Protein AF-A0A7S4R2M2-F1 (afdb_monomer)

Radius of gyration: 83.22 Å; Cα contacts (8 Å, |Δi|>4): 173; chains: 1; bounding box: 167×75×244 Å

Organism: NCBI:txid311494

Structure (mmCIF, N/CA/C/O backbone):
data_AF-A0A7S4R2M2-F1
#
_entry.id   AF-A0A7S4R2M2-F1
#
loop_
_atom_site.group_PDB
_atom_site.id
_atom_site.type_symbol
_atom_site.label_atom_id
_atom_site.label_alt_id
_atom_site.label_comp_id
_atom_site.label_asym_id
_atom_site.label_entity_id
_atom_site.label_seq_id
_atom_site.pdbx_PDB_ins_code
_atom_site.Cartn_x
_atom_site.Cartn_y
_atom_site.Cartn_z
_atom_site.occupancy
_atom_site.B_iso_or_equiv
_atom_site.auth_seq_id
_atom_site.auth_comp_id
_atom_site.auth_asym_id
_atom_site.auth_atom_id
_atom_site.pdbx_PDB_model_num
ATOM 1 N N . PHE A 1 1 ? -65.543 -22.848 5.064 1.00 41.00 1 PHE A N 1
ATOM 2 C CA . PHE A 1 1 ? -65.682 -21.632 4.241 1.00 41.00 1 PHE A CA 1
ATOM 3 C C . PHE A 1 1 ? -64.572 -20.688 4.680 1.00 41.00 1 PHE A C 1
ATOM 5 O O . PHE A 1 1 ? -64.673 -20.131 5.757 1.00 41.00 1 PHE A O 1
ATOM 12 N N . GLY A 1 2 ? -63.377 -20.726 4.083 1.00 43.84 2 GLY A N 1
ATOM 13 C CA . GLY A 1 2 ? -63.110 -20.264 2.712 1.00 43.84 2 GLY A CA 1
ATOM 14 C C . GLY A 1 2 ? -63.197 -18.733 2.735 1.00 43.84 2 GLY A C 1
ATOM 15 O O . GLY A 1 2 ? -64.277 -18.219 2.969 1.00 43.84 2 GLY A O 1
ATOM 16 N N . SER A 1 3 ? -62.122 -17.959 2.621 1.00 47.44 3 SER A N 1
ATOM 17 C CA . SER A 1 3 ? -61.295 -17.900 1.421 1.00 47.44 3 SER A CA 1
ATOM 18 C C . SER A 1 3 ? -59.941 -17.249 1.718 1.00 47.44 3 SER A C 1
ATOM 20 O O . SER A 1 3 ? -59.870 -16.213 2.378 1.00 47.44 3 SER A O 1
ATOM 22 N N . SER A 1 4 ? -58.877 -17.865 1.215 1.00 49.75 4 SER A N 1
ATOM 23 C CA . SER A 1 4 ? -57.507 -17.361 1.240 1.00 49.75 4 SER A CA 1
ATOM 24 C C . SER A 1 4 ? -57.264 -16.473 0.019 1.00 49.75 4 SER A C 1
ATOM 26 O O . SER A 1 4 ? -57.429 -16.931 -1.109 1.00 49.75 4 SER A O 1
ATOM 28 N N . CYS A 1 5 ? -56.816 -15.234 0.226 1.00 49.78 5 CYS A N 1
ATOM 29 C CA . CYS A 1 5 ? -56.197 -14.431 -0.829 1.00 49.78 5 CYS A CA 1
ATOM 30 C C . CYS A 1 5 ? -54.681 -14.637 -0.763 1.00 49.78 5 CYS A C 1
ATOM 32 O O . CYS A 1 5 ? -54.012 -14.129 0.134 1.00 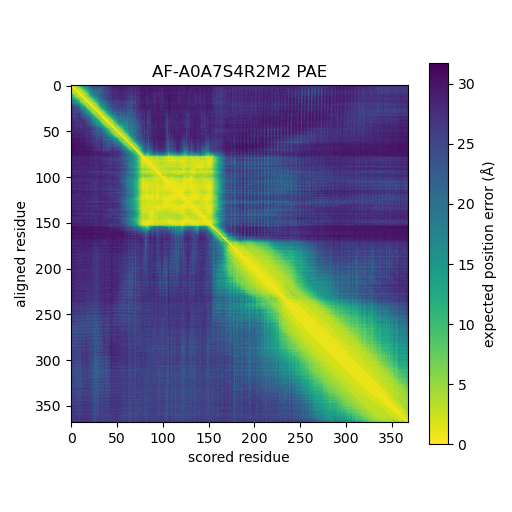49.78 5 CYS A O 1
ATOM 34 N N . VAL A 1 6 ? -54.153 -15.417 -1.705 1.00 54.59 6 VAL A N 1
ATOM 35 C CA . VAL A 1 6 ? -52.718 -15.601 -1.936 1.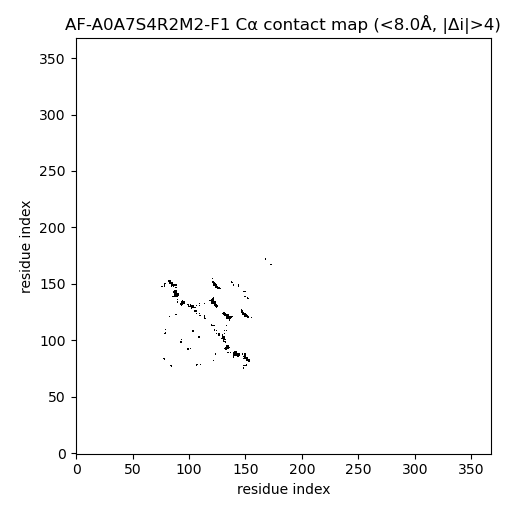00 54.59 6 VAL A CA 1
ATOM 36 C C . VAL A 1 6 ? -52.273 -14.520 -2.919 1.00 54.59 6 VAL A C 1
ATOM 38 O O . VAL A 1 6 ? -52.713 -14.508 -4.064 1.00 54.59 6 VAL A O 1
ATOM 41 N N . PHE A 1 7 ? -51.416 -13.602 -2.474 1.00 47.41 7 PHE A N 1
ATOM 42 C CA . PHE A 1 7 ? -50.744 -12.634 -3.341 1.00 47.41 7 PHE A CA 1
ATOM 43 C C . PHE A 1 7 ? -49.371 -13.208 -3.714 1.00 47.41 7 PHE A C 1
ATOM 45 O O . PHE A 1 7 ? -48.442 -13.204 -2.909 1.00 47.41 7 PHE A O 1
ATOM 52 N N . THR A 1 8 ? -49.238 -13.746 -4.925 1.00 53.12 8 THR A N 1
ATOM 53 C CA . THR A 1 8 ? -47.937 -14.093 -5.510 1.00 53.12 8 THR A CA 1
ATOM 54 C C . THR A 1 8 ? -47.318 -12.836 -6.116 1.00 53.12 8 THR A C 1
ATOM 56 O O . THR A 1 8 ? -47.734 -12.385 -7.181 1.00 53.12 8 THR A O 1
ATOM 59 N N . LEU A 1 9 ? -46.328 -12.265 -5.429 1.00 50.75 9 LEU A N 1
ATOM 60 C CA . LEU A 1 9 ? -45.440 -11.236 -5.968 1.00 50.75 9 LEU A CA 1
ATOM 61 C C . LEU A 1 9 ? -44.287 -11.915 -6.713 1.00 50.75 9 LEU A C 1
ATOM 63 O O . LEU A 1 9 ? -43.388 -12.496 -6.108 1.00 50.75 9 LEU A O 1
ATOM 67 N N . THR A 1 10 ? -44.326 -11.839 -8.039 1.00 57.16 10 THR A N 1
ATOM 68 C CA . THR A 1 10 ? -43.242 -12.262 -8.926 1.00 57.16 10 THR A CA 1
ATOM 69 C C . THR A 1 10 ? -42.165 -11.176 -8.945 1.00 57.16 10 THR A C 1
ATOM 71 O O . THR A 1 10 ? -42.404 -10.060 -9.402 1.00 57.16 10 THR A O 1
ATOM 74 N N . VAL A 1 11 ? -40.979 -11.497 -8.432 1.00 59.19 11 VAL A N 1
ATOM 75 C CA . VAL A 1 11 ? -39.781 -10.643 -8.458 1.00 59.19 11 VAL A CA 1
ATOM 76 C C . VAL A 1 11 ? -39.021 -10.888 -9.773 1.00 59.19 11 VAL A C 1
ATOM 78 O O . VAL A 1 11 ? -38.713 -12.046 -10.058 1.00 59.19 11 VAL A O 1
ATOM 81 N N . PRO A 1 12 ? -38.680 -9.864 -10.580 1.00 65.75 12 PRO A N 1
ATOM 82 C CA . PRO A 1 12 ? -37.765 -10.036 -11.707 1.00 65.75 12 PRO A CA 1
ATOM 83 C C . PRO A 1 12 ? -36.290 -10.015 -11.252 1.00 65.75 12 PRO A C 1
ATOM 85 O O . PRO A 1 12 ? -35.952 -9.340 -10.274 1.00 65.75 12 PRO A O 1
ATOM 88 N N . PRO A 1 13 ? -35.384 -10.730 -11.948 1.00 60.94 13 PRO A N 1
ATOM 89 C CA . PRO A 1 13 ? -33.983 -10.812 -11.563 1.00 60.94 13 PRO A CA 1
ATOM 90 C C . PRO A 1 13 ? -33.208 -9.534 -11.901 1.00 60.94 13 PRO A C 1
ATOM 92 O O . PRO A 1 13 ? -33.282 -8.978 -12.995 1.00 60.94 13 PRO A O 1
ATOM 95 N N . SER A 1 14 ? -32.420 -9.124 -10.913 1.00 45.50 14 SER A N 1
ATOM 96 C CA . SER A 1 14 ? -31.468 -8.022 -10.918 1.00 45.50 14 SER A CA 1
ATOM 97 C C . SER A 1 14 ? -30.240 -8.355 -11.776 1.00 45.50 14 SER A C 1
ATOM 99 O O . SER A 1 14 ? -29.472 -9.263 -11.452 1.00 45.50 14 SER A O 1
ATOM 101 N N . SER A 1 15 ? -30.037 -7.615 -12.867 1.00 53.62 15 SER A N 1
ATOM 102 C CA . SER A 1 15 ? -28.788 -7.612 -13.631 1.00 53.62 15 SER A CA 1
ATOM 103 C C . SER A 1 15 ? -27.829 -6.562 -13.064 1.00 53.62 15 SER A C 1
ATOM 105 O O . SER A 1 15 ? -28.083 -5.360 -13.125 1.00 53.62 15 SER A O 1
ATOM 107 N N . ARG A 1 16 ? -26.715 -7.057 -12.516 1.00 52.44 16 ARG A N 1
ATOM 108 C CA . ARG A 1 16 ? -25.545 -6.309 -12.039 1.00 52.44 16 ARG A CA 1
ATOM 109 C C . ARG A 1 16 ? -24.919 -5.452 -13.146 1.00 52.44 16 ARG A C 1
ATOM 111 O O . ARG A 1 16 ? -24.582 -5.979 -14.201 1.00 52.44 16 ARG A O 1
ATOM 118 N N . ALA A 1 17 ? -24.620 -4.194 -12.827 1.00 52.91 17 ALA A N 1
ATOM 119 C CA . ALA A 1 17 ? -23.583 -3.388 -13.474 1.00 52.91 17 ALA A CA 1
ATOM 120 C C . ALA A 1 17 ? -22.786 -2.608 -12.393 1.00 52.91 17 ALA A C 1
ATOM 122 O O . ALA A 1 17 ? -23.369 -2.260 -11.363 1.00 52.91 17 ALA A O 1
ATOM 123 N N . PRO A 1 18 ? -21.463 -2.403 -12.565 1.00 64.88 18 PRO A N 1
ATOM 124 C CA . PRO A 1 18 ? -20.546 -1.935 -11.515 1.00 64.88 18 PRO A CA 1
ATOM 125 C C . PRO A 1 18 ? -20.523 -0.401 -11.317 1.00 64.88 18 PRO A C 1
ATOM 127 O O . PRO A 1 18 ? -20.975 0.340 -12.189 1.00 64.88 18 PRO A O 1
ATOM 130 N N . PRO A 1 19 ? -19.976 0.090 -10.182 1.00 59.06 19 PRO A N 1
ATOM 131 C CA . PRO A 1 19 ? -20.085 1.490 -9.776 1.00 59.06 19 PRO A CA 1
ATOM 132 C C . PRO A 1 19 ? -19.021 2.393 -10.417 1.00 59.06 19 PRO A C 1
ATOM 134 O O . PRO A 1 19 ? -17.819 2.169 -10.269 1.00 59.06 19 PRO A O 1
ATOM 137 N N . THR A 1 20 ? -19.455 3.495 -11.030 1.00 56.50 20 THR A N 1
ATOM 138 C CA . THR A 1 20 ? -18.603 4.660 -11.303 1.00 56.50 20 THR A CA 1
ATOM 139 C C . THR A 1 20 ? -18.690 5.645 -10.137 1.00 56.50 20 THR A C 1
ATOM 141 O O . THR A 1 20 ? -19.653 6.390 -9.996 1.00 56.50 20 THR A O 1
ATOM 144 N N . ARG A 1 21 ? -17.672 5.564 -9.276 1.00 49.03 21 ARG A N 1
ATOM 145 C CA . ARG A 1 21 ? -16.934 6.658 -8.621 1.00 49.03 21 ARG A CA 1
ATOM 146 C C . ARG A 1 21 ? -17.658 8.018 -8.521 1.00 49.03 21 ARG A C 1
ATOM 148 O O . ARG A 1 21 ? -17.683 8.790 -9.473 1.00 49.03 21 ARG A O 1
ATOM 155 N N . MET A 1 22 ? -18.161 8.322 -7.323 1.00 38.44 22 MET A N 1
ATOM 156 C CA . MET A 1 22 ? -18.376 9.693 -6.852 1.00 38.44 22 MET A CA 1
ATOM 157 C C . MET A 1 22 ? -17.020 10.341 -6.547 1.00 38.44 22 MET A C 1
ATOM 159 O O . MET A 1 22 ? -16.247 9.779 -5.772 1.00 38.44 22 MET A O 1
ATOM 163 N N . ASP A 1 23 ? -16.771 11.524 -7.105 1.00 42.09 23 ASP A N 1
ATOM 164 C CA . ASP A 1 23 ? -15.780 12.468 -6.588 1.00 42.09 23 ASP A CA 1
ATOM 165 C C . ASP A 1 23 ? -16.534 13.541 -5.791 1.00 42.09 23 ASP A C 1
ATOM 167 O O . ASP A 1 23 ? -17.224 14.400 -6.342 1.00 42.09 23 ASP A O 1
ATOM 171 N N . SER A 1 24 ? -16.472 13.401 -4.467 1.00 47.16 24 SER A N 1
ATOM 172 C CA . SER A 1 24 ? -16.895 14.399 -3.488 1.00 47.16 24 SER A CA 1
ATOM 173 C C . SER A 1 24 ? -15.683 15.259 -3.163 1.00 47.16 24 SER A C 1
ATOM 175 O O . SER A 1 24 ? -14.899 14.917 -2.277 1.00 47.16 24 SER A O 1
ATOM 177 N N . ASP A 1 25 ? -15.538 16.378 -3.865 1.00 42.22 25 ASP A N 1
ATOM 178 C CA . ASP A 1 25 ? -14.501 17.364 -3.579 1.00 42.22 25 ASP A CA 1
ATOM 179 C C . ASP A 1 25 ? -15.003 18.317 -2.484 1.00 42.22 25 ASP A C 1
ATOM 181 O O . ASP A 1 25 ? -15.673 19.327 -2.717 1.00 42.22 25 ASP A O 1
ATOM 185 N N . GLN A 1 26 ? -14.758 17.914 -1.237 1.00 46.84 26 GLN A N 1
ATOM 186 C CA . GLN A 1 26 ? -15.044 18.697 -0.045 1.00 46.84 26 GLN A CA 1
ATOM 187 C C . GLN A 1 26 ? -13.749 19.364 0.436 1.00 46.84 26 GLN A C 1
ATOM 189 O O . GLN A 1 26 ? -12.784 18.703 0.806 1.00 46.84 26 GLN A O 1
ATOM 194 N N . HIS A 1 27 ? -13.771 20.697 0.453 1.00 36.97 27 HIS A N 1
ATOM 195 C CA . HIS A 1 27 ? -12.991 21.594 1.306 1.00 36.97 27 HIS A CA 1
ATOM 196 C C . HIS A 1 27 ? -11.673 21.077 1.920 1.00 36.97 27 HIS A C 1
ATOM 198 O O . HIS A 1 27 ? -11.652 20.455 2.983 1.00 36.97 27 HIS A O 1
ATOM 204 N N . ARG A 1 28 ? -10.547 21.608 1.422 1.00 40.31 28 ARG A N 1
ATOM 205 C CA . ARG A 1 28 ? -9.386 21.901 2.276 1.00 40.31 28 ARG A CA 1
ATOM 206 C C . ARG A 1 28 ? -8.853 23.312 2.050 1.00 40.31 28 ARG A C 1
ATOM 208 O O . ARG A 1 28 ? -8.002 23.573 1.212 1.00 40.31 28 ARG A O 1
ATOM 215 N N . ARG A 1 29 ? -9.339 24.225 2.894 1.00 43.00 29 ARG A N 1
ATOM 216 C CA . ARG A 1 29 ? -8.639 25.457 3.268 1.00 43.00 29 ARG A CA 1
ATOM 217 C C . ARG A 1 29 ? -7.379 25.080 4.056 1.00 43.00 29 ARG A C 1
ATOM 219 O O . ARG A 1 29 ? -7.508 24.533 5.146 1.00 43.00 29 ARG A O 1
ATOM 226 N N . ARG A 1 30 ? -6.191 25.399 3.538 1.00 43.09 30 ARG A N 1
ATOM 227 C CA . ARG A 1 30 ? -4.935 25.636 4.287 1.00 43.09 30 ARG A CA 1
ATOM 228 C C . ARG A 1 30 ? -4.133 26.634 3.442 1.00 43.09 30 ARG A C 1
ATOM 230 O O . ARG A 1 30 ? -3.712 26.295 2.351 1.00 43.09 30 ARG A O 1
ATOM 237 N N . SER A 1 31 ? -4.211 27.935 3.719 1.00 39.62 31 SER A N 1
ATOM 238 C CA . SER A 1 31 ? -3.352 28.649 4.676 1.00 39.62 31 SER A CA 1
ATOM 239 C C . SER A 1 31 ? -1.868 28.360 4.417 1.00 39.62 31 SER A C 1
ATOM 241 O O . SER A 1 31 ? -1.317 27.395 4.937 1.00 39.62 31 SER A O 1
ATOM 243 N N . CYS A 1 32 ? -1.244 29.197 3.586 1.00 34.59 32 CYS A N 1
ATOM 244 C CA . CYS A 1 32 ? 0.205 29.342 3.507 1.00 34.59 32 CYS A CA 1
ATOM 245 C C . CYS A 1 32 ? 0.543 30.742 4.022 1.00 34.59 32 CYS A C 1
ATOM 247 O O . CYS A 1 32 ? 0.287 31.749 3.365 1.00 34.59 32 CYS A O 1
ATOM 249 N N . SER A 1 33 ? 1.083 30.801 5.233 1.00 38.25 33 SER A N 1
ATOM 250 C CA . SER A 1 33 ? 1.733 31.981 5.786 1.00 38.25 33 SER A CA 1
ATOM 251 C C . SER A 1 33 ? 2.977 31.515 6.529 1.00 38.25 33 SER A C 1
ATOM 253 O O . SER A 1 33 ? 2.856 30.876 7.565 1.00 38.25 33 SER A O 1
ATOM 255 N N . SER A 1 34 ? 4.126 31.891 5.964 1.00 41.03 34 SER A N 1
ATOM 256 C CA . SER A 1 34 ? 5.406 32.186 6.619 1.00 41.03 34 SER A CA 1
ATOM 257 C C . SER A 1 34 ? 6.141 31.096 7.415 1.00 41.03 34 SER A C 1
ATOM 259 O O . SER A 1 34 ? 5.550 30.174 7.957 1.00 41.03 34 SER A O 1
ATOM 261 N N . TRP A 1 35 ? 7.448 31.356 7.574 1.00 34.97 35 TRP A N 1
ATOM 262 C CA . TRP A 1 35 ? 8.490 30.615 8.307 1.00 34.97 35 TRP A CA 1
ATOM 263 C C . TRP A 1 35 ? 9.123 29.479 7.478 1.00 34.97 35 TRP A C 1
ATOM 265 O O . TRP A 1 35 ? 8.424 28.633 6.947 1.00 34.97 35 TRP A O 1
ATOM 275 N N . ALA A 1 36 ? 10.439 29.371 7.297 1.00 38.78 36 ALA A N 1
ATOM 276 C CA . ALA A 1 36 ? 11.570 30.149 7.783 1.00 38.78 36 ALA A CA 1
ATOM 277 C C . ALA A 1 36 ? 12.786 29.887 6.873 1.00 38.78 36 ALA A C 1
ATOM 279 O O . ALA A 1 36 ? 12.810 28.952 6.075 1.00 38.78 36 ALA A O 1
ATOM 280 N N . ALA A 1 37 ? 13.780 30.753 7.011 1.00 42.91 37 ALA A N 1
ATOM 281 C CA . ALA A 1 37 ? 15.023 30.761 6.269 1.00 42.91 37 ALA A CA 1
ATOM 282 C C . ALA A 1 37 ? 16.123 29.868 6.893 1.00 42.91 37 ALA A C 1
ATOM 284 O O . ALA A 1 37 ? 16.043 29.478 8.056 1.00 42.91 37 ALA A O 1
ATOM 285 N N . VAL A 1 38 ? 17.208 29.757 6.115 1.00 40.12 38 VAL A N 1
ATOM 286 C CA . VAL A 1 38 ? 18.641 29.690 6.488 1.00 40.12 38 VAL A CA 1
ATOM 287 C C . VAL A 1 38 ? 19.354 28.313 6.477 1.00 40.12 38 VAL A C 1
ATOM 289 O O . VAL A 1 38 ? 18.929 27.359 7.115 1.00 40.12 38 VAL A O 1
ATOM 292 N N . LEU A 1 39 ? 20.542 28.355 5.833 1.00 36.81 39 LEU A N 1
ATOM 293 C CA . LEU A 1 39 ? 21.738 27.476 5.839 1.00 36.81 39 LEU A CA 1
ATOM 294 C C . LEU A 1 39 ? 21.726 26.294 4.835 1.00 36.81 39 LEU A C 1
ATOM 296 O O . LEU A 1 39 ? 20.757 25.562 4.762 1.00 36.81 39 LEU A O 1
ATOM 300 N N . VAL A 1 40 ? 22.772 25.997 4.042 1.00 36.00 40 VAL A N 1
ATOM 301 C CA . VAL A 1 40 ? 24.152 26.516 3.952 1.00 36.00 40 VAL A CA 1
ATOM 302 C C . VAL A 1 40 ? 24.824 26.057 2.638 1.00 36.00 40 VAL A C 1
ATOM 304 O O . VAL A 1 40 ? 24.604 24.935 2.201 1.00 36.00 40 VAL A O 1
ATOM 307 N N . LEU A 1 41 ? 25.614 26.965 2.040 1.00 40.50 41 LEU A N 1
ATOM 308 C CA . LEU A 1 41 ? 26.873 26.815 1.271 1.00 40.50 41 LEU A CA 1
ATOM 309 C C . LEU A 1 41 ? 27.258 25.458 0.623 1.00 40.50 41 LEU A C 1
ATOM 311 O O . LEU A 1 41 ? 27.345 24.451 1.311 1.00 40.50 41 LEU A O 1
ATOM 315 N N . VAL A 1 42 ? 27.739 25.497 -0.638 1.00 35.62 42 VAL A N 1
ATOM 316 C CA . VAL A 1 42 ? 29.161 25.262 -1.027 1.00 35.62 42 VAL A CA 1
ATOM 317 C C . VAL A 1 42 ? 29.368 25.262 -2.567 1.00 35.62 42 VAL A C 1
ATOM 319 O O . VAL A 1 42 ? 28.695 24.552 -3.301 1.00 35.62 42 VAL A O 1
ATOM 322 N N . ARG A 1 43 ? 30.3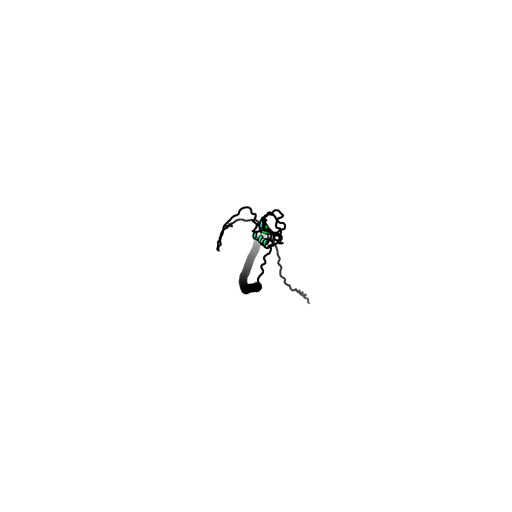72 26.053 -2.994 1.00 37.28 43 ARG A N 1
ATOM 323 C CA . ARG A 1 43 ? 31.272 25.994 -4.179 1.00 37.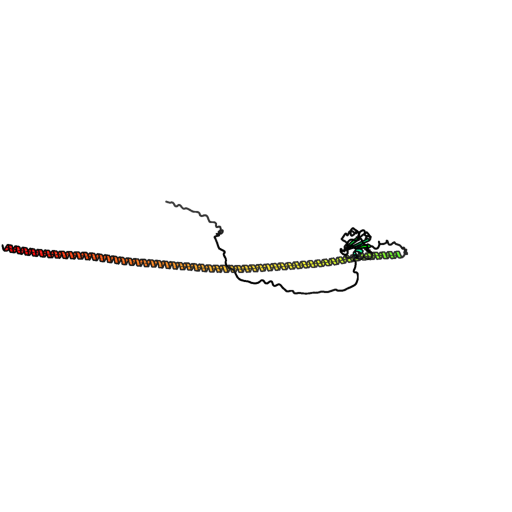28 43 ARG A CA 1
ATOM 324 C C . ARG A 1 43 ? 30.733 25.675 -5.586 1.00 37.28 43 ARG A C 1
ATOM 326 O O . ARG A 1 43 ? 30.461 24.529 -5.912 1.00 37.28 43 ARG A O 1
ATOM 333 N N . ALA A 1 44 ? 30.972 26.622 -6.498 1.00 39.75 44 ALA A N 1
ATOM 334 C CA . ALA A 1 44 ? 31.532 26.314 -7.816 1.00 39.75 44 ALA A CA 1
ATOM 335 C C . ALA A 1 44 ? 32.711 27.264 -8.093 1.00 39.75 44 ALA A C 1
ATOM 337 O O . ALA A 1 44 ? 32.526 28.463 -8.280 1.00 39.75 44 ALA A O 1
ATOM 338 N N . ALA A 1 45 ? 33.930 26.724 -8.046 1.00 39.28 45 ALA A N 1
ATOM 339 C CA . ALA A 1 45 ? 35.147 27.386 -8.497 1.00 39.28 45 ALA A CA 1
ATOM 340 C C . ALA A 1 45 ? 35.464 26.857 -9.901 1.00 39.28 45 ALA A C 1
ATOM 342 O O . ALA A 1 45 ? 35.757 25.675 -10.070 1.00 39.28 45 ALA A O 1
ATOM 343 N N . SER A 1 46 ? 35.379 27.725 -10.902 1.00 41.34 46 SER A N 1
ATOM 344 C CA . SER A 1 46 ? 35.835 27.480 -12.268 1.00 41.34 46 SER A CA 1
ATOM 345 C C . SER A 1 46 ? 37.360 27.586 -12.317 1.00 41.34 46 SER A C 1
ATOM 347 O O . SER A 1 46 ? 37.915 28.681 -12.403 1.00 41.34 46 SER A O 1
ATOM 349 N N . GLY A 1 47 ? 38.028 26.437 -12.208 1.00 35.25 47 GLY A N 1
ATOM 350 C CA . GLY A 1 47 ? 39.451 26.266 -12.480 1.00 35.25 47 GLY A CA 1
ATOM 351 C C . GLY A 1 47 ? 39.649 25.745 -13.898 1.00 35.25 47 GLY A C 1
ATOM 352 O O . GLY A 1 47 ? 39.379 24.580 -14.175 1.00 35.25 47 GLY A O 1
ATOM 353 N N . SER A 1 48 ? 40.102 26.622 -14.788 1.00 40.53 48 SER A N 1
ATOM 354 C CA . SER A 1 48 ? 40.601 26.269 -16.116 1.00 40.53 48 SER A CA 1
ATOM 355 C C . SER A 1 48 ? 42.073 25.857 -16.045 1.00 40.53 48 SER A C 1
ATOM 357 O O . SER A 1 48 ? 42.840 26.485 -15.312 1.00 40.53 48 SER A O 1
ATOM 359 N N . SER A 1 49 ? 42.452 24.930 -16.938 1.00 42.28 49 SER A N 1
ATOM 360 C CA . SER A 1 49 ? 43.815 24.509 -17.354 1.00 42.28 49 SER A CA 1
ATOM 361 C C . SER A 1 49 ? 44.357 23.239 -16.667 1.00 42.28 49 SER A C 1
ATOM 363 O O . SER A 1 49 ? 43.948 22.940 -15.548 1.00 42.28 49 SER A O 1
ATOM 365 N N . PRO A 1 50 ? 45.408 22.573 -17.197 1.00 61.34 50 PRO A N 1
ATOM 366 C CA . PRO A 1 50 ? 45.796 22.303 -18.604 1.00 61.34 50 PRO A CA 1
ATOM 367 C C . PRO A 1 50 ? 46.444 20.904 -18.791 1.00 61.34 50 PRO A C 1
ATOM 369 O O . PRO A 1 50 ? 47.375 20.620 -18.060 1.00 61.34 50 PRO A O 1
ATOM 372 N N . TRP A 1 51 ? 46.134 20.087 -19.812 1.00 34.75 51 TRP A N 1
ATOM 373 C CA . TRP A 1 51 ? 47.055 18.996 -20.229 1.00 34.75 51 TRP A CA 1
ATOM 374 C C . TRP A 1 51 ? 46.948 18.652 -21.732 1.00 34.75 51 TRP A C 1
ATOM 376 O O . TRP A 1 51 ? 45.926 18.164 -22.205 1.00 34.75 51 TRP A O 1
ATOM 386 N N . ARG A 1 52 ? 48.047 18.913 -22.461 1.00 47.06 52 ARG A N 1
ATOM 387 C CA . ARG A 1 52 ? 48.576 18.143 -23.618 1.00 47.06 52 ARG A CA 1
ATOM 388 C C . ARG A 1 52 ? 49.513 17.053 -23.051 1.00 47.06 52 ARG A C 1
ATOM 390 O O . ARG A 1 52 ? 50.030 17.308 -21.959 1.00 47.06 52 ARG A O 1
ATOM 397 N N . PRO A 1 53 ? 49.752 15.887 -23.698 1.00 51.44 53 PRO A N 1
ATOM 398 C CA . PRO A 1 53 ? 50.728 15.689 -24.814 1.00 51.44 53 PRO A CA 1
ATOM 399 C C . PRO A 1 53 ? 50.272 14.603 -25.838 1.00 51.44 53 PRO A C 1
ATOM 401 O O . PRO A 1 53 ? 49.413 13.798 -25.514 1.00 51.44 53 PRO A O 1
ATOM 404 N N . GLY A 1 54 ? 50.635 14.567 -27.127 1.00 44.41 54 GLY A N 1
ATOM 405 C CA . GLY A 1 54 ? 51.949 14.398 -27.778 1.00 44.41 54 GLY A CA 1
ATOM 406 C C . GLY A 1 54 ? 51.842 13.179 -28.735 1.00 44.41 54 GLY A C 1
ATOM 407 O O . GLY A 1 54 ? 51.230 12.194 -28.340 1.00 44.41 54 GLY A O 1
ATOM 408 N N . ASP A 1 55 ? 52.258 13.255 -30.009 1.00 39.69 55 ASP A N 1
ATOM 409 C CA . ASP A 1 55 ? 53.520 12.668 -30.514 1.00 39.69 55 ASP A CA 1
ATOM 410 C C . ASP A 1 55 ? 53.622 12.361 -32.033 1.00 39.69 55 ASP A C 1
ATOM 412 O O . ASP A 1 55 ? 52.639 11.964 -32.650 1.00 39.69 55 ASP A O 1
ATOM 416 N N . HIS A 1 56 ? 54.861 12.525 -32.541 1.00 40.53 56 HIS A N 1
ATOM 417 C CA . HIS A 1 56 ? 55.574 11.980 -33.731 1.00 40.53 56 HIS A CA 1
ATOM 418 C C . HIS A 1 56 ? 54.900 11.924 -35.133 1.00 40.53 56 HIS A C 1
ATOM 420 O O . HIS A 1 56 ? 53.757 11.527 -35.277 1.00 40.53 56 HIS A O 1
ATOM 426 N N . GLY A 1 57 ? 55.556 12.198 -36.271 1.00 38.19 57 GLY A N 1
ATOM 427 C CA . GLY A 1 57 ? 56.966 12.441 -36.582 1.00 38.19 57 GLY A CA 1
ATOM 428 C C . GLY A 1 57 ? 57.191 12.564 -38.109 1.00 38.19 57 GLY A C 1
ATOM 429 O O . GLY A 1 57 ? 56.433 12.022 -38.907 1.00 38.19 57 GLY A O 1
ATOM 430 N N . ASP A 1 58 ? 58.215 13.348 -38.447 1.00 47.38 58 ASP A N 1
ATOM 431 C CA . ASP A 1 58 ? 59.118 13.403 -39.613 1.00 47.38 58 ASP A CA 1
ATOM 432 C C . ASP A 1 58 ? 58.851 12.633 -40.927 1.00 47.38 58 ASP A C 1
ATOM 434 O O . ASP A 1 58 ? 58.644 11.424 -40.946 1.00 47.38 58 ASP A O 1
ATOM 438 N N . THR A 1 59 ? 59.109 13.302 -42.065 1.00 45.28 59 THR A N 1
ATOM 439 C CA . THR A 1 59 ? 60.245 12.956 -42.961 1.00 45.28 59 THR A CA 1
ATOM 440 C C . THR A 1 59 ? 60.486 13.996 -44.081 1.00 45.28 59 THR A C 1
ATOM 442 O O . THR A 1 59 ? 59.647 14.214 -44.943 1.00 45.28 59 THR A O 1
ATOM 445 N N . VAL A 1 60 ? 61.688 14.601 -44.051 1.00 42.84 60 VAL A N 1
ATOM 446 C CA . VAL A 1 60 ? 62.686 14.688 -45.153 1.00 42.84 60 VAL A CA 1
ATOM 447 C C . VAL A 1 60 ? 62.260 15.412 -46.456 1.00 42.84 60 VAL A C 1
ATOM 449 O O . VAL A 1 60 ? 61.492 14.902 -47.253 1.00 42.84 60 VAL A O 1
ATOM 452 N N . SER A 1 61 ? 62.715 16.653 -4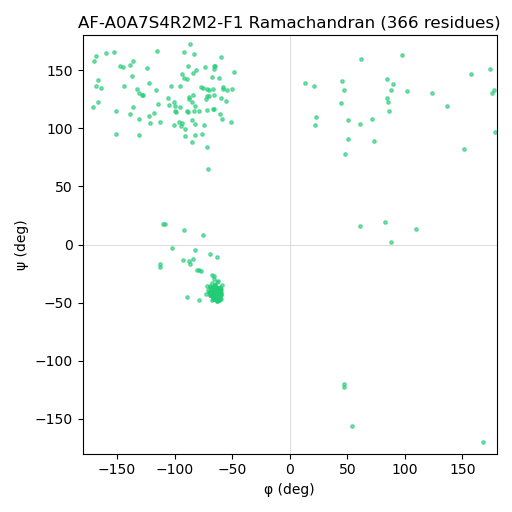6.688 1.00 42.16 61 SER A N 1
ATOM 453 C CA . SER A 1 61 ? 63.987 17.037 -47.354 1.00 42.16 61 SER A CA 1
ATOM 454 C C . SER A 1 61 ? 63.896 17.125 -48.884 1.00 42.16 61 SER A C 1
ATOM 456 O O . SER A 1 61 ? 63.773 16.109 -49.555 1.00 42.16 61 SER A O 1
ATOM 458 N N . MET A 1 6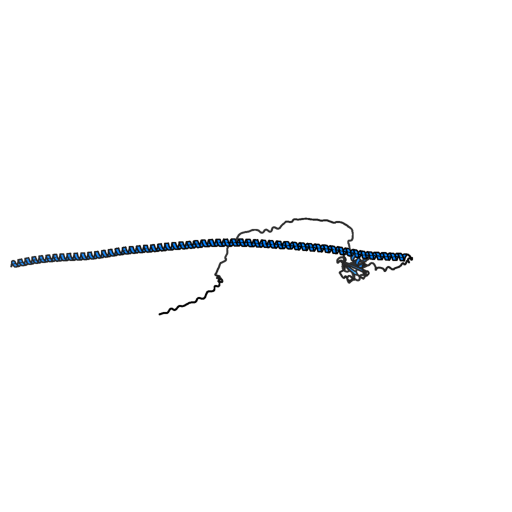2 ? 64.073 18.327 -49.440 1.00 40.69 62 MET A N 1
ATOM 459 C CA . MET A 1 62 ? 65.209 18.615 -50.327 1.00 40.69 62 MET A CA 1
ATOM 460 C C . MET A 1 62 ? 65.354 20.127 -50.548 1.00 40.69 62 MET A C 1
ATOM 462 O O . MET A 1 62 ? 64.446 20.833 -50.976 1.00 40.69 62 MET A O 1
ATOM 466 N N . ILE A 1 63 ? 66.548 20.584 -50.191 1.00 48.06 63 ILE A N 1
ATOM 467 C CA . ILE A 1 63 ? 67.156 21.899 -50.389 1.00 48.06 63 ILE A CA 1
ATOM 468 C C . ILE A 1 63 ? 67.958 21.874 -51.710 1.00 48.06 63 ILE A C 1
ATOM 470 O O . ILE A 1 63 ? 68.328 20.795 -52.161 1.00 48.06 63 ILE A O 1
ATOM 474 N N . GLN A 1 64 ? 68.334 23.073 -52.194 1.00 44.25 64 GLN A N 1
ATOM 475 C CA . GLN A 1 64 ? 69.307 23.432 -53.258 1.00 44.25 64 GLN A CA 1
ATOM 476 C C . GLN A 1 64 ? 68.717 23.507 -54.666 1.00 44.25 64 GLN A C 1
ATOM 478 O O . GLN A 1 64 ? 67.962 22.643 -55.070 1.00 44.25 64 GLN A O 1
ATOM 483 N N . LYS A 1 65 ? 69.037 24.478 -55.525 1.00 41.84 65 LYS A N 1
ATOM 484 C CA . LYS A 1 65 ? 70.040 25.568 -55.666 1.00 41.84 65 LYS A CA 1
ATOM 485 C C . LYS A 1 65 ? 69.483 26.373 -56.875 1.00 41.84 65 LYS A C 1
ATOM 487 O O . LYS A 1 65 ? 68.737 25.799 -57.653 1.00 41.84 65 LYS A O 1
ATOM 492 N N . ALA A 1 66 ? 69.725 27.635 -57.191 1.00 44.88 66 ALA A N 1
ATOM 493 C CA . ALA A 1 66 ? 70.814 28.583 -57.031 1.00 44.88 66 ALA A CA 1
ATOM 494 C C . ALA A 1 66 ? 70.198 29.957 -57.414 1.00 44.88 66 ALA A C 1
ATOM 496 O O . ALA A 1 66 ? 69.274 30.013 -58.217 1.00 44.88 66 ALA A O 1
ATOM 497 N N . GLN A 1 67 ? 70.466 31.030 -56.672 1.00 42.03 67 GLN A N 1
ATOM 498 C CA . GLN A 1 67 ? 71.377 32.123 -57.052 1.00 42.03 67 GLN A CA 1
ATOM 499 C C . GLN A 1 67 ? 71.224 32.702 -58.470 1.00 42.03 67 GLN A C 1
ATOM 501 O O . GLN A 1 67 ? 71.391 31.981 -59.448 1.00 42.03 67 GLN A O 1
ATOM 506 N N . SER A 1 68 ? 71.200 34.049 -58.492 1.00 41.97 68 SER A N 1
ATOM 507 C CA . SER A 1 68 ? 71.790 34.923 -59.527 1.00 41.97 68 SER A CA 1
ATOM 508 C C . SER A 1 68 ? 70.872 35.178 -60.738 1.00 41.97 68 SER A C 1
ATOM 510 O O . SER A 1 68 ? 70.479 34.225 -61.388 1.00 41.97 68 SER A O 1
ATOM 512 N N . LEU A 1 69 ? 70.479 36.381 -61.168 1.00 46.50 69 LEU A N 1
ATOM 513 C CA . LEU A 1 69 ? 70.851 37.776 -60.903 1.00 46.50 69 LEU A CA 1
ATOM 514 C C . LEU A 1 69 ? 69.770 38.682 -61.539 1.00 46.50 69 LEU A C 1
ATOM 516 O O . LEU A 1 69 ? 69.056 38.249 -62.435 1.00 46.50 69 LEU A O 1
ATOM 520 N N . ASP A 1 70 ? 69.732 39.938 -61.096 1.00 42.72 70 ASP A N 1
ATOM 521 C CA . ASP A 1 70 ? 69.326 41.129 -61.860 1.00 42.72 70 ASP A CA 1
ATOM 522 C C . ASP A 1 70 ? 68.001 41.138 -62.641 1.00 42.72 70 ASP A C 1
ATOM 524 O O . ASP A 1 70 ? 67.897 40.673 -63.772 1.00 42.72 70 ASP A O 1
ATOM 528 N N . THR A 1 71 ? 67.023 41.885 -62.125 1.00 43.31 71 THR A N 1
ATOM 529 C CA . THR A 1 71 ? 66.726 43.239 -62.641 1.00 43.31 71 THR A CA 1
ATOM 530 C C . THR A 1 71 ? 65.530 43.795 -61.873 1.00 43.31 71 THR A C 1
ATOM 532 O O . THR A 1 71 ? 64.365 43.548 -62.178 1.00 43.31 71 THR A O 1
ATOM 535 N N . THR A 1 72 ? 65.811 44.599 -60.855 1.00 48.38 72 THR A N 1
ATOM 536 C CA . THR A 1 72 ? 64.880 45.646 -60.443 1.00 48.38 72 THR A CA 1
ATOM 537 C C . THR A 1 72 ? 64.865 46.734 -61.511 1.00 48.38 72 THR A C 1
ATOM 539 O O . THR A 1 72 ? 65.924 47.290 -61.798 1.00 48.38 72 THR A O 1
ATOM 542 N N . ARG A 1 73 ? 63.662 47.090 -61.986 1.00 44.84 73 ARG A N 1
ATOM 543 C CA . ARG A 1 73 ? 63.151 48.462 -62.224 1.00 44.84 73 ARG A CA 1
ATOM 544 C C . ARG A 1 73 ? 62.410 48.573 -63.563 1.00 44.84 73 ARG A C 1
ATOM 546 O O . ARG A 1 73 ? 62.992 48.432 -64.629 1.00 44.84 73 ARG A O 1
ATOM 553 N N . THR A 1 74 ? 61.129 48.941 -63.452 1.00 42.97 74 THR A N 1
ATOM 554 C CA . THR A 1 74 ? 60.129 49.154 -64.520 1.00 42.97 74 THR A CA 1
ATOM 555 C C . THR A 1 74 ? 59.628 47.861 -65.163 1.00 42.97 74 THR A C 1
ATOM 557 O O . THR A 1 74 ? 60.175 47.377 -66.143 1.00 42.97 74 THR A O 1
ATOM 560 N N . GLY A 1 75 ? 58.561 47.297 -64.588 1.00 48.22 75 GLY A N 1
ATOM 561 C CA . GLY A 1 75 ? 57.859 46.126 -65.113 1.00 48.22 75 GLY A CA 1
ATOM 562 C C . GLY A 1 75 ? 57.069 46.422 -66.388 1.00 48.22 75 GLY A C 1
ATOM 563 O O . GLY A 1 75 ? 55.849 46.316 -66.378 1.00 48.22 75 GLY A O 1
ATOM 564 N N . LEU A 1 76 ? 57.755 46.771 -67.478 1.00 54.97 76 LEU A N 1
ATOM 565 C CA . LEU A 1 76 ? 57.323 46.290 -68.785 1.00 54.97 76 LEU A CA 1
ATOM 566 C C . LEU A 1 76 ? 57.909 44.890 -68.916 1.00 54.97 76 LEU A C 1
ATOM 568 O O . LEU A 1 76 ? 59.130 44.725 -68.904 1.00 54.97 76 LEU A O 1
ATOM 572 N N . ALA A 1 77 ? 57.052 43.876 -68.980 1.00 67.19 77 ALA A N 1
ATOM 573 C CA . ALA A 1 77 ? 57.518 42.539 -69.287 1.00 67.19 77 ALA A CA 1
ATOM 574 C C . ALA A 1 77 ? 58.179 42.592 -70.678 1.00 67.19 77 ALA A C 1
ATOM 576 O O . ALA A 1 77 ? 57.600 43.117 -71.626 1.00 67.19 77 ALA A O 1
ATOM 577 N N . ALA A 1 78 ? 59.428 42.144 -70.801 1.00 85.62 78 ALA A N 1
ATOM 578 C CA . ALA A 1 78 ? 60.113 42.163 -72.089 1.00 85.62 78 ALA A CA 1
ATOM 579 C C . ALA A 1 78 ? 59.430 41.173 -73.043 1.00 85.62 78 ALA A C 1
ATOM 581 O O . ALA A 1 78 ? 59.158 40.040 -72.652 1.00 85.62 78 ALA A O 1
ATOM 582 N N . CYS A 1 79 ? 59.158 41.582 -74.285 1.00 94.25 79 CYS A N 1
ATOM 583 C CA . CYS A 1 79 ? 58.563 40.677 -75.266 1.00 94.25 79 CYS A CA 1
ATOM 584 C C . CYS A 1 79 ? 59.478 39.471 -75.551 1.00 94.25 79 CYS A C 1
ATOM 586 O O . CYS A 1 79 ? 60.700 39.645 -75.619 1.00 94.25 79 CYS A O 1
ATOM 588 N N . PRO A 1 80 ? 58.916 38.264 -75.760 1.00 93.88 80 PRO A N 1
ATOM 589 C CA . PRO A 1 80 ? 59.688 37.071 -76.092 1.00 93.88 80 PRO A CA 1
ATOM 590 C C . PRO A 1 80 ? 60.498 37.221 -77.382 1.00 93.88 80 PRO A C 1
ATOM 592 O O . PRO A 1 80 ? 60.201 38.054 -78.242 1.00 93.88 80 PRO A O 1
ATOM 595 N N . GLN A 1 81 ? 61.509 36.366 -77.554 1.00 91.56 81 GLN A N 1
ATOM 596 C CA . GLN A 1 81 ? 62.343 36.363 -78.756 1.00 91.56 81 GLN A CA 1
ATOM 597 C C . GLN A 1 81 ? 61.488 36.241 -80.030 1.00 91.56 81 GLN A C 1
ATOM 599 O O . GLN A 1 81 ? 60.597 35.400 -80.122 1.00 91.56 81 GLN A O 1
ATOM 604 N N . GLY A 1 82 ? 61.777 37.087 -81.023 1.00 92.31 82 GLY A N 1
ATOM 605 C CA . GLY A 1 82 ? 60.988 37.177 -82.257 1.00 92.31 82 GLY A CA 1
ATOM 606 C C . GLY A 1 82 ? 59.810 38.151 -82.178 1.00 92.31 82 GLY A C 1
ATOM 607 O O . GLY A 1 82 ? 59.103 38.307 -83.171 1.00 92.31 82 GLY A O 1
ATOM 608 N N . TYR A 1 83 ? 59.627 38.844 -81.051 1.00 94.75 83 TYR A N 1
ATOM 609 C CA . TYR A 1 83 ? 58.647 39.912 -80.881 1.00 94.75 83 TYR A CA 1
ATOM 610 C C . TYR A 1 83 ? 59.313 41.211 -80.412 1.00 94.75 83 TYR A C 1
ATOM 612 O O . TYR A 1 83 ? 60.347 41.201 -79.747 1.00 94.75 83 TYR A O 1
ATOM 620 N N . ALA A 1 84 ? 58.710 42.342 -80.765 1.00 93.94 84 ALA A N 1
ATOM 621 C CA . ALA A 1 84 ? 59.110 43.673 -80.333 1.00 93.94 84 ALA A CA 1
ATOM 622 C C . ALA A 1 84 ? 57.997 44.297 -79.485 1.00 93.94 84 ALA A C 1
ATOM 624 O O . ALA A 1 84 ? 56.830 44.270 -79.876 1.00 93.94 84 ALA A O 1
ATOM 625 N N . ALA A 1 85 ? 58.367 44.872 -78.340 1.00 93.12 85 ALA A N 1
ATOM 626 C CA . ALA A 1 85 ? 57.436 45.611 -77.495 1.00 93.12 85 ALA A CA 1
ATOM 627 C C . ALA A 1 85 ? 57.087 46.944 -78.155 1.00 93.12 85 ALA A C 1
ATOM 629 O O . ALA A 1 85 ? 57.982 47.730 -78.476 1.00 93.12 85 ALA A O 1
ATOM 630 N N . VAL A 1 86 ? 55.794 47.200 -78.339 1.00 92.69 86 VAL A N 1
ATOM 631 C CA . VAL A 1 86 ? 55.284 48.473 -78.858 1.00 92.69 86 VAL A CA 1
ATOM 632 C C . VAL A 1 86 ? 54.163 48.940 -77.940 1.00 92.69 86 VAL A C 1
ATOM 634 O O . VAL A 1 86 ? 53.283 48.144 -77.633 1.00 92.69 86 VAL A O 1
ATOM 637 N N . PRO A 1 87 ? 54.165 50.199 -77.472 1.00 92.31 87 PRO A N 1
ATOM 638 C CA . PRO A 1 87 ? 53.075 50.695 -76.647 1.00 92.31 87 PRO A CA 1
ATOM 639 C C . PRO A 1 87 ? 51.785 50.774 -77.469 1.00 92.31 87 PRO A C 1
ATOM 641 O O . PRO A 1 87 ? 51.700 51.542 -78.426 1.00 92.31 87 PRO A O 1
ATOM 644 N N . GLY A 1 88 ? 50.781 49.997 -77.078 1.00 94.19 88 GLY A N 1
ATOM 645 C CA . GLY A 1 88 ? 49.417 50.124 -77.571 1.00 94.19 88 GLY A CA 1
ATOM 646 C C . GLY A 1 88 ? 48.538 48.938 -77.181 1.00 94.19 88 GLY A C 1
ATOM 647 O O . GLY A 1 88 ? 48.950 48.133 -76.349 1.00 94.19 88 GLY A O 1
ATOM 648 N N . ASP A 1 89 ? 47.343 48.878 -77.761 1.00 95.19 89 ASP A N 1
ATOM 649 C CA . ASP A 1 89 ? 46.320 47.836 -77.577 1.00 95.19 89 ASP A CA 1
ATOM 650 C C . ASP A 1 89 ? 45.567 47.600 -78.903 1.00 95.19 89 ASP A C 1
ATOM 652 O O . ASP A 1 89 ? 45.483 48.498 -79.764 1.00 95.19 89 ASP A O 1
ATOM 656 N N . VAL A 1 90 ? 45.041 46.385 -79.081 1.00 95.75 90 VAL A N 1
ATOM 657 C CA . VAL A 1 90 ? 44.104 46.037 -80.152 1.00 95.75 90 VAL A CA 1
ATOM 658 C C . VAL A 1 90 ? 42.741 45.686 -79.541 1.00 95.75 90 VAL A C 1
ATOM 660 O O . VAL A 1 90 ? 42.621 44.712 -78.798 1.00 95.75 90 VAL A O 1
ATOM 663 N N . PRO A 1 91 ? 41.662 46.400 -79.913 1.00 92.06 91 PRO A N 1
ATOM 664 C CA . PRO A 1 91 ? 40.349 46.136 -79.350 1.00 92.06 91 PRO A CA 1
ATOM 665 C C . PRO A 1 91 ? 39.818 44.767 -79.795 1.00 92.06 91 PRO A C 1
ATOM 667 O O . PRO A 1 91 ? 39.964 44.367 -80.953 1.00 92.06 91 PRO A O 1
ATOM 670 N N . GLY A 1 92 ? 39.100 44.096 -78.892 1.00 88.19 92 GLY A N 1
ATOM 671 C CA . GLY A 1 92 ? 38.337 42.882 -79.208 1.00 88.19 92 GLY A CA 1
ATOM 672 C C . GLY A 1 92 ? 38.871 41.567 -78.633 1.00 88.19 92 GLY A C 1
ATOM 673 O O . GLY A 1 92 ? 38.366 40.523 -79.038 1.00 88.19 92 GLY A O 1
ATOM 674 N N . PHE A 1 93 ? 39.808 41.597 -77.675 1.00 90.44 93 PHE A N 1
ATOM 675 C CA . PHE A 1 93 ? 40.414 40.401 -77.057 1.00 90.44 93 PHE A CA 1
ATOM 676 C C . PHE A 1 93 ? 41.013 39.431 -78.106 1.00 90.44 93 PHE A C 1
ATOM 678 O O . PHE A 1 93 ? 41.396 39.842 -79.198 1.00 90.44 93 PHE A O 1
ATOM 685 N N . ASP A 1 94 ? 41.142 38.139 -77.779 1.00 92.44 94 ASP A N 1
ATOM 686 C CA . ASP A 1 94 ? 41.710 37.117 -78.667 1.00 92.44 94 ASP A CA 1
ATOM 687 C C . ASP A 1 94 ? 40.911 36.966 -79.982 1.00 92.44 94 ASP A C 1
ATOM 689 O O . ASP A 1 94 ? 39.794 36.440 -80.014 1.00 92.44 94 ASP A O 1
ATOM 693 N N . GLN A 1 95 ? 41.531 37.345 -81.105 1.00 95.50 95 GLN A N 1
ATOM 694 C CA . GLN A 1 95 ? 40.946 37.310 -82.456 1.00 95.50 95 GLN A CA 1
ATOM 695 C C . GLN A 1 95 ? 40.872 35.896 -83.066 1.00 95.50 95 GLN A C 1
ATOM 697 O O . GLN A 1 95 ? 40.555 35.726 -84.252 1.00 95.50 95 GLN A O 1
ATOM 702 N N . PHE A 1 96 ? 41.170 34.868 -82.267 1.00 94.12 96 PHE A N 1
ATOM 703 C CA . PHE A 1 96 ? 41.099 33.455 -82.633 1.00 94.12 96 PHE A CA 1
ATOM 704 C C . PHE A 1 96 ? 39.954 32.723 -81.917 1.00 94.12 96 PHE A C 1
ATOM 706 O O . PHE A 1 96 ? 39.914 31.492 -81.923 1.00 94.12 96 PHE A O 1
ATOM 713 N N . GLY A 1 97 ? 38.989 33.474 -81.373 1.00 89.38 97 GLY A N 1
ATOM 714 C CA . GLY A 1 97 ? 37.713 32.945 -80.887 1.00 89.38 97 GLY A CA 1
ATOM 715 C C . GLY A 1 97 ? 37.770 32.372 -79.476 1.00 89.38 97 GLY A C 1
ATOM 716 O O . GLY A 1 97 ? 36.907 31.577 -79.112 1.00 89.38 97 GLY A O 1
ATOM 717 N N . ARG A 1 98 ? 38.790 32.739 -78.689 1.00 90.75 98 ARG A N 1
ATOM 718 C CA . ARG A 1 98 ? 38.923 32.289 -77.295 1.00 90.75 98 ARG A CA 1
ATOM 719 C C . ARG A 1 98 ? 38.522 33.338 -76.272 1.00 90.75 98 ARG A C 1
ATOM 721 O O . ARG A 1 98 ? 38.528 33.012 -75.091 1.00 90.75 98 ARG A O 1
ATOM 728 N N . GLU A 1 99 ? 38.159 34.548 -76.699 1.00 85.94 99 GLU A N 1
ATOM 729 C CA . GLU A 1 99 ? 37.717 35.642 -75.822 1.00 85.94 99 GLU A CA 1
ATOM 730 C C . GLU A 1 99 ? 38.667 35.801 -74.610 1.00 85.94 99 GLU A C 1
ATOM 732 O O . GLU A 1 99 ? 39.872 35.951 -74.794 1.00 85.94 99 GLU A O 1
ATOM 737 N N . MET A 1 100 ? 38.161 35.705 -73.372 1.00 85.50 100 MET A N 1
ATOM 738 C CA . MET A 1 100 ? 38.956 35.725 -72.127 1.00 85.50 100 MET A CA 1
ATOM 739 C C . MET A 1 100 ? 39.383 34.325 -71.628 1.00 85.50 100 MET A C 1
ATOM 741 O O . MET A 1 100 ? 39.796 34.154 -70.478 1.00 85.50 100 MET A O 1
ATOM 745 N N . GLY A 1 101 ? 39.237 33.294 -72.459 1.00 87.75 101 GLY A N 1
ATOM 746 C CA . GLY A 1 101 ? 39.545 31.899 -72.139 1.00 87.75 101 GLY A CA 1
ATOM 747 C C . GLY A 1 101 ? 41.001 31.501 -72.384 1.00 87.75 101 GLY A C 1
ATOM 748 O O . GLY A 1 101 ? 41.447 30.487 -71.848 1.00 87.75 101 GLY A O 1
ATOM 749 N N . ASN A 1 102 ? 41.766 32.281 -73.156 1.00 93.50 102 ASN A N 1
ATOM 750 C CA . ASN A 1 102 ? 43.177 31.985 -73.396 1.00 93.50 102 ASN A CA 1
ATOM 751 C C . ASN A 1 102 ? 44.040 32.491 -72.231 1.00 93.50 102 ASN A C 1
ATOM 753 O O . ASN A 1 102 ? 44.425 33.660 -72.178 1.00 93.50 102 ASN A O 1
ATOM 757 N N . ARG A 1 103 ? 44.318 31.600 -71.275 1.00 95.56 103 ARG A N 1
ATOM 758 C CA . ARG A 1 103 ? 45.178 31.876 -70.121 1.00 95.56 103 ARG A CA 1
ATOM 759 C C . ARG A 1 103 ? 46.522 31.184 -70.280 1.00 95.56 103 ARG A C 1
ATOM 761 O O . ARG A 1 103 ? 46.568 29.974 -70.470 1.00 95.56 103 ARG A O 1
ATOM 768 N N . GLN A 1 104 ? 47.599 31.952 -70.178 1.00 95.88 104 GLN A N 1
ATOM 769 C CA . GLN A 1 104 ? 48.972 31.470 -70.289 1.00 95.88 104 GLN A CA 1
ATOM 770 C C . GLN A 1 104 ? 49.775 31.948 -69.082 1.00 95.88 104 GLN A C 1
ATOM 772 O O . GLN A 1 104 ? 49.777 33.138 -68.760 1.00 95.88 104 GLN A O 1
ATOM 777 N N . GLU A 1 105 ? 50.466 31.023 -68.413 1.00 94.25 105 GLU A N 1
ATOM 778 C CA . GLU A 1 105 ? 51.216 31.319 -67.183 1.00 94.25 105 GLU A CA 1
ATOM 779 C C . GLU A 1 105 ? 52.349 32.328 -67.401 1.00 94.25 105 GLU A C 1
ATOM 781 O O . GLU A 1 105 ? 52.658 33.136 -66.513 1.00 94.25 105 GLU A O 1
ATOM 786 N N . THR A 1 106 ? 52.934 32.310 -68.601 1.00 94.75 106 THR A N 1
ATOM 787 C CA . THR A 1 106 ? 54.020 33.196 -69.013 1.00 94.75 106 THR A CA 1
ATOM 788 C C . THR A 1 106 ? 53.788 33.740 -70.423 1.00 94.75 106 THR A C 1
ATOM 790 O O . THR A 1 106 ? 53.055 33.159 -71.231 1.00 94.75 106 THR A O 1
ATOM 793 N N . MET A 1 107 ? 54.429 34.865 -70.734 1.00 95.31 107 MET A N 1
ATOM 794 C CA . MET A 1 107 ? 54.329 35.503 -72.046 1.00 95.31 107 MET A CA 1
ATOM 795 C C . MET A 1 107 ? 54.978 34.661 -73.156 1.00 95.31 107 MET A C 1
ATOM 797 O O . MET A 1 107 ? 54.548 34.721 -74.304 1.00 95.31 107 MET A O 1
ATOM 801 N N . GLU A 1 108 ? 55.959 33.819 -72.829 1.00 96.00 108 GLU A N 1
ATOM 802 C CA . GLU A 1 108 ? 56.594 32.879 -73.761 1.00 96.00 108 GLU A CA 1
ATOM 803 C C . GLU A 1 108 ? 55.615 31.805 -74.237 1.00 96.00 108 GLU A C 1
ATOM 805 O O . GLU A 1 108 ? 55.622 31.456 -75.415 1.00 96.00 108 GLU A O 1
ATOM 810 N N . LEU A 1 109 ? 54.739 31.313 -73.353 1.00 96.12 109 LEU A N 1
ATOM 811 C CA . LEU A 1 109 ? 53.682 30.372 -73.735 1.00 96.12 109 LEU A CA 1
ATOM 812 C C . LEU A 1 109 ? 52.655 31.039 -74.659 1.00 96.12 109 LEU A C 1
ATOM 814 O O . LEU A 1 109 ? 52.216 30.437 -75.638 1.00 96.12 109 LEU A O 1
ATOM 818 N N . CYS A 1 110 ? 52.342 32.312 -74.403 1.00 96.81 110 CYS A N 1
ATOM 819 C CA . CYS A 1 110 ? 51.504 33.124 -75.286 1.00 96.81 110 CYS A CA 1
ATOM 820 C C . CYS A 1 110 ? 52.155 33.321 -76.671 1.00 96.81 110 CYS A C 1
ATOM 822 O O . CYS A 1 110 ? 51.505 33.137 -77.702 1.00 96.81 110 CYS A O 1
ATOM 824 N N . ALA A 1 111 ? 53.462 33.600 -76.717 1.00 96.44 111 ALA A N 1
ATOM 825 C CA . ALA A 1 111 ? 54.218 33.697 -77.967 1.00 96.44 111 ALA A CA 1
ATOM 826 C C . ALA A 1 111 ? 54.320 32.364 -78.708 1.00 96.44 111 ALA A C 1
ATOM 828 O O . ALA A 1 111 ? 54.231 32.349 -79.933 1.00 96.44 111 ALA A O 1
ATOM 829 N N . ALA A 1 112 ? 54.462 31.244 -77.998 1.00 96.50 112 ALA A N 1
ATOM 830 C CA . ALA A 1 112 ? 54.469 29.916 -78.603 1.00 96.50 112 ALA A CA 1
ATOM 831 C C . ALA A 1 112 ? 53.126 29.588 -79.279 1.00 96.50 112 ALA A C 1
ATOM 833 O O . ALA A 1 112 ? 53.119 29.098 -80.408 1.00 96.50 112 ALA A O 1
ATOM 834 N N . ASP A 1 113 ? 52.000 29.922 -78.640 1.00 96.31 113 ASP A N 1
ATOM 835 C CA . ASP A 1 113 ? 50.660 29.783 -79.232 1.00 96.31 113 ASP A CA 1
ATOM 836 C C . ASP A 1 113 ? 50.487 30.691 -80.463 1.00 96.31 113 ASP A C 1
ATOM 838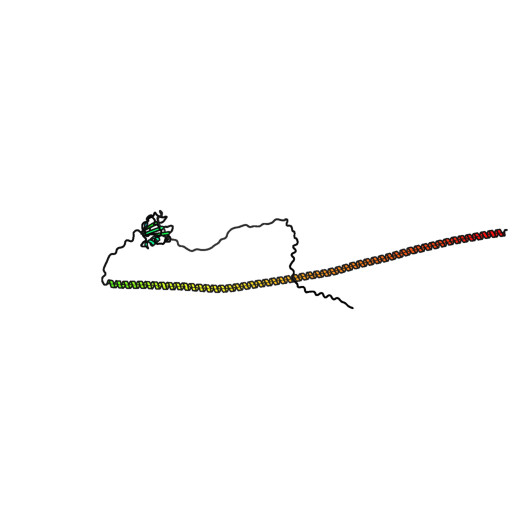 O O . ASP A 1 113 ? 50.010 30.238 -81.505 1.00 96.31 113 ASP A O 1
ATOM 842 N N . CYS A 1 114 ? 50.966 31.939 -80.401 1.00 96.94 114 CYS A N 1
ATOM 843 C CA . CYS A 1 114 ? 50.980 32.831 -81.565 1.00 96.94 114 CYS A CA 1
ATOM 844 C C . CYS A 1 114 ? 51.858 32.288 -82.704 1.00 96.94 114 CYS A C 1
ATOM 846 O O . CYS A 1 114 ? 51.439 32.277 -83.858 1.00 96.94 114 CYS A O 1
ATOM 848 N N . ASN A 1 115 ? 53.038 31.742 -82.406 1.00 95.56 115 ASN A N 1
ATOM 849 C CA . ASN A 1 115 ? 53.936 31.162 -83.409 1.00 95.56 115 ASN A CA 1
ATOM 850 C C . ASN A 1 115 ? 53.355 29.909 -84.082 1.00 95.56 115 ASN A C 1
ATOM 852 O O . ASN A 1 115 ? 53.647 29.652 -85.249 1.00 95.56 115 ASN A O 1
ATOM 856 N N . GLY A 1 116 ? 52.511 29.149 -83.378 1.00 94.62 116 GLY A N 1
ATOM 857 C CA . GLY A 1 116 ? 51.774 28.016 -83.944 1.00 94.62 116 GLY A CA 1
ATOM 858 C C . GLY A 1 116 ? 50.679 28.419 -84.938 1.00 94.62 116 GLY A C 1
ATOM 859 O O . GLY A 1 116 ? 50.096 27.552 -85.590 1.00 94.62 116 GLY A O 1
ATOM 860 N N . ARG A 1 117 ? 50.387 29.720 -85.070 1.00 94.44 117 ARG A N 1
ATOM 861 C CA . ARG A 1 117 ? 49.310 30.259 -85.905 1.00 94.44 117 ARG A CA 1
ATOM 862 C C . ARG A 1 117 ? 49.901 31.162 -86.992 1.00 94.44 117 ARG A C 1
ATOM 864 O O . ARG A 1 117 ? 50.399 32.243 -86.679 1.00 94.44 117 ARG A O 1
ATOM 871 N N . PRO A 1 118 ? 49.816 30.783 -88.281 1.00 91.75 118 PRO A N 1
ATOM 872 C CA . PRO A 1 118 ? 50.428 31.572 -89.354 1.00 91.75 118 PRO A CA 1
ATOM 873 C C . PRO A 1 118 ? 49.880 33.008 -89.412 1.00 91.75 118 PRO A C 1
ATOM 875 O O . PRO A 1 118 ? 50.647 33.950 -89.634 1.00 91.75 118 PRO A O 1
ATOM 878 N N . ASP A 1 119 ? 48.589 33.168 -89.107 1.00 94.88 119 ASP A N 1
ATOM 879 C CA . ASP A 1 119 ? 47.869 34.444 -89.136 1.00 94.88 119 ASP A CA 1
ATOM 880 C C . ASP A 1 119 ? 48.055 35.302 -87.872 1.00 94.88 119 ASP A C 1
ATOM 882 O O . ASP A 1 119 ? 47.540 36.414 -87.823 1.00 94.88 119 ASP A O 1
ATOM 886 N N . CYS A 1 120 ? 48.745 34.818 -86.832 1.00 96.56 120 CYS A N 1
ATOM 887 C CA . CYS A 1 120 ? 48.987 35.610 -85.625 1.00 96.56 120 CYS A CA 1
ATOM 888 C C . CYS A 1 120 ? 50.184 36.543 -85.843 1.00 96.56 120 CYS A C 1
ATOM 890 O O . CYS A 1 120 ? 51.294 36.093 -86.132 1.00 96.56 120 CYS A O 1
ATOM 892 N N . LEU A 1 121 ? 49.951 37.853 -85.752 1.00 96.38 121 LEU A N 1
ATOM 893 C CA . LEU A 1 121 ? 50.948 38.889 -86.039 1.00 96.38 121 LEU A CA 1
ATOM 894 C C . LEU A 1 121 ? 51.372 39.674 -84.798 1.00 96.38 121 LEU A C 1
ATOM 896 O O . LEU A 1 121 ? 52.434 40.299 -84.814 1.00 96.38 121 LEU A O 1
ATOM 900 N N . SER A 1 122 ? 50.573 39.647 -83.738 1.00 96.69 122 SER A N 1
ATOM 901 C CA . SER A 1 122 ? 50.924 40.211 -82.439 1.00 96.69 122 SER A CA 1
ATOM 902 C C . SER A 1 122 ? 50.186 39.478 -81.318 1.00 96.69 122 SER A C 1
ATOM 904 O O . SER A 1 122 ? 49.254 38.706 -81.562 1.00 96.69 122 SER A O 1
ATOM 906 N N . LEU A 1 123 ? 50.634 39.693 -80.088 1.00 97.38 123 LEU A N 1
ATOM 907 C CA . LEU A 1 123 ? 50.013 39.172 -78.878 1.00 97.38 123 LEU A CA 1
ATOM 908 C C . LEU A 1 123 ? 50.018 40.231 -77.782 1.00 97.38 123 LEU A C 1
ATOM 910 O O . LEU A 1 123 ? 50.897 41.092 -77.745 1.00 97.38 123 LEU A O 1
ATOM 914 N N . GLU A 1 124 ? 49.072 40.112 -76.864 1.00 96.38 124 GLU A N 1
ATOM 915 C CA . GLU A 1 124 ? 48.969 40.932 -75.666 1.00 96.38 124 GLU A CA 1
ATOM 916 C C . GLU A 1 124 ? 48.851 40.026 -74.454 1.00 96.38 124 GLU A C 1
ATOM 918 O O . GLU A 1 124 ? 48.010 39.126 -74.423 1.00 96.38 124 GLU A O 1
ATOM 923 N N . TRP A 1 125 ? 49.695 40.249 -73.450 1.00 97.12 125 TRP A N 1
ATOM 924 C CA . TRP A 1 125 ? 49.692 39.419 -72.252 1.00 97.12 125 TRP A CA 1
ATOM 925 C C . TRP A 1 125 ? 49.720 40.250 -70.975 1.00 97.12 125 TRP A C 1
ATOM 927 O O . TRP A 1 125 ? 50.522 41.178 -70.847 1.00 97.12 125 TRP A O 1
ATOM 937 N N . SER A 1 126 ? 48.857 39.887 -70.024 1.00 94.88 126 SER A N 1
ATOM 938 C CA . SER A 1 126 ? 48.792 40.503 -68.696 1.00 94.88 126 SER A CA 1
ATOM 939 C C . SER A 1 126 ? 49.405 39.569 -67.642 1.00 94.88 126 SER A C 1
ATOM 941 O O . SER A 1 126 ? 48.893 38.464 -67.415 1.00 94.88 126 SER A O 1
ATOM 943 N N . PRO A 1 127 ? 50.459 39.996 -66.919 1.00 93.75 127 PRO A N 1
ATOM 944 C CA . PRO A 1 127 ? 51.072 39.189 -65.867 1.00 93.75 127 PRO A CA 1
ATOM 945 C C . PRO A 1 127 ? 50.147 38.939 -64.677 1.00 93.75 127 PRO A C 1
ATOM 947 O O . PRO A 1 127 ? 50.306 37.922 -63.995 1.00 93.75 127 PRO A O 1
ATOM 950 N N . ARG A 1 128 ? 49.191 39.844 -64.427 1.00 94.69 128 ARG A N 1
ATOM 951 C CA . ARG A 1 128 ? 48.246 39.773 -63.307 1.00 94.69 128 ARG A CA 1
ATOM 952 C C . ARG A 1 128 ? 47.109 38.805 -63.576 1.00 94.69 128 ARG A C 1
ATOM 954 O O . ARG A 1 128 ? 46.775 38.000 -62.714 1.00 94.69 128 ARG A O 1
ATOM 961 N N . THR A 1 129 ? 46.495 38.902 -64.751 1.00 94.12 129 THR A N 1
ATOM 962 C CA . THR A 1 129 ? 45.317 38.089 -65.088 1.00 94.12 129 THR A CA 1
ATOM 963 C C . THR A 1 129 ? 45.684 36.791 -65.797 1.00 94.12 129 THR A C 1
ATOM 965 O O . THR A 1 129 ? 44.838 35.901 -65.891 1.00 94.12 129 THR A O 1
ATOM 968 N N . LYS A 1 130 ? 46.933 36.673 -66.272 1.00 96.19 130 LYS A N 1
ATOM 969 C CA . LYS A 1 130 ? 47.425 35.583 -67.125 1.00 96.19 130 LYS A CA 1
ATOM 970 C C . LYS A 1 130 ? 46.687 35.477 -68.456 1.00 96.19 130 LYS A C 1
ATOM 972 O O . LYS A 1 130 ? 46.769 34.443 -69.109 1.00 96.19 130 LYS A O 1
ATOM 977 N N . LEU A 1 131 ? 45.954 36.514 -68.858 1.00 96.25 131 LEU A N 1
ATOM 978 C CA . LEU A 1 131 ? 45.234 36.536 -70.126 1.00 96.25 131 LEU A CA 1
ATOM 979 C C . LEU A 1 131 ? 46.200 36.795 -71.282 1.00 96.25 131 LEU A C 1
ATOM 981 O O . LEU A 1 131 ? 47.075 37.653 -71.179 1.00 96.25 131 LEU A O 1
ATOM 985 N N . CYS A 1 132 ? 46.028 36.023 -72.352 1.00 97.00 132 CYS A N 1
ATOM 986 C CA . CYS A 1 132 ? 46.794 36.062 -73.592 1.00 97.00 132 CYS A CA 1
ATOM 987 C C . CYS A 1 132 ? 45.837 36.334 -74.761 1.00 97.00 132 CYS A C 1
ATOM 989 O O . CYS A 1 132 ? 45.113 35.436 -75.193 1.00 97.00 132 CYS A O 1
ATOM 991 N N . SER A 1 133 ? 45.831 37.555 -75.287 1.00 96.81 133 SER A N 1
ATOM 992 C CA . SER A 1 133 ? 45.049 37.915 -76.473 1.00 96.81 133 SER A CA 1
ATOM 993 C C . SER A 1 133 ? 45.934 37.817 -77.708 1.00 96.81 133 SER A C 1
ATOM 995 O O . SER A 1 133 ? 46.941 38.513 -77.806 1.00 96.81 133 SER A O 1
ATOM 997 N N . LEU A 1 134 ? 45.586 36.942 -78.652 1.00 97.62 134 LEU A N 1
ATOM 998 C CA . LEU A 1 134 ? 46.291 36.840 -79.927 1.00 97.62 134 LEU A CA 1
ATOM 999 C C . LEU A 1 134 ? 45.602 37.662 -81.014 1.00 97.62 134 LEU A C 1
ATOM 1001 O O . LEU A 1 134 ? 44.387 37.575 -81.194 1.00 97.62 134 LEU A O 1
ATOM 1005 N N . ASN A 1 135 ? 46.396 38.381 -81.800 1.00 97.38 135 ASN A N 1
ATOM 1006 C CA . ASN A 1 135 ? 45.918 39.351 -82.776 1.00 97.38 135 ASN A CA 1
ATOM 1007 C C . ASN A 1 135 ? 46.405 39.009 -84.191 1.00 97.38 135 ASN A C 1
ATOM 1009 O O . ASN A 1 135 ? 47.565 38.653 -84.417 1.00 97.38 135 ASN A O 1
ATOM 1013 N N . LYS A 1 136 ? 45.514 39.164 -85.173 1.00 96.25 136 LYS A N 1
ATOM 1014 C CA . LYS A 1 136 ? 45.808 39.052 -86.612 1.00 96.25 136 LYS A CA 1
ATOM 1015 C C . LYS A 1 136 ? 46.353 40.347 -87.203 1.00 96.25 136 LYS A C 1
ATOM 1017 O O . LYS A 1 136 ? 46.850 40.353 -88.324 1.00 96.25 136 LYS A O 1
ATOM 1022 N N . VAL A 1 137 ? 46.251 41.449 -86.466 1.00 95.38 137 VAL A N 1
ATOM 1023 C CA . VAL A 1 137 ? 46.878 42.730 -86.804 1.00 95.38 137 VAL A CA 1
ATOM 1024 C C . VAL A 1 137 ? 48.237 42.834 -86.122 1.00 95.38 137 VAL A C 1
ATOM 1026 O O . VAL A 1 137 ? 48.444 42.286 -85.041 1.00 95.38 137 VAL A O 1
ATOM 1029 N N . ARG A 1 138 ? 49.190 43.496 -86.776 1.00 94.94 138 ARG A N 1
ATOM 1030 C CA . ARG A 1 138 ? 50.562 43.610 -86.265 1.00 94.94 138 ARG A CA 1
ATOM 1031 C C . ARG A 1 138 ? 50.742 44.822 -85.358 1.00 94.94 138 ARG A C 1
ATOM 1033 O O . ARG A 1 138 ? 51.369 44.698 -84.316 1.00 94.94 138 ARG A O 1
ATOM 1040 N N . ASP A 1 139 ? 50.212 45.961 -85.785 1.00 95.06 139 ASP A N 1
ATOM 1041 C CA . ASP A 1 139 ? 50.461 47.259 -85.169 1.00 95.06 139 ASP A CA 1
ATOM 1042 C C . ASP A 1 139 ? 49.233 47.647 -84.310 1.00 95.06 139 ASP A C 1
ATOM 1044 O O . ASP A 1 139 ? 48.100 47.437 -84.764 1.00 95.06 139 ASP A O 1
ATOM 1048 N N . PRO A 1 140 ? 49.414 48.172 -83.082 1.00 95.50 140 PRO A N 1
ATOM 1049 C CA . PRO A 1 140 ? 48.296 48.522 -82.211 1.00 95.50 140 PRO A CA 1
ATOM 1050 C C . PRO A 1 140 ? 47.592 49.797 -82.690 1.00 95.50 140 PRO A C 1
ATOM 1052 O O . PRO A 1 140 ? 48.204 50.665 -83.317 1.00 95.50 140 PRO A O 1
ATOM 1055 N N . VAL A 1 141 ? 46.301 49.927 -82.376 1.00 94.50 141 VAL A N 1
ATOM 1056 C CA . VAL A 1 141 ? 45.469 51.071 -82.808 1.00 94.50 141 VAL A CA 1
ATOM 1057 C C . VAL A 1 141 ? 45.028 51.968 -81.653 1.00 94.50 141 VAL A C 1
ATOM 1059 O O . VAL A 1 141 ? 44.631 53.110 -81.888 1.00 94.50 141 VAL A O 1
ATOM 1062 N N . LEU A 1 142 ? 45.113 51.478 -80.414 1.00 93.88 142 LEU A N 1
ATOM 1063 C CA . LEU A 1 142 ? 44.785 52.218 -79.197 1.00 93.88 142 LEU A CA 1
ATOM 1064 C C . LEU A 1 142 ? 46.022 52.414 -78.314 1.00 93.88 142 LEU A C 1
ATOM 1066 O O . LEU A 1 142 ? 47.064 51.793 -78.520 1.00 93.88 142 LEU A O 1
ATOM 1070 N N . ALA A 1 143 ? 45.901 53.301 -77.326 1.00 92.94 143 ALA A N 1
ATOM 1071 C CA . ALA A 1 143 ? 46.887 53.419 -76.256 1.00 92.94 143 ALA A CA 1
ATOM 1072 C C . ALA A 1 143 ? 46.900 52.142 -75.398 1.00 92.94 143 ALA A C 1
ATOM 1074 O O . ALA A 1 143 ? 45.883 51.463 -75.300 1.00 92.94 143 ALA A O 1
ATOM 1075 N N . SER A 1 144 ? 48.037 51.840 -74.766 1.00 91.88 144 SER A N 1
ATOM 1076 C CA . SER A 1 144 ? 48.196 50.661 -73.906 1.00 91.88 144 SER A CA 1
ATOM 1077 C C . SER A 1 144 ? 47.076 50.530 -72.874 1.00 91.88 144 SER A C 1
ATOM 1079 O O . SER A 1 144 ? 46.740 51.501 -72.190 1.00 91.88 144 SER A O 1
ATOM 1081 N N . PHE A 1 145 ? 46.536 49.320 -72.742 1.00 91.44 145 PHE A N 1
ATOM 1082 C CA . PHE A 1 145 ? 45.455 49.006 -71.818 1.00 91.44 145 PHE A CA 1
ATOM 1083 C C . PHE A 1 145 ? 45.986 48.320 -70.549 1.00 91.44 145 PHE A C 1
ATOM 1085 O O . PHE A 1 145 ? 46.631 47.276 -70.604 1.00 91.44 145 PHE A O 1
ATOM 1092 N N . GLU A 1 146 ? 45.702 48.914 -69.388 1.00 92.25 146 GLU A N 1
ATOM 1093 C CA . GLU A 1 146 ? 46.065 48.392 -68.060 1.00 92.25 146 GLU A CA 1
ATOM 1094 C C . GLU A 1 146 ? 47.530 47.916 -67.930 1.00 92.25 146 GLU A C 1
ATOM 1096 O O . GLU A 1 146 ? 48.455 48.720 -68.044 1.00 92.25 146 GLU A O 1
ATOM 1101 N N . ASP A 1 147 ? 47.739 46.633 -67.608 1.00 92.94 147 ASP A N 1
ATOM 1102 C CA . ASP A 1 147 ? 49.043 45.987 -67.459 1.00 92.94 147 ASP A CA 1
ATOM 1103 C C . ASP A 1 147 ? 49.364 45.010 -68.600 1.00 92.94 147 ASP A C 1
ATOM 1105 O O . ASP A 1 147 ? 50.267 44.177 -68.468 1.00 92.94 147 ASP A O 1
ATOM 1109 N N . TYR A 1 148 ? 48.651 45.120 -69.724 1.00 94.06 148 TYR A N 1
ATOM 1110 C CA . TYR A 1 148 ? 48.950 44.336 -70.913 1.00 94.06 148 TYR A CA 1
ATOM 1111 C C . TYR A 1 148 ? 50.233 44.826 -71.575 1.00 94.06 148 TYR A C 1
ATOM 1113 O O . TYR A 1 148 ? 50.463 46.018 -71.787 1.00 94.06 148 TYR A O 1
ATOM 1121 N N . THR A 1 149 ? 51.080 43.865 -71.925 1.00 95.62 149 THR A N 1
ATOM 1122 C CA . THR A 1 149 ? 52.252 44.100 -72.765 1.00 95.62 149 THR A CA 1
ATOM 1123 C C . THR A 1 149 ? 51.918 43.686 -74.191 1.00 95.62 149 THR A C 1
ATOM 1125 O O . THR A 1 149 ? 51.703 42.501 -74.445 1.00 95.62 149 THR A O 1
ATOM 1128 N N . PHE A 1 150 ? 51.890 44.655 -75.109 1.00 96.69 150 PHE A N 1
ATOM 1129 C CA . PHE A 1 150 ? 51.696 44.413 -76.536 1.00 96.69 150 PHE A CA 1
ATOM 1130 C C . PHE A 1 150 ? 53.026 44.082 -77.220 1.00 96.69 150 PHE A C 1
ATOM 1132 O O . PHE A 1 150 ? 53.986 44.862 -77.203 1.00 96.69 150 PHE A O 1
ATOM 1139 N N . CYS A 1 151 ? 53.063 42.911 -77.846 1.00 96.88 151 CYS A N 1
ATOM 1140 C CA . CYS A 1 151 ? 54.223 42.352 -78.514 1.00 96.88 151 CYS A CA 1
ATOM 1141 C C . CYS A 1 151 ? 53.882 42.074 -79.977 1.00 96.88 151 CYS A C 1
ATOM 1143 O O . CYS A 1 151 ? 53.140 41.143 -80.287 1.00 96.88 151 CYS A O 1
ATOM 1145 N N . GLN A 1 152 ? 54.462 42.846 -80.895 1.00 95.25 152 GLN A N 1
ATOM 1146 C CA . GLN A 1 152 ? 54.312 42.601 -82.330 1.00 95.25 152 GLN A CA 1
ATOM 1147 C C . GLN A 1 152 ? 55.395 41.667 -82.847 1.00 95.25 152 GLN A C 1
ATOM 1149 O O . GLN A 1 152 ? 56.553 41.760 -82.438 1.00 95.25 152 GLN A O 1
ATOM 1154 N N . ARG A 1 153 ? 55.052 40.783 -83.779 1.00 92.75 153 ARG A N 1
ATOM 1155 C CA . ARG A 1 153 ? 56.016 39.853 -84.366 1.00 92.75 153 ARG A CA 1
ATOM 1156 C C . ARG A 1 153 ? 57.062 40.620 -85.178 1.00 92.75 153 ARG A C 1
ATOM 1158 O O . ARG A 1 153 ? 56.730 41.434 -86.046 1.00 92.75 153 ARG A O 1
ATOM 1165 N N . ALA A 1 154 ? 58.335 40.348 -84.908 1.00 84.00 154 ALA A N 1
ATOM 1166 C CA . ALA A 1 154 ? 59.472 40.904 -85.624 1.00 84.00 154 ALA A CA 1
ATOM 1167 C C . ALA A 1 154 ? 59.551 40.262 -87.023 1.00 84.00 154 ALA A C 1
ATOM 1169 O O . ALA A 1 154 ? 60.288 39.312 -87.252 1.00 84.00 154 ALA A O 1
ATOM 1170 N N . GLN A 1 155 ? 58.771 40.824 -87.950 1.00 68.69 155 GLN A N 1
ATOM 1171 C CA . GLN A 1 155 ? 58.618 40.478 -89.371 1.00 68.69 155 GLN A CA 1
ATOM 1172 C C . GLN A 1 155 ? 57.631 39.336 -89.716 1.00 68.69 155 GLN A C 1
ATOM 1174 O O . GLN A 1 155 ? 57.510 38.348 -88.990 1.00 68.69 155 GLN A O 1
ATOM 1179 N N . PRO A 1 156 ? 56.886 39.462 -90.837 1.00 51.91 156 PRO A N 1
ATOM 1180 C CA . PRO A 1 156 ? 56.166 38.338 -91.434 1.00 51.91 156 PRO A CA 1
ATOM 1181 C C . PRO A 1 156 ? 57.172 37.295 -91.952 1.00 51.91 156 PRO A C 1
ATOM 1183 O O . PRO A 1 156 ? 58.271 37.684 -92.354 1.00 51.91 156 PRO A O 1
ATOM 1186 N N . PRO A 1 157 ? 56.832 35.991 -91.989 1.00 46.38 157 PRO A N 1
ATOM 1187 C CA . PRO A 1 157 ? 57.683 35.014 -92.652 1.00 46.38 157 PRO A CA 1
ATOM 1188 C C . PRO A 1 157 ? 57.830 35.428 -94.118 1.00 46.38 157 PRO A C 1
ATOM 1190 O O . PRO A 1 157 ? 56.883 35.366 -94.902 1.00 46.38 157 PRO A O 1
ATOM 1193 N N . ALA A 1 158 ? 59.020 35.911 -94.473 1.00 39.97 158 ALA A N 1
ATOM 1194 C CA . ALA A 1 158 ? 59.392 36.142 -95.851 1.00 39.97 158 ALA A CA 1
ATOM 1195 C C . ALA A 1 158 ? 59.210 34.823 -96.606 1.00 39.97 158 ALA A C 1
ATOM 1197 O O . ALA A 1 158 ? 59.769 33.794 -96.221 1.00 39.97 158 ALA A O 1
ATOM 1198 N N . ALA A 1 159 ? 58.408 34.865 -97.668 1.00 46.03 159 ALA A N 1
ATOM 1199 C CA . ALA A 1 159 ? 58.298 33.798 -98.642 1.00 46.03 159 ALA A CA 1
ATOM 1200 C C . ALA A 1 159 ? 59.707 33.414 -99.119 1.00 46.03 159 ALA A C 1
ATOM 1202 O O . ALA A 1 159 ? 60.346 34.150 -99.877 1.00 46.03 159 ALA A O 1
ATOM 1203 N N . VAL A 1 160 ? 60.205 32.268 -98.654 1.00 40.97 160 VAL A N 1
ATOM 1204 C CA . VAL A 1 160 ? 61.447 31.686 -99.155 1.00 40.97 160 VAL A CA 1
ATOM 1205 C C . VAL A 1 160 ? 61.160 31.103 -100.531 1.00 40.97 160 VAL A C 1
ATOM 1207 O O . VAL A 1 160 ? 60.517 30.068 -100.692 1.00 40.97 160 VAL A O 1
ATOM 1210 N N . ARG A 1 161 ? 61.612 31.859 -101.530 1.00 33.81 161 ARG A N 1
ATOM 1211 C CA . ARG A 1 161 ? 61.721 31.470 -102.930 1.00 33.81 161 ARG A CA 1
ATOM 1212 C C . ARG A 1 161 ? 62.612 30.231 -103.075 1.00 33.81 161 ARG A C 1
ATOM 1214 O O . ARG A 1 161 ? 63.703 30.164 -102.520 1.00 33.81 161 ARG A O 1
ATOM 1221 N N . SER A 1 162 ? 62.132 29.309 -103.900 1.00 35.19 162 SER A N 1
ATOM 1222 C CA . SER A 1 162 ? 62.877 28.292 -104.645 1.00 35.19 162 SER A CA 1
ATOM 1223 C C . SER A 1 162 ? 64.085 28.861 -105.404 1.00 35.19 162 SER A C 1
ATOM 1225 O O . SER A 1 162 ? 63.968 29.975 -105.910 1.00 35.19 162 SER A O 1
ATOM 1227 N N . VAL A 1 163 ? 65.162 28.076 -105.572 1.00 34.66 163 VAL A N 1
ATOM 1228 C CA . VAL A 1 163 ? 65.761 27.623 -106.861 1.00 34.66 163 VAL A CA 1
ATOM 1229 C C . VAL A 1 163 ? 67.020 26.780 -106.577 1.00 34.66 163 VAL A C 1
ATOM 1231 O O . VAL A 1 163 ? 67.868 27.216 -105.804 1.00 34.66 163 VAL A O 1
ATOM 1234 N N . ALA A 1 164 ? 67.124 25.619 -107.246 1.00 31.81 164 ALA A N 1
ATOM 1235 C CA . ALA A 1 164 ? 68.312 25.017 -107.899 1.00 31.81 164 ALA A CA 1
ATOM 1236 C C . ALA A 1 164 ? 68.160 23.478 -107.876 1.00 31.81 164 ALA A C 1
ATOM 1238 O O . ALA A 1 164 ? 68.510 22.832 -106.896 1.00 31.81 164 ALA A O 1
ATOM 1239 N N . GLU A 1 165 ? 67.427 22.847 -108.798 1.00 35.91 165 GLU A N 1
ATOM 1240 C CA . GLU A 1 165 ? 67.799 22.555 -110.200 1.00 35.91 165 GLU A CA 1
ATOM 1241 C C . GLU A 1 165 ? 69.203 21.928 -110.332 1.00 35.91 165 GLU A C 1
ATOM 1243 O O . GLU A 1 165 ? 70.168 22.591 -110.708 1.00 35.91 165 GLU A O 1
ATOM 1248 N N . GLN A 1 166 ? 69.306 20.628 -110.031 1.00 38.75 166 GLN A N 1
ATOM 1249 C CA . GLN A 1 166 ? 70.367 19.741 -110.523 1.00 38.75 166 GLN A CA 1
ATOM 1250 C C . GLN A 1 166 ? 69.736 18.411 -110.958 1.00 38.75 166 GLN A C 1
ATOM 1252 O O . GLN A 1 166 ? 69.109 17.709 -110.165 1.00 38.75 166 GLN A O 1
ATOM 1257 N N . ALA A 1 167 ? 69.873 18.097 -112.245 1.00 36.00 167 ALA A N 1
ATOM 1258 C CA . ALA A 1 167 ? 69.358 16.888 -112.878 1.00 36.00 167 ALA A CA 1
ATOM 1259 C C . ALA A 1 167 ? 70.135 15.632 -112.421 1.00 36.00 167 ALA A C 1
ATOM 1261 O O . ALA A 1 167 ? 71.369 15.651 -112.449 1.00 36.00 167 ALA A O 1
ATOM 1262 N N . PRO A 1 168 ? 69.462 14.527 -112.038 1.00 43.44 168 PRO A N 1
ATOM 1263 C CA . PRO A 1 168 ? 70.136 13.288 -111.674 1.00 43.44 168 PRO A CA 1
ATOM 1264 C C . PRO A 1 168 ? 70.314 12.336 -112.867 1.00 43.44 168 PRO A C 1
ATOM 1266 O O . PRO A 1 168 ? 69.460 12.205 -113.743 1.00 43.44 168 PRO A O 1
ATOM 1269 N N . GLN A 1 169 ? 71.456 11.654 -112.857 1.00 48.00 169 GLN A N 1
ATOM 1270 C CA . GLN A 1 169 ? 71.863 10.604 -113.790 1.00 48.00 169 GLN A CA 1
ATOM 1271 C C . GLN A 1 169 ? 70.954 9.353 -113.684 1.00 48.00 169 GLN A C 1
ATOM 1273 O O . GLN A 1 169 ? 70.389 9.109 -112.612 1.00 48.00 169 GLN A O 1
ATOM 1278 N N . PRO A 1 170 ? 70.813 8.535 -114.749 1.00 48.28 170 PRO A N 1
ATOM 1279 C CA . PRO A 1 170 ? 69.799 7.473 -114.843 1.00 48.28 170 PRO A CA 1
ATOM 1280 C C . PRO A 1 170 ? 69.886 6.326 -113.809 1.00 48.28 170 PRO A C 1
ATOM 1282 O O . PRO A 1 170 ? 68.900 5.612 -113.649 1.00 48.28 170 PRO A O 1
ATOM 1285 N N . ASP A 1 171 ? 70.966 6.201 -113.026 1.00 53.84 171 ASP A N 1
ATOM 1286 C CA . ASP A 1 171 ? 71.086 5.187 -111.956 1.00 53.84 171 ASP A CA 1
ATOM 1287 C C . ASP A 1 171 ? 70.523 5.638 -110.586 1.00 53.84 171 ASP A C 1
ATOM 1289 O O . ASP A 1 171 ? 70.260 4.819 -109.703 1.00 53.84 171 ASP A O 1
ATOM 1293 N N . ALA A 1 172 ? 70.258 6.937 -110.388 1.00 53.53 172 ALA A N 1
ATOM 1294 C CA . ALA A 1 172 ? 69.726 7.469 -109.124 1.00 53.53 172 ALA A CA 1
ATOM 1295 C C . ALA A 1 172 ? 68.206 7.255 -108.955 1.00 53.53 172 ALA A C 1
ATOM 1297 O O . ALA A 1 172 ? 67.701 7.230 -107.831 1.00 53.53 172 ALA A O 1
ATOM 1298 N N . VAL A 1 173 ? 67.462 7.062 -110.051 1.00 58.00 173 VAL A N 1
ATOM 1299 C CA . VAL A 1 173 ? 65.997 6.885 -110.030 1.00 58.00 173 VAL A CA 1
ATOM 1300 C C . VAL A 1 173 ? 65.603 5.517 -109.463 1.00 58.00 173 VAL A C 1
ATOM 1302 O O . VAL A 1 173 ? 64.626 5.424 -108.721 1.00 58.00 173 VAL A O 1
ATOM 1305 N N . GLN A 1 174 ? 66.385 4.464 -109.724 1.00 61.56 174 GLN A N 1
ATOM 1306 C CA . GLN A 1 174 ? 66.163 3.158 -109.092 1.00 61.56 174 GLN A CA 1
ATOM 1307 C C . GLN A 1 174 ? 66.499 3.182 -107.597 1.00 61.56 174 GLN A C 1
ATOM 1309 O O . GLN A 1 174 ? 65.719 2.663 -106.799 1.00 61.56 174 GLN A O 1
ATOM 1314 N N . LEU A 1 175 ? 67.589 3.847 -107.195 1.00 65.19 175 LEU A N 1
ATOM 1315 C CA . LEU A 1 175 ? 67.970 3.952 -105.784 1.00 65.19 175 LEU A CA 1
ATOM 1316 C C . LEU A 1 175 ? 66.954 4.778 -104.976 1.00 65.19 175 LEU A C 1
ATOM 1318 O O . LEU A 1 175 ? 66.598 4.396 -103.865 1.00 65.19 175 LEU A O 1
ATOM 1322 N N . LEU A 1 176 ? 66.433 5.875 -105.539 1.00 70.38 176 LEU A N 1
ATOM 1323 C CA . LEU A 1 176 ? 65.379 6.680 -104.911 1.00 70.38 176 LEU A CA 1
ATOM 1324 C C . LEU A 1 176 ? 64.034 5.943 -104.874 1.00 70.38 176 LEU A C 1
ATOM 1326 O O . LEU A 1 176 ? 63.317 6.052 -103.881 1.00 70.38 176 LEU A O 1
ATOM 1330 N N . ALA A 1 177 ? 63.706 5.144 -105.894 1.00 72.50 177 ALA A N 1
ATOM 1331 C CA . ALA A 1 177 ? 62.522 4.287 -105.873 1.00 72.50 177 ALA A CA 1
ATOM 1332 C C . ALA A 1 177 ? 62.636 3.165 -104.822 1.00 72.50 177 ALA A C 1
ATOM 1334 O O . ALA A 1 177 ? 61.652 2.856 -104.148 1.00 72.50 177 ALA A O 1
ATOM 1335 N N . GLU A 1 178 ? 63.820 2.580 -104.619 1.00 75.88 178 GLU A N 1
ATOM 1336 C CA . GLU A 1 178 ? 64.061 1.630 -103.525 1.00 75.88 178 GLU A CA 1
ATOM 1337 C C . GLU A 1 178 ? 64.079 2.306 -102.149 1.00 75.88 178 GLU A C 1
ATOM 1339 O O . GLU A 1 178 ? 63.515 1.765 -101.199 1.00 75.88 178 GLU A O 1
ATOM 1344 N N . GLN A 1 179 ? 64.655 3.504 -102.022 1.00 80.88 179 GLN A N 1
ATOM 1345 C CA . GLN A 1 179 ? 64.618 4.285 -100.782 1.00 80.88 179 GLN A CA 1
ATOM 1346 C C . GLN A 1 179 ? 63.193 4.725 -100.426 1.00 80.88 179 GLN A C 1
ATOM 1348 O O . GLN A 1 179 ? 62.822 4.666 -99.257 1.00 80.88 179 GLN A O 1
ATOM 1353 N N . ALA A 1 180 ? 62.371 5.097 -101.409 1.00 80.19 180 ALA A N 1
ATOM 1354 C CA . ALA A 1 180 ? 60.957 5.402 -101.206 1.00 80.19 180 ALA A CA 1
ATOM 1355 C C . ALA A 1 180 ? 60.172 4.157 -100.767 1.00 80.19 180 ALA A C 1
ATOM 1357 O O . ALA A 1 180 ? 59.373 4.240 -99.839 1.00 80.19 180 ALA A O 1
ATOM 1358 N N . LYS A 1 181 ? 60.451 2.984 -101.355 1.00 83.19 181 LYS A N 1
ATOM 1359 C CA . LYS A 1 181 ? 59.863 1.708 -100.910 1.00 83.19 181 LYS A CA 1
ATOM 1360 C C . LYS A 1 181 ? 60.289 1.336 -99.489 1.00 83.19 181 LYS A C 1
ATOM 1362 O O . LYS A 1 181 ? 59.454 0.866 -98.726 1.00 83.19 181 LYS A O 1
ATOM 1367 N N . ARG A 1 182 ? 61.551 1.569 -99.112 1.00 84.25 182 ARG A N 1
ATOM 1368 C CA . ARG A 1 182 ? 62.046 1.339 -97.742 1.00 84.25 182 ARG A CA 1
ATOM 1369 C C . ARG A 1 182 ? 61.426 2.305 -96.739 1.00 84.25 182 ARG A C 1
ATOM 1371 O O . ARG A 1 182 ? 60.975 1.845 -95.703 1.00 84.25 182 ARG A O 1
ATOM 1378 N N . LYS A 1 183 ? 61.325 3.597 -97.066 1.00 86.62 183 LYS A N 1
ATOM 1379 C CA . LYS A 1 183 ? 60.649 4.589 -96.215 1.00 86.62 183 LYS A CA 1
ATOM 1380 C C . LYS A 1 183 ? 59.159 4.292 -96.056 1.00 86.62 183 LYS A C 1
ATOM 1382 O O . LYS A 1 183 ? 58.664 4.339 -94.942 1.00 86.62 183 LYS A O 1
ATOM 1387 N N . ALA A 1 184 ? 58.469 3.912 -97.132 1.00 84.06 184 ALA A N 1
ATOM 1388 C CA . ALA A 1 184 ? 57.067 3.501 -97.061 1.00 84.06 184 ALA A CA 1
ATOM 1389 C C . ALA A 1 184 ? 56.885 2.206 -96.247 1.00 84.06 184 ALA A C 1
ATOM 1391 O O . ALA A 1 184 ? 55.927 2.083 -95.489 1.00 84.06 184 ALA A O 1
ATOM 1392 N N . ALA A 1 185 ? 57.810 1.246 -96.367 1.00 85.25 185 ALA A N 1
ATOM 1393 C CA . ALA A 1 185 ? 57.803 0.035 -95.549 1.00 85.25 185 ALA A CA 1
ATOM 1394 C C . ALA A 1 185 ? 58.111 0.327 -94.069 1.00 85.25 185 ALA A C 1
ATOM 1396 O O . ALA A 1 185 ? 57.503 -0.282 -93.198 1.00 85.25 185 ALA A O 1
ATOM 1397 N N . GLU A 1 186 ? 59.016 1.264 -93.781 1.00 87.56 186 GLU A N 1
ATOM 1398 C CA . GLU A 1 186 ? 59.360 1.705 -92.426 1.00 87.56 186 GLU A CA 1
ATOM 1399 C C . GLU A 1 186 ? 58.217 2.493 -91.776 1.00 87.56 186 GLU A C 1
ATOM 1401 O O . GLU A 1 186 ? 57.897 2.251 -90.618 1.00 87.56 186 GLU A O 1
ATOM 1406 N N . GLU A 1 187 ? 57.545 3.371 -92.522 1.00 88.62 187 GLU A N 1
ATOM 1407 C CA . GLU A 1 187 ? 56.369 4.110 -92.051 1.00 88.62 187 GLU A CA 1
ATOM 1408 C C . GLU A 1 187 ? 55.198 3.165 -91.767 1.00 88.62 187 GLU A C 1
ATOM 1410 O O . GLU A 1 187 ? 54.594 3.240 -90.697 1.00 88.62 187 GLU A O 1
ATOM 1415 N N . LYS A 1 188 ? 54.953 2.194 -92.657 1.00 91.75 188 LYS A N 1
ATOM 1416 C CA . LYS A 1 188 ? 53.954 1.144 -92.432 1.00 91.75 188 LYS A CA 1
ATOM 1417 C C . LYS A 1 188 ? 54.306 0.266 -91.225 1.00 91.75 188 LYS A C 1
ATOM 1419 O O . LYS A 1 188 ? 53.439 -0.013 -90.404 1.00 91.75 188 LYS A O 1
ATOM 1424 N N . ALA A 1 189 ? 55.571 -0.130 -91.073 1.00 90.56 189 ALA A N 1
ATOM 1425 C CA . ALA A 1 189 ? 56.025 -0.890 -89.907 1.00 90.56 189 ALA A CA 1
ATOM 1426 C C . ALA A 1 189 ? 55.918 -0.070 -88.608 1.00 90.56 189 ALA A C 1
ATOM 1428 O O . ALA A 1 189 ? 55.587 -0.618 -87.558 1.00 90.56 189 ALA A O 1
ATOM 1429 N N . ALA A 1 190 ? 56.156 1.244 -88.663 1.00 88.62 190 ALA A N 1
ATOM 1430 C CA . ALA A 1 190 ? 55.985 2.145 -87.528 1.00 88.62 190 ALA A CA 1
ATOM 1431 C C . ALA A 1 190 ? 54.504 2.332 -87.157 1.00 88.62 190 ALA A C 1
ATOM 1433 O O . ALA A 1 190 ? 54.183 2.426 -85.972 1.00 88.62 190 ALA A O 1
ATOM 1434 N N . GLU A 1 191 ? 53.600 2.364 -88.138 1.00 91.75 191 GLU A N 1
ATOM 1435 C CA . GLU A 1 191 ? 52.152 2.393 -87.913 1.00 91.75 191 GLU A CA 1
ATOM 1436 C C . GLU A 1 191 ? 51.653 1.077 -87.297 1.00 91.75 191 GLU A C 1
ATOM 1438 O O . GLU A 1 191 ? 51.005 1.101 -86.249 1.00 91.75 191 GLU A O 1
ATOM 1443 N N . GLU A 1 192 ? 52.053 -0.071 -87.854 1.00 93.75 192 GLU A N 1
ATOM 1444 C CA . GLU A 1 192 ? 51.740 -1.400 -87.307 1.00 93.75 192 GLU A CA 1
ATOM 1445 C C . GLU A 1 192 ? 52.308 -1.574 -85.882 1.00 93.75 192 GLU A C 1
ATOM 1447 O O . GLU A 1 192 ? 51.634 -2.111 -84.999 1.00 93.75 192 GLU A O 1
ATOM 1452 N N . ALA A 1 193 ? 53.510 -1.053 -85.603 1.00 91.75 193 ALA A N 1
ATOM 1453 C CA . ALA A 1 193 ? 54.099 -1.062 -84.263 1.00 91.75 193 ALA A CA 1
ATOM 1454 C C . ALA A 1 193 ? 53.339 -0.162 -83.274 1.00 91.75 193 ALA A C 1
ATOM 1456 O O . ALA A 1 193 ? 53.152 -0.547 -82.116 1.00 91.75 193 ALA A O 1
ATOM 1457 N N . LYS A 1 194 ? 52.864 1.015 -83.710 1.00 92.56 194 LYS A N 1
ATOM 1458 C CA . LYS A 1 194 ? 52.004 1.889 -82.891 1.00 92.56 194 LYS A CA 1
ATOM 1459 C C . LYS A 1 194 ? 50.670 1.218 -82.582 1.00 92.56 194 LYS A C 1
ATOM 1461 O O . LYS A 1 194 ? 50.225 1.269 -81.435 1.00 92.56 194 LYS A O 1
ATOM 1466 N N . GLU A 1 195 ? 50.060 0.550 -83.559 1.00 94.00 195 GLU A N 1
ATOM 1467 C CA . GLU A 1 195 ? 48.820 -0.198 -83.346 1.00 94.00 195 GLU A CA 1
ATOM 1468 C C . GLU A 1 195 ? 49.039 -1.376 -82.384 1.00 94.00 195 GLU A C 1
ATOM 1470 O O . GLU A 1 195 ? 48.267 -1.564 -81.441 1.00 94.00 195 GLU A O 1
ATOM 1475 N N . GLN A 1 196 ? 50.127 -2.135 -82.549 1.00 94.12 196 GLN A N 1
ATOM 1476 C CA . GLN A 1 196 ? 50.460 -3.237 -81.646 1.00 94.12 196 GLN A CA 1
ATOM 1477 C C . GLN A 1 196 ? 50.744 -2.744 -80.217 1.00 94.12 196 GLN A C 1
ATOM 1479 O O . GLN A 1 196 ? 50.308 -3.379 -79.254 1.00 94.12 196 GLN A O 1
ATOM 1484 N N . ALA A 1 197 ? 51.429 -1.608 -80.058 1.00 92.81 197 ALA A N 1
ATOM 1485 C CA . ALA A 1 197 ? 51.658 -0.986 -78.755 1.00 92.81 197 ALA A CA 1
ATOM 1486 C C . ALA A 1 197 ? 50.344 -0.519 -78.107 1.00 92.81 197 ALA A C 1
ATOM 1488 O O . ALA A 1 197 ? 50.130 -0.759 -76.918 1.00 92.81 197 ALA A O 1
ATOM 1489 N N . ALA A 1 198 ? 49.434 0.072 -78.888 1.00 93.69 198 ALA A N 1
ATOM 1490 C CA . ALA A 1 198 ? 48.114 0.477 -78.409 1.00 93.69 198 ALA A CA 1
ATOM 1491 C C . ALA A 1 198 ? 47.270 -0.727 -77.957 1.00 93.69 198 ALA A C 1
ATOM 1493 O O . ALA A 1 198 ? 46.633 -0.664 -76.906 1.00 93.69 198 ALA A O 1
ATOM 1494 N N . ARG A 1 199 ? 47.313 -1.844 -78.697 1.00 94.94 199 ARG A N 1
ATOM 1495 C CA . ARG A 1 199 ? 46.636 -3.097 -78.315 1.00 94.94 199 ARG A CA 1
ATOM 1496 C C . ARG A 1 199 ? 47.187 -3.665 -77.005 1.00 94.94 199 ARG A C 1
ATOM 1498 O O . ARG A 1 199 ? 46.400 -3.959 -76.113 1.00 94.94 199 ARG A O 1
ATOM 1505 N N . ARG A 1 200 ? 48.514 -3.728 -76.838 1.00 94.62 200 ARG A N 1
ATOM 1506 C CA . ARG A 1 200 ? 49.140 -4.188 -75.580 1.00 94.62 200 ARG A CA 1
ATOM 1507 C C . ARG A 1 200 ? 48.786 -3.289 -74.394 1.00 94.62 200 ARG A C 1
ATOM 1509 O O . ARG A 1 200 ? 48.447 -3.793 -73.331 1.00 94.62 200 ARG A O 1
ATOM 1516 N N . ALA A 1 201 ? 48.797 -1.970 -74.590 1.00 93.44 201 ALA A N 1
ATOM 1517 C CA . ALA A 1 201 ? 48.396 -1.021 -73.552 1.00 93.44 201 ALA A CA 1
ATOM 1518 C C . ALA A 1 201 ? 46.904 -1.151 -73.186 1.00 93.44 201 ALA A C 1
ATOM 1520 O O . ALA A 1 201 ? 46.531 -0.976 -72.026 1.00 93.44 201 ALA A O 1
ATOM 1521 N N . ALA A 1 202 ? 46.038 -1.463 -74.155 1.00 93.88 202 ALA A N 1
ATOM 1522 C CA . ALA A 1 202 ? 44.624 -1.728 -73.902 1.00 93.88 202 ALA A CA 1
ATOM 1523 C C . ALA A 1 202 ? 44.411 -3.049 -73.143 1.00 93.88 202 ALA A C 1
ATOM 1525 O O . ALA A 1 202 ? 43.611 -3.087 -72.210 1.00 93.88 202 ALA A O 1
ATOM 1526 N N . GLU A 1 203 ? 45.146 -4.106 -73.497 1.00 94.62 203 GLU A N 1
ATOM 1527 C CA . GLU A 1 203 ? 45.122 -5.395 -72.792 1.00 94.62 203 GLU A CA 1
ATOM 1528 C C . GLU A 1 203 ? 45.615 -5.266 -71.344 1.00 94.62 203 GLU A C 1
ATOM 1530 O O . GLU A 1 203 ? 44.988 -5.808 -70.434 1.00 94.62 203 GLU A O 1
ATOM 1535 N N . GLU A 1 204 ? 46.679 -4.494 -71.103 1.00 95.25 204 GLU A N 1
ATOM 1536 C CA . GLU A 1 204 ? 47.194 -4.226 -69.754 1.00 95.25 204 GLU A CA 1
ATOM 1537 C C . GLU A 1 204 ? 46.167 -3.478 -68.890 1.00 95.25 204 GLU A C 1
ATOM 1539 O O . GLU A 1 204 ? 45.861 -3.908 -67.776 1.00 95.25 204 GLU A O 1
ATOM 1544 N N . LYS A 1 205 ? 45.542 -2.424 -69.433 1.00 94.94 205 LYS A N 1
ATOM 1545 C CA . LYS A 1 205 ? 44.457 -1.701 -68.745 1.00 94.94 205 LYS A CA 1
ATOM 1546 C C . LYS A 1 205 ? 43.247 -2.596 -68.476 1.00 94.94 205 LYS A C 1
ATOM 1548 O O . LYS A 1 205 ? 42.645 -2.515 -67.408 1.00 94.94 205 LYS A O 1
ATOM 1553 N N . ALA A 1 206 ? 42.885 -3.467 -69.418 1.00 94.19 206 ALA A N 1
ATOM 1554 C CA . ALA A 1 206 ? 41.795 -4.419 -69.224 1.00 94.19 206 ALA A CA 1
ATOM 1555 C C . ALA A 1 206 ? 42.115 -5.430 -68.108 1.00 94.19 206 ALA A C 1
ATOM 1557 O O . ALA A 1 206 ? 41.238 -5.749 -67.301 1.00 94.19 206 ALA A O 1
ATOM 1558 N N . ALA A 1 207 ? 43.366 -5.893 -68.016 1.00 94.25 207 ALA A N 1
ATOM 1559 C CA . ALA A 1 207 ? 43.819 -6.778 -66.946 1.00 94.25 207 ALA A CA 1
ATOM 1560 C C . ALA A 1 207 ? 43.801 -6.087 -65.570 1.00 94.25 207 ALA A C 1
ATOM 1562 O O . ALA A 1 207 ? 43.398 -6.705 -64.579 1.00 94.25 207 ALA A O 1
ATOM 1563 N N . GLU A 1 208 ? 44.174 -4.806 -65.499 1.00 94.25 208 GLU A N 1
ATOM 1564 C CA . GLU A 1 208 ? 44.096 -4.010 -64.268 1.00 94.25 208 GLU A CA 1
ATOM 1565 C C . GLU A 1 208 ? 42.644 -3.848 -63.790 1.00 94.25 208 GLU A C 1
ATOM 1567 O O . GLU A 1 208 ? 42.332 -4.176 -62.642 1.00 94.25 208 GLU A O 1
ATOM 1572 N N . VAL A 1 209 ? 41.733 -3.461 -64.691 1.00 95.00 209 VAL A N 1
ATOM 1573 C CA . VAL A 1 209 ? 40.297 -3.339 -64.386 1.00 95.00 209 VAL A CA 1
ATOM 1574 C C . VAL A 1 209 ? 39.712 -4.681 -63.938 1.00 95.00 209 VAL A C 1
ATOM 1576 O O . VAL A 1 209 ? 38.943 -4.734 -62.977 1.00 95.00 209 VAL A O 1
ATOM 1579 N N . ALA A 1 210 ? 40.092 -5.791 -64.580 1.00 94.81 210 ALA A N 1
ATOM 1580 C CA . ALA A 1 210 ? 39.643 -7.123 -64.178 1.00 94.81 210 ALA A CA 1
ATOM 1581 C C . ALA A 1 210 ? 40.125 -7.495 -62.763 1.00 94.81 210 ALA A C 1
ATOM 1583 O O . ALA A 1 210 ? 39.360 -8.058 -61.972 1.00 94.81 210 ALA A O 1
ATOM 1584 N N . LYS A 1 211 ? 41.368 -7.141 -62.411 1.00 94.75 211 LYS A N 1
ATOM 1585 C CA . LYS A 1 211 ? 41.925 -7.353 -61.067 1.00 94.75 211 LYS A CA 1
ATOM 1586 C C . LYS A 1 211 ? 41.205 -6.507 -60.017 1.00 94.75 211 LYS A C 1
ATOM 1588 O O . LYS A 1 211 ? 40.874 -7.019 -58.947 1.00 94.75 211 LYS A O 1
ATOM 1593 N N . GLU A 1 212 ? 40.916 -5.243 -60.318 1.00 94.38 212 GLU A N 1
ATOM 1594 C CA . GLU A 1 212 ? 40.158 -4.363 -59.423 1.00 94.38 212 GLU A CA 1
ATOM 1595 C C . GLU A 1 212 ? 38.732 -4.887 -59.194 1.00 94.38 212 GLU A C 1
ATOM 1597 O O . GLU A 1 212 ? 38.279 -4.998 -58.051 1.00 94.38 212 GLU A O 1
ATOM 1602 N N . GLN A 1 213 ? 38.048 -5.317 -60.259 1.00 93.81 213 GLN A N 1
ATOM 1603 C CA . GLN A 1 213 ? 36.717 -5.922 -60.160 1.00 93.81 213 GLN A CA 1
ATOM 1604 C C . GLN A 1 213 ? 36.720 -7.216 -59.336 1.00 93.81 213 GLN A C 1
ATOM 1606 O O . GLN A 1 213 ? 35.800 -7.440 -58.544 1.00 93.81 213 GLN A O 1
ATOM 1611 N N . ALA A 1 214 ? 37.743 -8.064 -59.484 1.00 94.06 214 ALA A N 1
ATOM 1612 C CA . ALA A 1 214 ? 37.890 -9.275 -58.678 1.00 94.06 214 ALA A CA 1
ATOM 1613 C C . ALA A 1 214 ? 38.093 -8.944 -57.189 1.00 94.06 214 ALA A C 1
ATOM 1615 O O . ALA A 1 214 ? 37.433 -9.536 -56.331 1.00 94.06 214 ALA A O 1
ATOM 1616 N N . ASN A 1 215 ? 38.935 -7.952 -56.881 1.00 93.62 215 ASN A N 1
ATOM 1617 C CA . ASN A 1 215 ? 39.161 -7.490 -55.510 1.00 93.62 215 ASN A CA 1
ATOM 1618 C C . ASN A 1 215 ? 37.887 -6.914 -54.882 1.00 93.62 215 ASN A C 1
ATOM 1620 O O . ASN A 1 215 ? 37.573 -7.230 -53.733 1.00 93.62 215 ASN A O 1
ATOM 1624 N N . ARG A 1 216 ? 37.113 -6.127 -55.639 1.00 93.44 216 ARG A N 1
ATOM 1625 C CA . ARG A 1 216 ? 35.835 -5.576 -55.175 1.00 93.44 216 ARG A CA 1
ATOM 1626 C C . ARG A 1 216 ? 34.819 -6.675 -54.867 1.00 93.44 216 ARG A C 1
ATOM 1628 O O . ARG A 1 216 ? 34.241 -6.669 -53.785 1.00 93.44 216 ARG A O 1
ATOM 1635 N N . LYS A 1 217 ? 34.660 -7.661 -55.756 1.00 94.25 217 LYS A N 1
ATOM 1636 C CA . LYS A 1 217 ? 33.771 -8.814 -55.516 1.00 94.25 217 LYS A CA 1
ATOM 1637 C C . LYS A 1 217 ? 34.197 -9.624 -54.290 1.00 94.25 217 LYS A C 1
ATOM 1639 O O . LYS A 1 217 ? 33.348 -10.052 -53.512 1.00 94.25 217 LYS A O 1
ATOM 1644 N N . ALA A 1 218 ? 35.502 -9.809 -54.085 1.00 92.94 218 ALA A N 1
ATOM 1645 C CA . ALA A 1 218 ? 36.021 -10.484 -52.899 1.00 92.94 218 ALA A CA 1
ATOM 1646 C C . ALA A 1 218 ? 35.751 -9.685 -51.609 1.00 92.94 218 ALA A C 1
ATOM 1648 O O . ALA A 1 218 ? 35.415 -10.276 -50.582 1.00 92.94 218 ALA A O 1
ATOM 1649 N N . ALA A 1 219 ? 35.864 -8.355 -51.652 1.00 91.88 219 ALA A N 1
ATOM 1650 C CA . ALA A 1 219 ? 35.537 -7.485 -50.524 1.00 91.88 219 ALA A CA 1
ATOM 1651 C C . ALA A 1 219 ? 34.033 -7.500 -50.203 1.00 91.88 219 ALA A C 1
ATOM 1653 O O . ALA A 1 219 ? 33.664 -7.643 -49.040 1.00 91.88 219 ALA A O 1
ATOM 1654 N N . GLU A 1 220 ? 33.170 -7.434 -51.220 1.00 92.62 220 GLU A N 1
ATOM 1655 C CA . GLU A 1 220 ? 31.712 -7.523 -51.068 1.00 92.62 220 GLU A CA 1
ATOM 1656 C C . GLU A 1 220 ? 31.286 -8.882 -50.486 1.00 92.62 220 GLU A C 1
ATOM 1658 O O . GLU A 1 220 ? 30.459 -8.929 -49.575 1.00 92.62 220 GLU A O 1
ATOM 1663 N N . ALA A 1 221 ? 31.903 -9.985 -50.925 1.00 91.81 221 ALA A N 1
ATOM 1664 C CA . ALA A 1 221 ? 31.649 -11.312 -50.361 1.00 91.81 221 ALA A CA 1
ATOM 1665 C C . ALA A 1 221 ? 32.047 -11.402 -48.876 1.00 91.81 221 ALA A C 1
ATOM 1667 O O . ALA A 1 221 ? 31.269 -11.901 -48.061 1.00 91.81 221 ALA A O 1
ATOM 1668 N N . LYS A 1 222 ? 33.218 -10.863 -48.504 1.00 91.25 222 LYS A N 1
ATOM 1669 C CA . LYS A 1 222 ? 33.664 -10.800 -47.100 1.00 91.25 222 LYS A CA 1
ATOM 1670 C C . LYS A 1 222 ? 32.757 -9.915 -46.245 1.00 91.25 222 LYS A C 1
ATOM 1672 O O . LYS A 1 222 ? 32.441 -10.283 -45.117 1.00 91.25 222 LYS A O 1
ATOM 1677 N N . ALA A 1 223 ? 32.308 -8.778 -46.776 1.00 88.75 223 ALA A N 1
ATOM 1678 C CA . ALA A 1 223 ? 31.368 -7.897 -46.089 1.00 88.75 223 ALA A CA 1
ATOM 1679 C C . ALA A 1 223 ? 30.008 -8.582 -45.870 1.00 88.75 223 ALA A C 1
ATOM 1681 O O . ALA A 1 223 ? 29.447 -8.500 -44.779 1.00 88.75 223 ALA A O 1
ATOM 1682 N N . ALA A 1 224 ? 29.510 -9.320 -46.866 1.00 88.19 224 ALA A N 1
ATOM 1683 C CA . ALA A 1 224 ? 28.272 -10.086 -46.749 1.00 88.19 224 ALA A CA 1
ATOM 1684 C C . ALA A 1 224 ? 28.377 -11.230 -45.723 1.00 88.19 224 ALA A C 1
ATOM 1686 O O . ALA A 1 224 ? 27.408 -11.524 -45.023 1.00 88.19 224 ALA A O 1
ATOM 1687 N N . GLU A 1 225 ? 29.537 -11.880 -45.610 1.00 86.62 225 GLU A N 1
ATOM 1688 C CA . GLU A 1 225 ? 29.780 -12.894 -44.579 1.00 86.62 225 GLU A CA 1
ATOM 1689 C C . GLU A 1 225 ? 29.865 -12.271 -43.177 1.00 86.62 225 GLU A C 1
ATOM 1691 O O . GLU A 1 225 ? 29.222 -12.764 -42.248 1.00 86.62 225 GLU A O 1
ATOM 1696 N N . ALA A 1 226 ? 30.568 -11.142 -43.034 1.00 83.56 226 ALA A N 1
ATOM 1697 C CA . ALA A 1 226 ? 30.654 -10.399 -41.777 1.00 83.56 226 ALA A CA 1
ATOM 1698 C C . ALA A 1 226 ? 29.275 -9.914 -41.293 1.00 83.56 226 ALA A C 1
ATOM 1700 O O . ALA A 1 226 ? 28.959 -10.066 -40.113 1.00 83.56 226 ALA A O 1
ATOM 1701 N N . ALA A 1 227 ? 28.424 -9.422 -42.201 1.00 83.38 227 ALA A N 1
ATOM 1702 C CA . ALA A 1 227 ? 27.053 -9.017 -41.884 1.00 83.38 227 ALA A CA 1
ATOM 1703 C C . ALA A 1 227 ? 26.221 -10.189 -41.327 1.00 83.38 227 ALA A C 1
ATOM 1705 O O . ALA A 1 227 ? 25.570 -10.056 -40.295 1.00 83.38 227 ALA A O 1
ATOM 1706 N N . LYS A 1 228 ? 26.328 -11.386 -41.926 1.00 86.94 228 LYS A N 1
ATOM 1707 C CA . LYS A 1 228 ? 25.636 -12.590 -41.423 1.00 86.94 228 LYS A CA 1
ATOM 1708 C C . LYS A 1 228 ? 26.097 -13.010 -40.026 1.00 86.94 228 LYS A C 1
ATOM 1710 O O . LYS A 1 228 ? 25.310 -13.590 -39.277 1.00 86.94 228 LYS A O 1
ATOM 1715 N N . VAL A 1 229 ? 27.366 -12.786 -39.683 1.00 83.19 229 VAL A N 1
ATOM 1716 C CA . VAL A 1 229 ? 27.890 -13.067 -38.336 1.00 83.19 229 VAL A CA 1
ATOM 1717 C C . VAL A 1 229 ? 27.359 -12.042 -37.335 1.00 83.19 229 VAL A C 1
ATOM 1719 O O . VAL A 1 229 ? 26.911 -12.440 -36.260 1.00 83.19 229 VAL A O 1
ATOM 1722 N N . GLN A 1 230 ? 27.331 -10.759 -37.706 1.00 76.88 230 GLN A N 1
ATOM 1723 C CA . GLN A 1 230 ? 26.788 -9.689 -36.865 1.00 76.88 230 GLN A CA 1
ATOM 1724 C C . GLN A 1 230 ? 25.291 -9.875 -36.585 1.00 76.88 230 GLN A C 1
ATOM 1726 O O . GLN A 1 230 ? 24.888 -9.784 -35.429 1.00 76.88 230 GLN A O 1
ATOM 1731 N N . ASP A 1 231 ? 24.485 -10.247 -37.585 1.00 82.69 231 ASP A N 1
ATOM 1732 C CA . ASP A 1 231 ? 23.049 -10.508 -37.395 1.00 82.69 231 ASP A CA 1
ATOM 1733 C C . ASP A 1 231 ? 22.797 -11.666 -36.416 1.00 82.69 231 ASP A C 1
ATOM 1735 O O . ASP A 1 231 ? 21.922 -11.596 -35.552 1.00 82.69 231 ASP A O 1
ATOM 1739 N N . LYS A 1 232 ? 23.599 -12.737 -36.504 1.00 83.50 232 LYS A N 1
ATOM 1740 C CA . LYS A 1 232 ? 23.504 -13.875 -35.575 1.00 83.50 232 LYS A CA 1
ATOM 1741 C C . LYS A 1 232 ? 23.932 -13.503 -34.157 1.00 83.50 232 LYS A C 1
ATOM 1743 O O . LYS A 1 232 ? 23.316 -13.975 -33.203 1.00 83.50 232 LYS A O 1
ATOM 1748 N N . GLN A 1 233 ? 24.972 -12.682 -34.015 1.00 82.44 233 GLN A N 1
ATOM 1749 C CA . GLN A 1 233 ? 25.434 -12.193 -32.714 1.00 82.44 233 GLN A CA 1
ATOM 1750 C C . GLN A 1 233 ? 24.402 -11.257 -32.075 1.00 82.44 233 GLN A C 1
ATOM 1752 O O . GLN A 1 233 ? 24.065 -11.451 -30.909 1.00 82.44 233 GLN A O 1
ATOM 1757 N N . GLY A 1 234 ? 23.824 -10.334 -32.850 1.00 84.50 234 GLY A N 1
ATOM 1758 C CA . GLY A 1 234 ? 22.761 -9.441 -32.388 1.00 84.50 234 GLY A CA 1
ATOM 1759 C C . GLY A 1 234 ? 21.507 -10.198 -31.948 1.00 84.50 234 GLY A C 1
ATOM 1760 O O . GLY A 1 234 ? 20.990 -9.948 -30.862 1.00 84.50 234 GLY A O 1
ATOM 1761 N N . ALA A 1 235 ? 21.065 -11.194 -32.724 1.00 87.62 235 ALA A N 1
ATOM 1762 C CA . ALA A 1 235 ? 19.912 -12.021 -32.358 1.00 87.62 235 ALA A CA 1
ATOM 1763 C C . ALA A 1 235 ? 20.152 -12.845 -31.077 1.00 87.62 235 ALA A C 1
ATOM 1765 O O . ALA A 1 235 ? 19.248 -12.986 -30.249 1.00 87.62 235 ALA A O 1
ATOM 1766 N N . ALA A 1 236 ? 21.365 -13.379 -30.891 1.00 87.81 236 ALA A N 1
ATOM 1767 C CA . ALA A 1 236 ? 21.726 -14.119 -29.682 1.00 87.81 236 ALA A CA 1
ATOM 1768 C C . ALA A 1 236 ? 21.787 -13.207 -28.445 1.00 87.81 236 ALA A C 1
ATOM 1770 O O . ALA A 1 236 ? 21.304 -13.590 -27.376 1.00 87.81 236 ALA A O 1
ATOM 1771 N N . GLU A 1 237 ? 22.338 -11.999 -28.588 1.00 89.69 237 GLU A N 1
ATOM 1772 C CA . GLU A 1 237 ? 22.389 -11.009 -27.512 1.00 89.69 237 GLU A CA 1
ATOM 1773 C C . GLU A 1 237 ? 20.985 -10.519 -27.136 1.00 89.69 237 GLU A C 1
ATOM 1775 O O . GLU A 1 237 ? 20.635 -10.512 -25.955 1.00 89.69 237 GLU A O 1
ATOM 1780 N N . GLU A 1 238 ? 20.134 -10.211 -28.118 1.00 91.12 238 GLU A N 1
ATOM 1781 C CA . GLU A 1 238 ? 18.746 -9.811 -27.872 1.00 91.12 238 GLU A CA 1
ATOM 1782 C C . GLU A 1 238 ? 17.960 -10.924 -27.160 1.00 91.12 238 GLU A C 1
ATOM 1784 O O . GLU A 1 238 ? 17.219 -10.668 -26.207 1.00 91.12 238 GLU A O 1
ATOM 1789 N N . GLN A 1 239 ? 18.152 -12.185 -27.561 1.00 92.06 239 GLN A N 1
ATOM 1790 C CA . GLN A 1 239 ? 17.518 -13.321 -26.894 1.00 92.06 239 GLN A CA 1
ATOM 1791 C C . GLN A 1 239 ? 18.015 -13.494 -25.449 1.00 92.06 239 GLN A C 1
ATOM 1793 O O . GLN A 1 239 ? 17.215 -13.804 -24.561 1.00 92.06 239 GLN A O 1
ATOM 1798 N N . ALA A 1 240 ? 19.309 -13.289 -25.191 1.00 93.50 240 ALA A N 1
ATOM 1799 C CA . ALA A 1 240 ? 19.870 -13.338 -23.842 1.00 93.50 240 ALA A CA 1
ATOM 1800 C C . ALA A 1 240 ? 19.321 -12.205 -22.959 1.00 93.50 240 ALA A C 1
ATOM 1802 O O . ALA A 1 240 ? 18.927 -12.453 -21.818 1.00 93.50 240 ALA A O 1
ATOM 1803 N N . GLN A 1 241 ? 19.215 -10.988 -23.501 1.00 92.44 241 GLN A N 1
ATOM 1804 C CA . GLN A 1 241 ? 18.626 -9.844 -22.804 1.00 92.44 241 GLN A CA 1
ATOM 1805 C C . GLN A 1 241 ? 17.144 -10.082 -22.477 1.00 92.44 241 GLN A C 1
ATOM 1807 O O . GLN A 1 241 ? 16.729 -9.849 -21.342 1.00 92.44 241 GLN A O 1
ATOM 1812 N N . ARG A 1 242 ? 16.355 -10.620 -23.419 1.00 94.50 242 ARG A N 1
ATOM 1813 C CA . ARG A 1 242 ? 14.941 -10.977 -23.188 1.00 94.50 242 ARG A CA 1
ATOM 1814 C C . ARG A 1 242 ? 14.787 -12.004 -22.064 1.00 94.50 242 ARG A C 1
ATOM 1816 O O . ARG A 1 242 ? 14.007 -11.770 -21.146 1.00 94.50 242 ARG A O 1
ATOM 1823 N N . LYS A 1 243 ? 15.586 -13.078 -22.074 1.00 95.94 243 LYS A N 1
ATOM 1824 C CA . LYS A 1 243 ? 15.579 -14.090 -21.000 1.00 95.94 243 LYS A CA 1
ATOM 1825 C C . LYS A 1 243 ? 15.949 -13.497 -19.639 1.00 95.94 243 LYS A C 1
ATOM 1827 O O . LYS A 1 243 ? 15.291 -13.798 -18.651 1.00 95.94 243 LYS A O 1
ATOM 1832 N N . ALA A 1 244 ? 16.953 -12.619 -19.587 1.00 95.06 244 ALA A N 1
ATOM 1833 C CA . ALA A 1 244 ? 17.352 -11.958 -18.345 1.00 95.06 244 ALA A CA 1
ATOM 1834 C C . ALA A 1 244 ? 16.261 -11.017 -17.797 1.00 95.06 244 ALA A C 1
ATOM 1836 O O . ALA A 1 244 ? 16.089 -10.904 -16.583 1.00 95.06 244 ALA A O 1
ATOM 1837 N N . VAL A 1 245 ? 15.511 -10.340 -18.676 1.00 96.00 245 VAL A N 1
ATOM 1838 C CA . VAL A 1 245 ? 14.357 -9.515 -18.282 1.00 96.00 245 VAL A CA 1
ATOM 1839 C C . VAL A 1 245 ? 13.206 -10.388 -17.778 1.00 96.00 245 VAL A C 1
ATOM 1841 O O . VAL A 1 245 ? 12.622 -10.066 -16.745 1.00 96.00 245 VAL A O 1
ATOM 1844 N N . GLU A 1 246 ? 12.906 -11.500 -18.451 1.00 96.19 246 GLU A N 1
ATOM 1845 C CA . GLU A 1 246 ? 11.872 -12.455 -18.025 1.00 96.19 246 GLU A CA 1
ATOM 1846 C C . GLU A 1 246 ? 12.197 -13.092 -16.667 1.00 96.19 246 GLU A C 1
ATOM 1848 O O . GLU A 1 246 ? 11.322 -13.176 -15.805 1.00 96.19 246 GLU A O 1
ATOM 1853 N N . GLU A 1 247 ? 13.455 -13.473 -16.430 1.00 96.81 247 GLU A N 1
ATOM 1854 C CA . GLU A 1 247 ? 13.906 -14.030 -15.150 1.00 96.81 247 GLU A CA 1
ATOM 1855 C C . GLU A 1 247 ? 13.782 -13.007 -14.012 1.00 96.81 247 GLU A C 1
ATOM 1857 O O . GLU A 1 247 ? 13.214 -13.312 -12.961 1.00 96.81 247 GLU A O 1
ATOM 1862 N N . LYS A 1 248 ? 14.213 -11.758 -14.241 1.00 96.88 248 LYS A N 1
ATOM 1863 C CA . LYS A 1 248 ? 14.034 -10.669 -13.265 1.00 96.88 248 LYS A CA 1
ATOM 1864 C C . LYS A 1 248 ? 12.560 -10.376 -12.988 1.00 96.88 248 LYS A C 1
ATOM 1866 O O . LYS A 1 248 ? 12.192 -10.153 -11.835 1.00 96.88 248 LYS A O 1
ATOM 1871 N N . ALA A 1 249 ? 11.713 -10.396 -14.017 1.00 96.69 249 ALA A N 1
ATOM 1872 C CA . ALA A 1 249 ? 10.274 -10.203 -13.861 1.00 96.69 249 ALA A CA 1
ATOM 1873 C C . ALA A 1 249 ? 9.634 -11.343 -13.049 1.00 96.69 249 ALA A C 1
ATOM 1875 O O . ALA A 1 249 ? 8.802 -11.084 -12.177 1.00 96.69 249 ALA A O 1
ATOM 1876 N N . ALA A 1 250 ? 10.053 -12.592 -13.279 1.00 97.25 250 ALA A N 1
ATOM 1877 C CA . ALA A 1 250 ? 9.597 -13.749 -12.512 1.00 97.25 250 ALA A CA 1
ATOM 1878 C C . ALA A 1 250 ? 10.046 -13.678 -11.041 1.00 97.25 250 ALA A C 1
ATOM 1880 O O . ALA A 1 250 ? 9.240 -13.930 -10.140 1.00 97.25 250 ALA A O 1
ATOM 1881 N N . GLU A 1 251 ? 11.294 -13.274 -10.781 1.00 97.31 251 GLU A N 1
ATOM 1882 C CA . GLU A 1 251 ? 11.812 -13.065 -9.424 1.00 97.31 251 GLU A CA 1
ATOM 1883 C C . GLU A 1 251 ? 11.033 -11.960 -8.690 1.00 97.31 251 GLU A C 1
ATOM 1885 O O . GLU A 1 251 ? 10.625 -12.132 -7.537 1.00 97.31 251 GLU A O 1
ATOM 1890 N N . GLU A 1 252 ? 10.769 -10.832 -9.354 1.00 97.69 252 GLU A N 1
ATOM 1891 C CA . GLU A 1 252 ? 9.989 -9.741 -8.772 1.00 97.69 252 GLU A CA 1
ATOM 1892 C C . GLU A 1 252 ? 8.539 -10.167 -8.497 1.00 97.69 252 GLU A C 1
ATOM 1894 O O . GLU A 1 252 ? 7.988 -9.872 -7.432 1.00 97.69 252 GLU A O 1
ATOM 1899 N N . GLN A 1 253 ? 7.925 -10.922 -9.412 1.00 96.62 253 GLN A N 1
ATOM 1900 C CA . GLN A 1 253 ? 6.581 -11.462 -9.219 1.00 96.62 253 GLN A CA 1
ATOM 1901 C C . GLN A 1 253 ? 6.526 -12.439 -8.035 1.00 96.62 253 GLN A C 1
ATOM 1903 O O . GLN A 1 253 ? 5.569 -12.397 -7.257 1.00 96.62 253 GLN A O 1
ATOM 1908 N N . ALA A 1 254 ? 7.547 -13.281 -7.852 1.00 97.81 254 ALA A N 1
ATOM 1909 C CA . ALA A 1 254 ? 7.652 -14.175 -6.699 1.00 97.81 254 ALA A CA 1
ATOM 1910 C C . ALA A 1 254 ? 7.786 -13.390 -5.383 1.00 97.81 254 ALA A C 1
ATOM 1912 O O . ALA A 1 254 ? 7.078 -13.686 -4.418 1.00 97.81 254 ALA A O 1
ATOM 1913 N N . LYS A 1 255 ? 8.610 -12.332 -5.356 1.00 97.69 255 LYS A N 1
ATOM 1914 C CA . LYS A 1 255 ? 8.743 -11.436 -4.191 1.00 97.69 255 LYS A CA 1
ATOM 1915 C C . LYS A 1 255 ? 7.428 -10.738 -3.847 1.00 97.69 255 LYS A C 1
ATOM 1917 O O . LYS A 1 255 ? 7.068 -10.675 -2.673 1.00 97.69 255 LYS A O 1
ATOM 1922 N N . ARG A 1 256 ? 6.685 -10.255 -4.850 1.00 97.69 256 ARG A N 1
ATOM 1923 C CA . ARG A 1 256 ? 5.367 -9.625 -4.654 1.00 97.69 256 ARG A CA 1
ATOM 1924 C C . ARG A 1 256 ? 4.349 -10.609 -4.073 1.00 97.69 256 ARG A C 1
ATOM 1926 O O . ARG A 1 256 ? 3.691 -10.266 -3.098 1.00 97.69 256 ARG A O 1
ATOM 1933 N N . LYS A 1 257 ? 4.279 -11.839 -4.598 1.00 98.19 257 LYS A N 1
ATOM 1934 C CA . LYS A 1 257 ? 3.398 -12.895 -4.062 1.00 98.19 257 LYS A CA 1
ATOM 1935 C C . LYS A 1 257 ? 3.748 -13.267 -2.618 1.00 98.19 257 LYS A C 1
ATOM 1937 O O . LYS A 1 257 ? 2.855 -13.358 -1.786 1.00 98.19 257 LYS A O 1
ATOM 1942 N N . ALA A 1 258 ? 5.035 -13.411 -2.299 1.00 97.75 258 ALA A N 1
ATOM 1943 C CA . ALA A 1 258 ? 5.478 -13.690 -0.931 1.00 97.75 258 ALA A CA 1
ATOM 1944 C C . ALA A 1 258 ? 5.154 -12.536 0.039 1.00 97.75 258 ALA A C 1
ATOM 1946 O O . ALA A 1 258 ? 4.775 -12.769 1.187 1.00 97.75 258 ALA A O 1
ATOM 1947 N N . ALA A 1 259 ? 5.272 -11.283 -0.416 1.00 97.50 259 ALA A N 1
ATOM 1948 C CA . ALA A 1 259 ? 4.890 -10.113 0.371 1.00 97.50 259 ALA A CA 1
ATOM 1949 C C . ALA A 1 259 ? 3.371 -10.038 0.603 1.00 97.50 259 ALA A C 1
ATOM 1951 O O . ALA A 1 259 ? 2.943 -9.734 1.716 1.00 97.50 259 ALA A O 1
ATOM 1952 N N . GLU A 1 260 ? 2.566 -10.355 -0.415 1.00 97.81 260 GLU A N 1
ATOM 1953 C CA . GLU A 1 260 ? 1.104 -10.424 -0.316 1.00 97.81 260 GLU A CA 1
ATOM 1954 C C . GLU A 1 260 ? 0.655 -11.520 0.659 1.00 97.81 260 GLU A C 1
ATOM 1956 O O . GLU A 1 260 ? -0.179 -11.266 1.527 1.00 97.81 260 GLU A O 1
ATOM 1961 N N . GLU A 1 261 ? 1.265 -12.706 0.597 1.00 98.31 261 GLU A N 1
ATOM 1962 C CA . GLU A 1 261 ? 0.981 -13.792 1.539 1.00 98.31 261 GLU A CA 1
ATOM 1963 C C . GLU A 1 261 ? 1.343 -13.399 2.978 1.00 98.31 261 GLU A C 1
ATOM 1965 O O . GLU A 1 261 ? 0.550 -13.601 3.901 1.00 98.31 261 GLU A O 1
ATOM 1970 N N . LYS A 1 262 ? 2.505 -12.766 3.182 1.00 98.12 262 LYS A N 1
ATOM 1971 C CA . LYS A 1 262 ? 2.911 -12.266 4.502 1.00 98.12 262 LYS A CA 1
ATOM 1972 C C . LYS A 1 262 ? 1.930 -11.217 5.039 1.00 98.12 262 LYS A C 1
ATOM 1974 O O . LYS A 1 262 ? 1.559 -11.282 6.211 1.00 98.12 262 LYS A O 1
ATOM 1979 N N . ALA A 1 263 ? 1.481 -10.288 4.194 1.00 97.88 263 ALA A N 1
ATOM 1980 C CA . ALA A 1 263 ? 0.486 -9.283 4.565 1.00 97.88 263 ALA A CA 1
ATOM 1981 C C . ALA A 1 263 ? -0.871 -9.922 4.912 1.00 97.88 263 ALA A C 1
ATOM 1983 O O . ALA A 1 263 ? -1.496 -9.544 5.904 1.00 97.88 263 ALA A O 1
ATOM 1984 N N . ALA A 1 264 ? -1.300 -10.939 4.158 1.00 97.56 264 ALA A N 1
ATOM 1985 C CA . ALA A 1 264 ? -2.521 -11.691 4.444 1.00 97.56 264 ALA A CA 1
ATOM 1986 C C . ALA A 1 264 ? -2.433 -12.450 5.781 1.00 97.56 264 ALA A C 1
ATOM 1988 O O . ALA A 1 264 ? -3.385 -12.435 6.563 1.00 97.56 264 ALA A O 1
ATOM 1989 N N . GLN A 1 265 ? -1.282 -13.061 6.086 1.00 97.50 265 GLN A N 1
ATOM 1990 C CA . GLN A 1 265 ? -1.040 -13.718 7.375 1.00 97.50 265 GLN A CA 1
ATOM 1991 C C . GLN A 1 265 ? -1.073 -12.723 8.545 1.00 97.50 265 GLN A C 1
ATOM 1993 O O . GLN A 1 265 ? -1.632 -13.027 9.600 1.00 97.50 265 GLN A O 1
ATOM 1998 N N . GLU A 1 266 ? -0.503 -11.529 8.379 1.00 98.44 266 GLU A N 1
ATOM 1999 C CA . GLU A 1 266 ? -0.539 -10.478 9.401 1.00 98.44 266 GLU A CA 1
ATOM 2000 C C . GLU A 1 266 ? -1.963 -9.952 9.624 1.00 98.44 266 GLU A C 1
ATOM 2002 O O . GLU A 1 266 ? -2.422 -9.861 10.764 1.00 98.44 266 GLU A O 1
ATOM 2007 N N . GLN A 1 267 ? -2.716 -9.720 8.546 1.00 97.12 267 GLN A N 1
ATOM 2008 C CA . GLN A 1 267 ? -4.118 -9.319 8.635 1.00 97.12 267 GLN A CA 1
ATOM 2009 C C . GLN A 1 267 ? -4.989 -10.399 9.299 1.00 97.12 267 GLN A C 1
ATOM 2011 O O . GLN A 1 267 ? -5.882 -10.075 10.084 1.00 97.12 267 GLN A O 1
ATOM 2016 N N . ALA A 1 268 ? -4.725 -11.682 9.034 1.00 97.94 268 ALA A N 1
ATOM 2017 C CA . ALA A 1 268 ? -5.412 -12.789 9.697 1.00 97.94 268 ALA A CA 1
ATOM 2018 C C . ALA A 1 268 ? -5.118 -12.826 11.207 1.00 97.94 268 ALA A C 1
ATOM 2020 O O . ALA A 1 268 ? -6.038 -13.030 12.000 1.00 97.94 268 ALA A O 1
ATOM 2021 N N . LYS A 1 269 ? -3.869 -12.562 11.618 1.00 98.12 269 LYS A N 1
ATOM 2022 C CA . LYS A 1 269 ? -3.495 -12.450 13.040 1.00 98.12 269 LYS A CA 1
ATOM 2023 C C . LYS A 1 269 ? -4.205 -11.287 13.729 1.00 98.12 269 LYS A C 1
ATOM 2025 O O . LYS A 1 269 ? -4.705 -11.471 14.836 1.00 98.12 269 LYS A O 1
ATOM 2030 N N . LEU A 1 270 ? -4.295 -10.127 13.076 1.00 98.06 270 LEU A N 1
ATOM 2031 C CA . LEU A 1 270 ? -5.023 -8.972 13.611 1.00 98.06 270 LEU A CA 1
ATOM 2032 C C . LEU A 1 270 ? -6.514 -9.280 13.790 1.00 98.06 270 LEU A C 1
ATOM 2034 O O . LEU A 1 270 ? -7.045 -9.065 14.873 1.00 98.06 270 LEU A O 1
ATOM 2038 N N . ARG A 1 271 ? -7.167 -9.887 12.790 1.00 98.12 271 ARG A N 1
ATOM 2039 C CA . ARG A 1 271 ? -8.581 -10.298 12.899 1.00 98.12 271 ARG A CA 1
ATOM 2040 C C 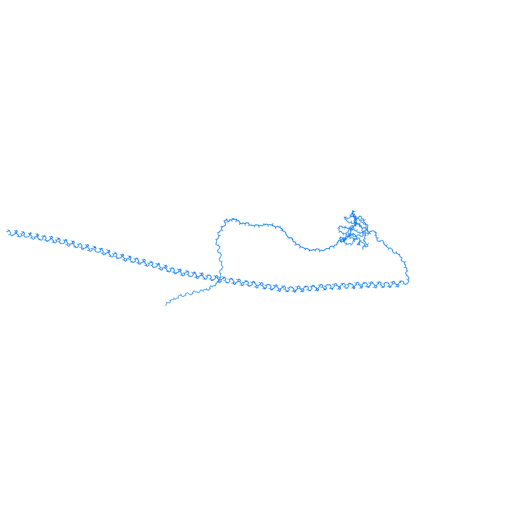. ARG A 1 271 ? -8.816 -11.335 13.997 1.00 98.12 271 ARG A C 1
ATOM 2042 O O . ARG A 1 271 ? -9.832 -11.277 14.681 1.00 98.12 271 ARG A O 1
ATOM 2049 N N . ALA A 1 272 ? -7.891 -12.278 14.181 1.00 97.75 272 ALA A N 1
ATOM 2050 C CA . ALA A 1 272 ? -7.972 -13.252 15.268 1.00 97.75 272 ALA A CA 1
ATOM 2051 C C . ALA A 1 272 ? -7.828 -12.583 16.647 1.00 97.75 272 ALA A C 1
ATOM 2053 O O . ALA A 1 272 ? -8.560 -12.924 17.575 1.00 97.75 272 ALA A O 1
ATOM 2054 N N . ALA A 1 273 ? -6.928 -11.602 16.775 1.00 97.88 273 ALA A N 1
ATOM 2055 C CA . ALA A 1 273 ? -6.774 -10.816 17.997 1.00 97.88 273 ALA A CA 1
ATOM 2056 C C . ALA A 1 273 ? -8.016 -9.955 18.290 1.00 97.88 273 ALA A C 1
ATOM 2058 O O . ALA A 1 273 ? -8.478 -9.928 19.429 1.00 97.88 273 ALA A O 1
ATOM 2059 N N . GLU A 1 274 ? -8.597 -9.315 17.272 1.00 98.00 274 GLU A N 1
ATOM 2060 C CA . GLU A 1 274 ? -9.854 -8.563 17.389 1.00 98.00 274 GLU A CA 1
ATOM 2061 C C . GLU A 1 274 ? -11.018 -9.467 17.812 1.00 98.00 274 GLU A C 1
ATOM 2063 O O . GLU A 1 274 ? -11.763 -9.117 18.725 1.00 98.00 274 GLU A O 1
ATOM 2068 N N . ALA A 1 275 ? -11.152 -10.655 17.214 1.00 97.88 275 ALA A N 1
ATOM 2069 C CA . ALA A 1 275 ? -12.186 -11.619 17.591 1.00 97.88 275 ALA A CA 1
ATOM 2070 C C . ALA A 1 275 ? -12.052 -12.064 19.056 1.00 97.88 275 ALA A C 1
ATOM 2072 O O . ALA A 1 275 ? -13.046 -12.091 19.781 1.00 97.88 275 ALA A O 1
ATOM 2073 N N . LYS A 1 276 ? -10.821 -12.336 19.514 1.00 98.12 276 LYS A N 1
ATOM 2074 C CA . LYS A 1 276 ? -10.548 -12.673 20.918 1.00 98.12 276 LYS A CA 1
ATOM 2075 C C . LYS A 1 276 ? -10.888 -11.513 21.860 1.00 98.12 276 LYS A C 1
ATOM 2077 O O . LYS A 1 276 ? -11.504 -11.731 22.896 1.00 98.12 276 LYS A O 1
ATOM 2082 N N . ALA A 1 277 ? -10.544 -10.279 21.487 1.00 97.62 277 ALA A N 1
ATOM 2083 C CA . ALA A 1 277 ? -10.877 -9.096 22.280 1.00 97.62 277 ALA A CA 1
ATOM 2084 C C . ALA A 1 277 ? -12.398 -8.873 22.385 1.00 97.62 277 ALA A C 1
ATOM 2086 O O . ALA A 1 277 ? -12.890 -8.472 23.438 1.00 97.62 277 ALA A O 1
ATOM 2087 N N . VAL A 1 278 ? -13.155 -9.163 21.320 1.00 97.88 278 VAL A N 1
ATOM 2088 C CA . VAL A 1 278 ? -14.628 -9.108 21.336 1.00 97.88 278 VAL A CA 1
ATOM 2089 C C . VAL A 1 278 ? -15.216 -10.177 22.262 1.00 97.88 278 VAL A C 1
ATOM 2091 O O . VAL A 1 278 ? -16.153 -9.881 23.003 1.00 97.88 278 VAL A O 1
ATOM 2094 N N . GLU A 1 279 ? -14.671 -11.395 22.259 1.00 98.06 279 GLU A N 1
ATOM 2095 C CA . GLU A 1 279 ? -15.090 -12.462 23.178 1.00 98.06 279 GLU A CA 1
ATOM 2096 C C . GLU A 1 279 ? -14.805 -12.092 24.643 1.00 98.06 279 GLU A C 1
ATOM 2098 O O . GLU A 1 279 ? -15.710 -12.144 25.476 1.00 98.06 279 GLU A O 1
ATOM 2103 N N . GLU A 1 280 ? -13.590 -11.625 24.947 1.00 98.12 280 GLU A N 1
ATOM 2104 C CA . GLU A 1 280 ? -13.208 -11.168 26.290 1.00 98.12 280 GLU A CA 1
ATOM 2105 C C . GLU A 1 280 ? -14.084 -9.991 26.758 1.00 98.12 280 GLU A C 1
ATOM 2107 O O . GLU A 1 280 ? -14.522 -9.949 27.911 1.00 98.12 280 GLU A O 1
ATOM 2112 N N . ALA A 1 281 ? -14.402 -9.047 25.865 1.00 97.38 281 ALA A N 1
ATOM 2113 C CA . ALA A 1 281 ? -15.299 -7.934 26.169 1.00 97.38 281 ALA A CA 1
ATOM 2114 C C . ALA A 1 281 ? -16.735 -8.405 26.451 1.00 97.38 281 ALA A C 1
ATOM 2116 O O . ALA A 1 281 ? -17.396 -7.863 27.341 1.00 97.38 281 ALA A O 1
ATOM 2117 N N . LYS A 1 282 ? -17.214 -9.427 25.730 1.00 98.31 282 LYS A N 1
ATOM 2118 C CA . LYS A 1 282 ? -18.523 -10.041 25.976 1.00 98.31 282 LYS A CA 1
ATOM 2119 C C . LYS A 1 282 ? -18.562 -10.712 27.349 1.00 98.31 282 LYS A C 1
ATOM 2121 O O . LYS A 1 282 ? -19.492 -10.456 28.109 1.00 98.31 282 LYS A O 1
ATOM 2126 N N . GLU A 1 283 ? -17.542 -11.495 27.697 1.00 98.44 283 GLU A N 1
ATOM 2127 C CA . GLU A 1 283 ? -17.457 -12.141 29.012 1.00 98.44 283 GLU A CA 1
ATOM 2128 C C . GLU A 1 283 ? -17.402 -11.100 30.146 1.00 98.44 283 GLU A C 1
ATOM 2130 O O . GLU A 1 283 ? -18.090 -11.227 31.161 1.00 98.44 283 GLU A O 1
ATOM 2135 N N . GLN A 1 284 ? -16.644 -10.013 29.966 1.00 97.56 284 GLN A N 1
ATOM 2136 C CA . GLN A 1 284 ? -16.618 -8.907 30.927 1.00 97.56 284 GLN A CA 1
ATOM 2137 C C . GLN A 1 284 ? -17.978 -8.209 31.065 1.00 97.56 284 GLN A C 1
ATOM 2139 O O . GLN A 1 284 ? -18.360 -7.839 32.177 1.00 97.56 284 GLN A O 1
ATOM 2144 N N . ALA A 1 285 ? -18.717 -8.028 29.968 1.00 97.81 285 ALA A N 1
ATOM 2145 C CA . ALA A 1 285 ? -20.057 -7.446 30.004 1.00 97.81 285 ALA A CA 1
ATOM 2146 C C . ALA A 1 285 ? -21.050 -8.350 30.752 1.00 97.81 285 ALA A C 1
ATOM 2148 O O . ALA A 1 285 ? -21.818 -7.856 31.579 1.00 97.81 285 ALA A O 1
ATOM 2149 N N . GLU A 1 286 ? -20.992 -9.666 30.530 1.00 98.25 286 GLU A N 1
ATOM 2150 C CA . GLU A 1 286 ? -21.812 -10.649 31.251 1.00 98.25 286 GLU A CA 1
ATOM 2151 C C . GLU A 1 286 ? -21.488 -10.668 32.752 1.00 98.25 286 GLU A C 1
ATOM 2153 O O . GLU A 1 286 ? -22.403 -10.653 33.578 1.00 98.25 286 GLU A O 1
ATOM 2158 N N . ARG A 1 287 ? -20.202 -10.599 33.127 1.00 98.38 287 ARG A N 1
ATOM 2159 C CA . ARG A 1 287 ? -19.776 -10.486 34.535 1.00 98.38 287 ARG A CA 1
ATOM 2160 C C . ARG A 1 287 ? -20.310 -9.214 35.197 1.00 98.38 287 ARG A C 1
ATOM 2162 O O . ARG A 1 287 ? -20.885 -9.296 36.279 1.00 98.38 287 ARG A O 1
ATOM 2169 N N . ARG A 1 288 ? -20.203 -8.055 34.536 1.00 98.25 288 ARG A N 1
ATOM 2170 C CA . ARG A 1 288 ? -20.748 -6.782 35.053 1.00 98.25 288 ARG A CA 1
ATOM 2171 C C . ARG A 1 288 ? -22.269 -6.823 35.202 1.00 98.25 288 ARG A C 1
ATOM 2173 O O . ARG A 1 288 ? -22.794 -6.340 36.201 1.00 98.25 288 ARG A O 1
ATOM 2180 N N . ALA A 1 289 ? -22.975 -7.423 34.243 1.00 98.12 289 ALA A N 1
ATOM 2181 C CA . ALA A 1 289 ? -24.424 -7.595 34.324 1.00 98.12 289 ALA A CA 1
ATOM 2182 C C . ALA A 1 289 ? -24.825 -8.517 35.491 1.00 98.12 289 ALA A C 1
ATOM 2184 O O . ALA A 1 289 ? -25.795 -8.234 36.199 1.00 98.12 289 ALA A O 1
ATOM 2185 N N . ALA A 1 290 ? -24.063 -9.590 35.731 1.00 97.94 290 ALA A N 1
ATOM 2186 C CA . ALA A 1 290 ? -24.273 -10.482 36.868 1.00 97.94 290 ALA A CA 1
ATOM 2187 C C . ALA A 1 290 ? -24.013 -9.779 38.214 1.00 97.94 290 ALA A C 1
ATOM 2189 O O . ALA A 1 290 ? -24.814 -9.921 39.139 1.00 97.94 290 ALA A O 1
ATOM 2190 N N . GLU A 1 291 ? -22.949 -8.977 38.317 1.00 98.25 291 GLU A N 1
ATOM 2191 C CA . GLU A 1 291 ? -22.652 -8.161 39.504 1.00 98.25 291 GLU A CA 1
ATOM 2192 C C . GLU A 1 291 ? -23.751 -7.124 39.779 1.00 98.25 291 GLU A C 1
ATOM 2194 O O . GLU A 1 291 ? -24.192 -6.978 40.922 1.00 98.25 291 GLU A O 1
ATOM 2199 N N . GLU A 1 292 ? -24.257 -6.446 38.744 1.00 98.44 292 GLU A N 1
ATOM 2200 C CA . GLU A 1 292 ? -25.367 -5.495 38.876 1.00 98.44 292 GLU A CA 1
ATOM 2201 C C . GLU A 1 292 ? -26.654 -6.191 39.347 1.00 98.44 292 GLU A C 1
ATOM 2203 O O . GLU A 1 292 ? -27.355 -5.687 40.231 1.00 98.44 292 GLU A O 1
ATOM 2208 N N . LEU A 1 293 ? -26.963 -7.370 38.797 1.00 98.19 293 LEU A N 1
ATOM 2209 C CA . LEU A 1 293 ? -28.117 -8.161 39.221 1.00 98.19 293 LEU A CA 1
ATOM 2210 C C . LEU A 1 293 ? -27.980 -8.613 40.682 1.00 98.19 293 LEU A C 1
ATOM 2212 O O . LEU A 1 293 ? -28.936 -8.485 41.450 1.00 98.19 293 LEU A O 1
ATOM 2216 N N . ALA A 1 294 ? -26.795 -9.080 41.084 1.00 98.19 294 ALA A N 1
ATOM 2217 C CA . ALA A 1 294 ? -26.507 -9.461 42.464 1.00 98.19 294 ALA A CA 1
ATOM 2218 C C . ALA A 1 294 ? -26.643 -8.264 43.423 1.00 98.19 294 ALA A C 1
ATOM 2220 O O . ALA A 1 294 ? -27.246 -8.391 44.491 1.00 98.19 294 ALA A O 1
ATOM 2221 N N . ALA A 1 295 ? -26.169 -7.079 43.024 1.00 98.00 295 ALA A N 1
ATOM 2222 C CA . ALA A 1 295 ? -26.328 -5.851 43.800 1.00 98.00 295 ALA A CA 1
ATOM 2223 C C . ALA A 1 295 ? -27.809 -5.467 43.978 1.00 98.00 295 ALA A C 1
ATOM 2225 O O . ALA A 1 295 ? -28.236 -5.156 45.094 1.00 98.00 295 ALA A O 1
ATOM 2226 N N . LYS A 1 296 ? -28.619 -5.561 42.912 1.00 98.06 296 LYS A N 1
ATOM 2227 C CA . LYS A 1 296 ? -30.075 -5.323 42.974 1.00 98.06 296 LYS A CA 1
ATOM 2228 C C . LYS A 1 296 ? -30.780 -6.321 43.893 1.00 98.06 296 LYS A C 1
ATOM 2230 O O . LYS A 1 296 ? -31.609 -5.914 44.706 1.00 98.06 296 LYS A O 1
ATOM 2235 N N . GLN A 1 297 ? -30.433 -7.606 43.816 1.00 98.00 297 GLN A N 1
ATOM 2236 C CA . GLN A 1 297 ? -30.987 -8.636 44.701 1.00 98.00 297 GLN A CA 1
ATOM 2237 C C . GLN A 1 297 ? -30.607 -8.395 46.167 1.00 98.00 297 GLN A C 1
ATOM 2239 O O . GLN A 1 297 ? -31.465 -8.487 47.045 1.00 98.00 297 GLN A O 1
ATOM 2244 N N . ALA A 1 298 ? -29.357 -8.014 46.442 1.00 97.88 298 ALA A N 1
ATOM 2245 C CA . ALA A 1 298 ? -28.910 -7.675 47.790 1.00 97.88 298 ALA A CA 1
ATOM 2246 C C . ALA A 1 298 ? -29.649 -6.445 48.348 1.00 97.88 298 ALA A C 1
ATOM 2248 O O . ALA A 1 298 ? -30.029 -6.427 49.521 1.00 97.88 298 ALA A O 1
ATOM 2249 N N . GLN A 1 299 ? -29.900 -5.428 47.518 1.00 97.81 299 GLN A N 1
ATOM 2250 C CA . GLN A 1 299 ? -30.692 -4.261 47.909 1.00 97.81 299 GLN A CA 1
ATOM 2251 C C . GLN A 1 299 ? -32.155 -4.632 48.188 1.00 97.81 299 GLN A C 1
ATOM 2253 O O . GLN A 1 299 ? -32.697 -4.213 49.211 1.00 97.81 299 GLN A O 1
ATOM 2258 N N . ALA A 1 300 ? -32.772 -5.455 47.337 1.00 97.69 300 ALA A N 1
ATOM 2259 C CA . ALA A 1 300 ? -34.133 -5.946 47.545 1.00 97.69 300 ALA A CA 1
ATOM 2260 C C . ALA A 1 300 ? -34.247 -6.776 48.836 1.00 97.69 300 ALA A C 1
ATOM 2262 O O . ALA A 1 300 ? -35.193 -6.599 49.601 1.00 97.69 300 ALA A O 1
ATOM 2263 N N . ALA A 1 301 ? -33.251 -7.618 49.135 1.00 97.62 301 ALA A N 1
ATOM 2264 C CA . ALA A 1 301 ? -33.193 -8.379 50.382 1.00 97.62 301 ALA A CA 1
ATOM 2265 C C . ALA A 1 301 ? -33.098 -7.462 51.615 1.00 97.62 301 ALA A C 1
ATOM 2267 O O . ALA A 1 301 ? -33.841 -7.657 52.577 1.00 97.62 301 ALA A O 1
ATOM 2268 N N . LYS A 1 302 ? -32.256 -6.418 51.568 1.00 98.06 302 LYS A N 1
ATOM 2269 C CA . LYS A 1 302 ? -32.169 -5.404 52.636 1.00 98.06 302 LYS A CA 1
ATOM 2270 C C . LYS A 1 302 ? -33.495 -4.669 52.837 1.00 98.06 302 LYS A C 1
ATOM 2272 O O . LYS A 1 302 ? -33.920 -4.486 53.973 1.00 98.06 302 LYS A O 1
ATOM 2277 N N . GLN A 1 303 ? -34.167 -4.280 51.753 1.00 97.75 303 GLN A N 1
ATOM 2278 C CA . GLN A 1 303 ? -35.482 -3.632 51.823 1.00 97.75 303 GLN A CA 1
ATOM 2279 C C . GLN A 1 303 ? -36.550 -4.566 52.400 1.00 97.75 303 GLN A C 1
ATOM 2281 O O . GLN A 1 303 ? -37.337 -4.144 53.243 1.00 97.75 303 GLN A O 1
ATOM 2286 N N . ALA A 1 304 ? -36.550 -5.842 52.007 1.00 97.75 304 ALA A N 1
ATOM 2287 C CA . ALA A 1 304 ? -37.463 -6.841 52.552 1.00 97.75 304 ALA A CA 1
ATOM 2288 C C . ALA A 1 304 ? -37.222 -7.085 54.050 1.00 97.75 304 ALA A C 1
ATOM 2290 O O . ALA A 1 304 ? -38.179 -7.224 54.811 1.00 97.75 304 ALA A O 1
ATOM 2291 N N . GLN A 1 305 ? -35.961 -7.108 54.493 1.00 97.69 305 GLN A N 1
ATOM 2292 C CA . GLN A 1 305 ? -35.628 -7.215 55.912 1.00 97.69 305 GLN A CA 1
ATOM 2293 C C . GLN A 1 305 ? -36.088 -5.975 56.691 1.00 97.69 305 GLN A C 1
ATOM 2295 O O . GLN A 1 305 ? -36.771 -6.121 57.702 1.00 97.69 305 GLN A O 1
ATOM 2300 N N . ALA A 1 306 ? -35.809 -4.772 56.184 1.00 97.88 306 ALA A N 1
ATOM 2301 C CA . ALA A 1 306 ? -36.265 -3.527 56.801 1.00 97.88 306 ALA A CA 1
ATOM 2302 C C . ALA A 1 306 ? -37.801 -3.454 56.896 1.00 97.88 306 ALA A C 1
ATOM 2304 O O . ALA A 1 306 ? -38.338 -3.012 57.908 1.00 97.88 306 ALA A O 1
ATOM 2305 N N . ALA A 1 307 ? -38.520 -3.940 55.877 1.00 97.56 307 ALA A N 1
ATOM 2306 C CA . ALA A 1 307 ? -39.980 -4.016 55.895 1.00 97.56 307 ALA A CA 1
ATOM 2307 C C . ALA A 1 307 ? -40.501 -4.980 56.976 1.00 97.56 307 ALA A C 1
ATOM 2309 O O . ALA A 1 307 ? -41.446 -4.643 57.687 1.00 97.56 307 ALA A O 1
ATOM 2310 N N . LYS A 1 308 ? -39.863 -6.147 57.148 1.00 98.25 308 LYS A N 1
ATOM 2311 C CA . LYS A 1 308 ? -40.201 -7.094 58.227 1.00 98.25 308 LYS A CA 1
ATOM 2312 C C . LYS A 1 308 ? -39.950 -6.492 59.608 1.00 98.25 308 LYS A C 1
ATOM 2314 O O . LYS A 1 308 ? -40.800 -6.603 60.483 1.00 98.25 308 LYS A O 1
ATOM 2319 N N . GLU A 1 309 ? -38.811 -5.831 59.801 1.00 98.25 309 GLU A N 1
ATOM 2320 C CA . GLU A 1 309 ? -38.489 -5.153 61.062 1.00 98.25 309 GLU A CA 1
ATOM 2321 C C . GLU A 1 309 ? -39.491 -4.029 61.367 1.00 98.25 309 GLU A C 1
ATOM 2323 O O . GLU A 1 309 ? -39.968 -3.919 62.497 1.00 98.25 309 GLU A O 1
ATOM 2328 N N . ALA A 1 310 ? -39.882 -3.246 60.357 1.00 97.69 310 ALA A N 1
ATOM 2329 C CA . ALA A 1 310 ? -40.910 -2.218 60.492 1.00 97.69 310 ALA A CA 1
ATOM 2330 C C . ALA A 1 310 ? -42.284 -2.809 60.854 1.00 97.69 310 ALA A C 1
ATOM 2332 O O . ALA A 1 310 ? -42.977 -2.250 61.704 1.00 97.69 310 ALA A O 1
ATOM 2333 N N . GLN A 1 311 ? -42.662 -3.950 60.265 1.00 97.81 311 GLN A N 1
ATOM 2334 C CA . GLN A 1 311 ? -43.900 -4.653 60.611 1.00 97.81 311 GLN A CA 1
ATOM 2335 C C . GLN A 1 311 ? -43.889 -5.125 62.071 1.00 97.81 311 GLN A C 1
ATOM 2337 O O . GLN A 1 311 ? -44.830 -4.837 62.806 1.00 97.81 311 GLN A O 1
ATOM 2342 N N . VAL A 1 312 ? -42.806 -5.767 62.522 1.00 98.50 312 VAL A N 1
ATOM 2343 C CA . VAL A 1 312 ? -42.662 -6.217 63.920 1.00 98.50 312 VAL A CA 1
ATOM 2344 C C . VAL A 1 312 ? -42.738 -5.033 64.891 1.00 98.50 312 VAL A C 1
ATOM 2346 O O . VAL A 1 312 ? -43.378 -5.118 65.939 1.00 98.50 312 VAL A O 1
ATOM 2349 N N . GLN A 1 313 ? -42.121 -3.898 64.548 1.00 97.56 313 GLN A N 1
ATOM 2350 C CA . GLN A 1 313 ? -42.224 -2.681 65.357 1.00 97.56 313 GLN A CA 1
ATOM 2351 C C . GLN A 1 313 ? -43.650 -2.117 65.393 1.00 97.56 313 GLN A C 1
ATOM 2353 O O . GLN A 1 313 ? -44.085 -1.641 66.443 1.00 97.56 313 GLN A O 1
ATOM 2358 N N . ALA A 1 314 ? -44.378 -2.161 64.274 1.00 97.50 314 ALA A N 1
ATOM 2359 C CA . ALA A 1 314 ? -45.769 -1.724 64.211 1.00 97.50 314 ALA A CA 1
ATOM 2360 C C . ALA A 1 314 ? -46.681 -2.623 65.062 1.00 97.50 314 ALA A C 1
ATOM 2362 O O . ALA A 1 314 ? -47.478 -2.108 65.843 1.00 97.50 314 ALA A O 1
ATOM 2363 N N . GLU A 1 315 ? -46.510 -3.945 64.982 1.00 97.88 315 GLU A N 1
ATOM 2364 C CA . GLU A 1 315 ? -47.244 -4.922 65.798 1.00 97.88 315 GLU A CA 1
ATOM 2365 C C . GLU A 1 315 ? -46.966 -4.731 67.293 1.00 97.88 315 GLU A C 1
ATOM 2367 O O . GLU A 1 315 ? -47.896 -4.709 68.098 1.00 97.88 315 GLU A O 1
ATOM 2372 N N . ARG A 1 316 ? -45.704 -4.493 67.674 1.00 98.31 316 ARG A N 1
ATOM 2373 C CA . ARG A 1 316 ? -45.346 -4.189 69.065 1.00 98.31 316 ARG A CA 1
ATOM 2374 C C . ARG A 1 316 ? -46.008 -2.904 69.564 1.00 98.31 316 ARG A C 1
ATOM 2376 O O . ARG A 1 316 ? -46.546 -2.902 70.666 1.00 98.31 316 ARG A O 1
ATOM 2383 N N . LYS A 1 317 ? -45.996 -1.828 68.771 1.00 98.06 317 LYS A N 1
ATOM 2384 C CA . LYS A 1 317 ? -46.669 -0.569 69.137 1.00 98.06 317 LYS A CA 1
ATOM 2385 C C . LYS A 1 317 ? -48.180 -0.752 69.277 1.00 98.06 317 LYS A C 1
ATOM 2387 O O . LYS A 1 317 ? -48.761 -0.233 70.224 1.00 98.06 317 LYS A O 1
ATOM 2392 N N . ALA A 1 318 ? -48.801 -1.511 68.374 1.00 97.56 318 ALA A N 1
ATOM 2393 C CA . ALA A 1 318 ? -50.223 -1.832 68.459 1.00 97.56 318 ALA A CA 1
ATOM 2394 C C . ALA A 1 318 ? -50.545 -2.645 69.727 1.00 97.56 318 ALA A C 1
ATOM 2396 O O . ALA A 1 318 ? -51.522 -2.347 70.412 1.00 97.56 318 ALA A O 1
ATOM 2397 N N . ALA A 1 319 ? -49.694 -3.614 70.083 1.00 96.88 319 ALA A N 1
ATOM 2398 C CA . ALA A 1 319 ? -49.829 -4.388 71.315 1.00 96.88 319 ALA A CA 1
ATOM 2399 C C . ALA A 1 319 ? -49.642 -3.523 72.577 1.00 96.88 319 ALA A C 1
ATOM 2401 O O . ALA A 1 319 ? -50.414 -3.655 73.524 1.00 96.88 319 ALA A O 1
ATOM 2402 N N . GLU A 1 320 ? -48.665 -2.609 72.588 1.00 97.94 320 GLU A N 1
ATOM 2403 C CA . GLU A 1 320 ? -48.458 -1.647 73.682 1.00 97.94 320 GLU A CA 1
ATOM 2404 C C . GLU A 1 320 ? -49.669 -0.706 73.840 1.00 97.94 320 GLU A C 1
ATOM 2406 O O . GLU A 1 320 ? -50.124 -0.467 74.961 1.00 97.94 320 GLU A O 1
ATOM 2411 N N . GLU A 1 321 ? -50.251 -0.222 72.736 1.00 98.06 321 GLU A N 1
ATOM 2412 C CA . GLU A 1 321 ? -51.470 0.598 72.759 1.00 98.06 321 GLU A CA 1
ATOM 2413 C C . GLU A 1 321 ? -52.685 -0.191 73.271 1.00 98.06 321 GLU A C 1
ATOM 2415 O O . GLU A 1 321 ? -53.467 0.322 74.078 1.00 98.06 321 GLU A O 1
ATOM 2420 N N . GLN A 1 322 ? -52.847 -1.445 72.839 1.00 97.12 322 GLN A N 1
ATOM 2421 C CA . GLN A 1 322 ? -53.920 -2.313 73.320 1.00 97.12 322 GLN A CA 1
ATOM 2422 C C . GLN A 1 322 ? -53.777 -2.598 74.821 1.00 97.12 322 GLN A C 1
ATOM 2424 O O . GLN A 1 322 ? -54.744 -2.431 75.564 1.00 97.12 322 GLN A O 1
ATOM 2429 N N . ALA A 1 323 ? -52.570 -2.928 75.288 1.00 97.38 323 ALA A N 1
ATOM 2430 C CA . ALA A 1 323 ? -52.294 -3.141 76.707 1.00 97.38 323 ALA A CA 1
ATOM 2431 C C . ALA A 1 323 ? -52.582 -1.880 77.541 1.00 97.38 323 ALA A C 1
ATOM 2433 O O . ALA A 1 323 ? -53.138 -1.971 78.636 1.00 97.38 323 ALA A O 1
ATOM 2434 N N . ALA A 1 324 ? -52.268 -0.689 77.016 1.00 97.31 324 ALA A N 1
ATOM 2435 C CA . ALA A 1 324 ? -52.601 0.573 77.671 1.00 97.31 324 ALA A CA 1
ATOM 2436 C C . ALA A 1 324 ? -54.122 0.791 77.786 1.00 97.31 324 ALA A C 1
ATOM 2438 O O . ALA A 1 324 ? -54.600 1.227 78.837 1.00 97.31 324 ALA A O 1
ATOM 2439 N N . LYS A 1 325 ? -54.896 0.452 76.742 1.00 98.00 325 LYS A N 1
ATOM 2440 C CA . LYS A 1 325 ? -56.371 0.516 76.767 1.00 98.00 325 LYS A CA 1
ATOM 2441 C C . LYS A 1 325 ? -56.964 -0.459 77.786 1.00 98.00 325 LYS A C 1
ATOM 2443 O O . LYS A 1 325 ? -57.807 -0.052 78.584 1.00 98.00 325 LYS A O 1
ATOM 2448 N N . GLU A 1 326 ? -56.493 -1.705 77.806 1.00 97.81 326 GLU A N 1
ATOM 2449 C CA . GLU A 1 326 ? -56.934 -2.727 78.766 1.00 97.81 326 GLU A CA 1
ATOM 2450 C C . GLU A 1 326 ? -56.606 -2.323 80.212 1.00 97.81 326 GLU A C 1
ATOM 2452 O O . GLU A 1 326 ? -57.464 -2.406 81.094 1.00 97.81 326 GLU A O 1
ATOM 2457 N N . ALA A 1 327 ? -55.404 -1.790 80.458 1.00 96.94 327 ALA A N 1
ATOM 2458 C CA . ALA A 1 327 ? -55.012 -1.272 81.768 1.00 96.94 327 ALA A CA 1
ATOM 2459 C C . ALA A 1 327 ? -55.894 -0.092 82.211 1.00 96.94 327 ALA A C 1
ATOM 2461 O O . ALA A 1 327 ? -56.302 -0.019 83.374 1.00 96.94 327 ALA A O 1
ATOM 2462 N N . GLN A 1 328 ? -56.234 0.817 81.290 1.00 97.50 328 GLN A N 1
ATOM 2463 C CA . GLN A 1 328 ? -57.141 1.930 81.570 1.00 97.50 328 GLN A CA 1
ATOM 2464 C C . GLN A 1 328 ? -58.558 1.438 81.902 1.00 97.50 328 GLN A C 1
ATOM 2466 O O . GLN A 1 328 ? -59.188 1.954 82.829 1.00 97.50 328 GLN A O 1
ATOM 2471 N N . GLU A 1 329 ? -59.072 0.445 81.175 1.00 98.12 329 GLU A N 1
ATOM 2472 C CA . GLU A 1 329 ? -60.377 -0.154 81.460 1.00 98.12 329 GLU A CA 1
ATOM 2473 C C . GLU A 1 329 ? -60.382 -0.862 82.820 1.00 98.12 329 GLU A C 1
ATOM 2475 O O . GLU A 1 329 ? -61.291 -0.651 83.627 1.00 98.12 329 GLU A O 1
ATOM 2480 N N . GLN A 1 330 ? -59.337 -1.634 83.128 1.00 97.31 330 GLN A N 1
ATOM 2481 C CA . GLN A 1 330 ? -59.192 -2.293 84.423 1.00 97.31 330 GLN A CA 1
ATOM 2482 C C . GLN A 1 330 ? -59.121 -1.276 85.572 1.00 97.31 330 GLN A C 1
ATOM 2484 O O . GLN A 1 330 ? -59.746 -1.481 86.614 1.00 97.31 330 GLN A O 1
ATOM 2489 N N . ALA A 1 331 ? -58.415 -0.157 85.384 1.00 96.88 331 ALA A N 1
ATOM 2490 C CA . ALA A 1 331 ? -58.368 0.927 86.362 1.00 96.88 331 ALA A CA 1
ATOM 2491 C C . ALA A 1 331 ? -59.754 1.555 86.592 1.00 96.88 331 ALA A C 1
ATOM 2493 O O . ALA A 1 331 ? -60.133 1.783 87.741 1.00 96.88 331 ALA A O 1
ATOM 2494 N N . LYS A 1 332 ? -60.542 1.770 85.526 1.00 97.94 332 LYS A N 1
ATOM 2495 C CA . LYS A 1 332 ? -61.931 2.252 85.636 1.00 97.94 332 LYS A CA 1
ATOM 2496 C C . LYS A 1 332 ? -62.819 1.273 86.403 1.00 97.94 332 LYS A C 1
ATOM 2498 O O . LYS A 1 332 ? -63.574 1.709 87.266 1.00 97.94 332 LYS A O 1
ATOM 2503 N N . ARG A 1 333 ? -62.703 -0.034 86.137 1.00 97.62 333 ARG A N 1
ATOM 2504 C CA . ARG A 1 333 ? -63.450 -1.074 86.869 1.00 97.62 333 ARG A CA 1
ATOM 2505 C C . ARG A 1 333 ? -63.105 -1.069 88.358 1.00 97.62 333 ARG A C 1
ATOM 2507 O O . ARG A 1 333 ? -64.009 -0.989 89.177 1.00 97.62 333 ARG A O 1
ATOM 2514 N N . ARG A 1 334 ? -61.813 -1.036 88.708 1.00 97.25 334 ARG A N 1
ATOM 2515 C CA . ARG A 1 334 ? -61.363 -0.939 90.110 1.00 97.25 334 ARG A CA 1
ATOM 2516 C C . ARG A 1 334 ? -61.854 0.335 90.798 1.00 97.25 334 ARG A C 1
ATOM 2518 O O . ARG A 1 334 ? -62.225 0.293 91.964 1.00 97.25 334 ARG A O 1
ATOM 2525 N N . ALA A 1 335 ? -61.862 1.466 90.090 1.00 96.88 335 ALA A N 1
ATOM 2526 C CA . ALA A 1 335 ? -62.393 2.718 90.622 1.00 96.88 335 ALA A CA 1
ATOM 2527 C C . ALA A 1 335 ? -63.906 2.629 90.886 1.00 96.88 335 ALA A C 1
ATOM 2529 O O . ALA A 1 335 ? -64.361 3.064 91.941 1.00 96.88 335 ALA A O 1
ATOM 2530 N N . ALA A 1 336 ? -64.666 2.021 89.969 1.00 96.75 336 ALA A N 1
ATOM 2531 C CA . ALA A 1 336 ? -66.099 1.788 90.134 1.00 96.75 336 ALA A CA 1
ATOM 2532 C C . ALA A 1 336 ? -66.400 0.821 91.293 1.00 96.75 336 ALA A C 1
ATOM 2534 O O . ALA A 1 336 ? -67.276 1.101 92.103 1.00 96.75 336 ALA A O 1
ATOM 2535 N N . GLU A 1 337 ? -65.644 -0.273 91.426 1.00 96.94 337 GLU A N 1
ATOM 2536 C CA . GLU A 1 337 ? -65.750 -1.206 92.558 1.00 96.94 337 GLU A CA 1
ATOM 2537 C C . GLU A 1 337 ? -65.439 -0.518 93.893 1.00 96.94 337 GLU A C 1
ATOM 2539 O O . GLU A 1 337 ? -66.170 -0.693 94.865 1.00 96.94 337 GLU A O 1
ATOM 2544 N N . ALA A 1 338 ? -64.392 0.311 93.943 1.00 96.00 338 ALA A N 1
ATOM 2545 C CA . ALA A 1 338 ? -64.050 1.079 95.136 1.00 96.00 338 ALA A CA 1
ATOM 2546 C C . ALA A 1 338 ? -65.135 2.107 95.496 1.00 96.00 338 ALA A C 1
ATOM 2548 O O . ALA A 1 338 ? -65.408 2.321 96.677 1.00 96.00 338 ALA A O 1
ATOM 2549 N N . GLN A 1 339 ? -65.763 2.737 94.499 1.00 96.06 339 GLN A N 1
ATOM 2550 C CA . GLN A 1 339 ? -66.896 3.632 94.722 1.00 96.06 339 GLN A CA 1
ATOM 2551 C C . GLN A 1 339 ? -68.118 2.865 95.245 1.00 96.06 339 GLN A C 1
ATOM 2553 O O . GLN A 1 339 ? -68.681 3.260 96.261 1.00 96.06 339 GLN A O 1
ATOM 2558 N N . ALA A 1 340 ? -68.467 1.734 94.628 1.00 95.62 340 ALA A N 1
ATOM 2559 C CA . ALA A 1 340 ? -69.561 0.879 95.083 1.00 95.62 340 ALA A CA 1
ATOM 2560 C C . ALA A 1 340 ? -69.329 0.355 96.512 1.00 95.62 340 ALA A C 1
ATOM 2562 O O . ALA A 1 340 ? -70.267 0.279 97.302 1.00 95.62 340 ALA A O 1
ATOM 2563 N N . ALA A 1 341 ? -68.081 0.039 96.875 1.00 94.94 341 ALA A N 1
ATOM 2564 C CA . ALA A 1 341 ? -67.724 -0.353 98.237 1.00 94.94 341 ALA A CA 1
ATOM 2565 C C . ALA A 1 341 ? -67.956 0.784 99.247 1.00 94.94 341 ALA A C 1
ATOM 2567 O O . ALA A 1 341 ? -68.516 0.535 100.313 1.00 94.94 341 ALA A O 1
ATOM 2568 N N . LYS A 1 342 ? -67.593 2.029 98.901 1.00 96.44 342 LYS A N 1
ATOM 2569 C CA . LYS A 1 342 ? -67.878 3.210 99.736 1.00 96.44 342 LYS A CA 1
ATOM 2570 C C . LYS A 1 342 ? -69.377 3.455 99.891 1.00 96.44 342 LYS A C 1
ATOM 2572 O O . LYS A 1 342 ? -69.838 3.679 101.003 1.00 96.44 342 LYS A O 1
ATOM 2577 N N . GLU A 1 343 ? -70.137 3.373 98.799 1.00 96.00 343 GLU A N 1
ATOM 2578 C CA . GLU A 1 343 ? -71.600 3.517 98.823 1.00 96.00 343 GLU A CA 1
ATOM 2579 C C . GLU A 1 343 ? -72.258 2.414 99.671 1.00 96.00 343 GLU A C 1
ATOM 2581 O O . GLU A 1 343 ? -73.191 2.678 100.428 1.00 96.00 343 GLU A O 1
ATOM 2586 N N . ALA A 1 344 ? -71.746 1.181 99.606 1.00 94.31 344 ALA A N 1
ATOM 2587 C CA . ALA A 1 344 ? -72.213 0.077 100.440 1.00 94.31 344 ALA A CA 1
ATOM 2588 C C . ALA A 1 344 ? -71.891 0.289 101.929 1.00 94.31 344 ALA A C 1
ATOM 2590 O O . ALA A 1 344 ? -72.738 0.002 102.777 1.00 94.31 344 ALA A O 1
ATOM 2591 N N . GLU A 1 345 ? -70.698 0.793 102.257 1.00 95.12 345 GLU A N 1
ATOM 2592 C CA . GLU A 1 345 ? -70.310 1.142 103.629 1.00 95.12 345 GLU A CA 1
ATOM 2593 C C . GLU A 1 345 ? -71.187 2.274 104.183 1.00 95.12 345 GLU A C 1
ATOM 2595 O O . GLU A 1 345 ? -71.710 2.163 105.294 1.00 95.12 345 GLU A O 1
ATOM 2600 N N . GLU A 1 346 ? -71.433 3.319 103.387 1.00 95.69 346 GLU A N 1
ATOM 2601 C CA . GLU A 1 346 ? -72.337 4.412 103.750 1.00 95.69 346 GLU A CA 1
ATOM 2602 C C . GLU A 1 346 ? -73.769 3.903 103.963 1.00 95.69 346 GLU A C 1
ATOM 2604 O O . GLU A 1 346 ? -74.390 4.205 104.982 1.00 95.69 346 GLU A O 1
ATOM 2609 N N . ALA A 1 347 ? -74.281 3.053 103.068 1.00 94.00 347 ALA A N 1
ATOM 2610 C CA . ALA A 1 347 ? -75.598 2.441 103.218 1.00 94.00 347 ALA A CA 1
ATOM 2611 C C . ALA A 1 347 ? -75.690 1.555 104.475 1.00 94.00 347 ALA A C 1
ATOM 2613 O O . ALA A 1 347 ? -76.711 1.557 105.167 1.00 94.00 347 ALA A O 1
ATOM 2614 N N . GLN A 1 348 ? -74.633 0.806 104.810 1.00 94.19 348 GLN A N 1
ATOM 2615 C CA . GLN A 1 348 ? -74.567 0.043 106.060 1.00 94.19 348 GLN A CA 1
ATOM 2616 C C . GLN A 1 348 ? -74.554 0.959 107.290 1.00 94.19 348 GLN A C 1
ATOM 2618 O O . GLN A 1 348 ? -75.246 0.667 108.268 1.00 94.19 348 GLN A O 1
ATOM 2623 N N . ALA A 1 349 ? -73.811 2.067 107.249 1.00 94.19 349 ALA A N 1
ATOM 2624 C CA . ALA A 1 349 ? -73.797 3.063 108.317 1.00 94.19 349 ALA A CA 1
ATOM 2625 C C . ALA A 1 349 ? -75.182 3.706 108.503 1.00 94.19 349 ALA A C 1
ATOM 2627 O O . ALA A 1 349 ? -75.667 3.800 109.631 1.00 94.19 349 ALA A O 1
ATOM 2628 N N . GLN A 1 350 ? -75.860 4.056 107.405 1.00 94.31 350 GLN A N 1
ATOM 2629 C CA . GLN A 1 350 ? -77.230 4.574 107.421 1.00 94.31 350 GLN A CA 1
ATOM 2630 C C . GLN A 1 350 ? -78.221 3.560 108.011 1.00 94.31 350 GLN A C 1
ATOM 2632 O O . GLN A 1 350 ? -79.057 3.936 108.830 1.00 94.31 350 GLN A O 1
ATOM 2637 N N . ARG A 1 351 ? -78.109 2.267 107.665 1.00 93.62 351 ARG A N 1
ATOM 2638 C CA . ARG A 1 351 ? -78.938 1.201 108.261 1.00 93.62 351 ARG A CA 1
ATOM 2639 C C . ARG A 1 351 ? -78.731 1.085 109.767 1.00 93.62 351 ARG A C 1
ATOM 2641 O O . ARG A 1 351 ? -79.712 1.081 110.498 1.00 93.62 351 ARG A O 1
ATOM 2648 N N . LYS A 1 352 ? -77.479 1.055 110.234 1.00 94.50 352 LYS A N 1
ATOM 2649 C CA . LYS A 1 352 ? -77.169 1.024 111.674 1.00 94.50 352 LYS A CA 1
ATOM 2650 C C . LY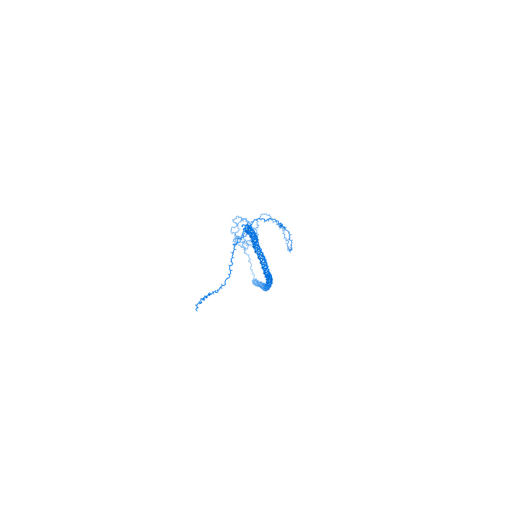S A 1 352 ? -77.719 2.252 112.401 1.00 94.50 352 LYS A C 1
ATOM 2652 O O . LYS A 1 352 ? -78.297 2.115 113.474 1.00 94.50 352 LYS A O 1
ATOM 2657 N N . ALA A 1 353 ? -77.584 3.440 111.809 1.00 92.31 353 ALA A N 1
ATOM 2658 C CA . ALA A 1 353 ? -78.146 4.667 112.369 1.00 92.31 353 ALA A CA 1
ATOM 2659 C C . ALA A 1 353 ? -79.682 4.612 112.443 1.00 92.31 353 ALA A C 1
ATOM 2661 O O . ALA A 1 353 ? -80.262 5.019 113.449 1.00 92.31 353 ALA A O 1
ATOM 2662 N N . ALA A 1 354 ? -80.343 4.072 111.414 1.00 91.62 354 ALA A N 1
ATOM 2663 C CA . ALA A 1 354 ? -81.790 3.875 111.400 1.00 91.62 354 ALA A CA 1
ATOM 2664 C C . ALA A 1 354 ? -82.248 2.841 112.444 1.00 91.62 354 ALA A C 1
ATOM 2666 O O . ALA A 1 354 ? -83.240 3.075 113.129 1.00 91.62 354 ALA A O 1
ATOM 2667 N N . GLU A 1 355 ? -81.520 1.734 112.614 1.00 92.75 355 GLU A N 1
ATOM 2668 C CA . GLU A 1 355 ? -81.771 0.740 113.669 1.00 92.75 355 GLU A CA 1
ATOM 2669 C C . GLU A 1 355 ? -81.612 1.351 115.068 1.00 92.75 355 GLU A C 1
ATOM 2671 O O . GLU A 1 355 ? -82.464 1.144 115.931 1.00 92.75 355 GLU A O 1
ATOM 2676 N N . GLU A 1 356 ? -80.570 2.157 115.292 1.00 92.25 356 GLU A N 1
ATOM 2677 C CA . GLU A 1 356 ? -80.364 2.861 116.562 1.00 92.25 356 GLU A CA 1
ATOM 2678 C C . GLU A 1 356 ? -81.482 3.881 116.833 1.00 92.25 356 GLU A C 1
ATOM 2680 O O . GLU A 1 356 ? -81.990 3.972 117.953 1.00 92.25 356 GLU A O 1
ATOM 2685 N N . GLN A 1 357 ? -81.905 4.636 115.814 1.00 90.25 357 GLN A N 1
ATOM 2686 C CA . GLN A 1 357 ? -83.050 5.543 115.920 1.00 90.25 357 GLN A CA 1
ATOM 2687 C C . GLN A 1 357 ? -84.349 4.784 116.214 1.00 90.25 357 GLN A C 1
ATOM 2689 O O . GLN A 1 357 ? -85.090 5.184 117.111 1.00 90.25 357 GLN A O 1
ATOM 2694 N N . ALA A 1 358 ? -84.609 3.672 115.524 1.00 89.25 358 ALA A N 1
ATOM 2695 C CA . ALA A 1 358 ? -85.772 2.825 115.773 1.00 89.25 358 ALA A CA 1
ATOM 2696 C C . ALA A 1 358 ? -85.761 2.256 117.200 1.00 89.25 358 ALA A C 1
ATOM 2698 O O . ALA A 1 358 ? -86.794 2.263 117.868 1.00 89.25 358 ALA A O 1
ATOM 2699 N N . ALA A 1 359 ? -84.595 1.843 117.707 1.00 88.06 359 ALA A N 1
ATOM 2700 C CA . ALA A 1 359 ? -84.433 1.390 119.086 1.00 88.06 359 ALA A CA 1
ATOM 2701 C C . ALA A 1 359 ? -84.716 2.508 120.106 1.00 88.06 359 ALA A C 1
ATOM 2703 O O . ALA A 1 359 ? -85.371 2.260 121.119 1.00 88.06 359 ALA A O 1
ATOM 2704 N N . LYS A 1 360 ? -84.279 3.748 119.835 1.00 89.81 360 LYS A N 1
ATOM 2705 C CA . LYS A 1 360 ? -84.605 4.920 120.671 1.00 89.81 360 LYS A CA 1
ATOM 2706 C C . LYS A 1 360 ? -86.108 5.198 120.695 1.00 89.81 360 LYS A C 1
ATOM 2708 O O . LYS A 1 360 ? -86.661 5.368 121.776 1.00 89.81 360 LYS A O 1
ATOM 2713 N N . VAL A 1 361 ? -86.767 5.184 119.534 1.00 89.75 361 VAL A N 1
ATOM 2714 C CA . VAL A 1 361 ? -88.225 5.380 119.429 1.00 89.75 361 VAL A CA 1
ATOM 2715 C C . VAL A 1 361 ? -88.986 4.271 120.154 1.00 89.75 361 VAL A C 1
ATOM 2717 O O . VAL A 1 361 ? -89.908 4.562 120.909 1.00 89.75 361 VAL A O 1
ATOM 2720 N N . ALA A 1 362 ? -88.588 3.008 119.981 1.00 84.69 362 ALA A N 1
ATOM 2721 C CA . ALA A 1 362 ? -89.212 1.877 120.668 1.00 84.69 362 ALA A CA 1
ATOM 2722 C C . ALA A 1 362 ? -89.065 1.978 122.195 1.00 84.69 362 ALA A C 1
ATOM 2724 O O . ALA A 1 362 ? -90.008 1.687 122.928 1.00 84.69 362 ALA A O 1
ATOM 2725 N N . LYS A 1 363 ? -87.904 2.437 122.680 1.00 85.88 363 LYS A N 1
ATOM 2726 C CA . LYS A 1 363 ? -87.686 2.704 124.105 1.00 85.88 363 LYS A CA 1
ATOM 2727 C C . LYS A 1 363 ? -88.595 3.825 124.615 1.00 85.88 363 LYS A C 1
ATOM 2729 O O . LYS A 1 363 ? -89.244 3.642 125.637 1.00 85.88 363 LYS A O 1
ATOM 2734 N N . GLU A 1 364 ? -88.683 4.944 123.896 1.00 86.38 364 GLU A N 1
ATOM 2735 C CA . GLU A 1 364 ? -89.569 6.059 124.264 1.00 86.38 364 GLU A CA 1
ATOM 2736 C C . GLU A 1 364 ? -91.048 5.632 124.272 1.00 86.38 364 GLU A C 1
ATOM 2738 O O . GLU A 1 364 ? -91.809 6.038 125.144 1.00 86.38 364 GLU A O 1
ATOM 2743 N N . GLN A 1 365 ? -91.462 4.774 123.334 1.00 83.50 365 GLN A N 1
ATOM 2744 C CA . GLN A 1 365 ? -92.812 4.206 123.307 1.00 83.50 365 GLN A CA 1
ATOM 2745 C C . GLN A 1 365 ? -93.095 3.255 124.473 1.00 83.50 365 GLN A C 1
ATOM 2747 O O . GLN A 1 365 ? -94.235 3.198 124.908 1.00 83.50 365 GLN A O 1
ATOM 2752 N N . ALA A 1 366 ? -92.098 2.517 124.968 1.00 78.62 366 ALA A N 1
ATOM 2753 C CA . ALA A 1 366 ? -92.250 1.641 126.130 1.00 78.62 366 ALA A CA 1
ATOM 2754 C C . ALA A 1 366 ? -92.266 2.404 127.470 1.00 78.62 366 ALA A C 1
ATOM 2756 O O . ALA A 1 366 ? -92.748 1.873 128.467 1.00 78.62 366 ALA A O 1
ATOM 2757 N N . GLU A 1 367 ? -91.705 3.617 127.507 1.00 81.88 367 GLU A N 1
ATOM 2758 C CA . GLU A 1 367 ? -91.724 4.506 128.679 1.00 81.88 367 GLU A CA 1
ATOM 2759 C C . GLU A 1 367 ? -93.046 5.288 128.825 1.00 81.88 367 GLU A C 1
ATOM 2761 O O . GLU A 1 367 ? -93.354 5.745 129.928 1.00 81.88 367 GLU A O 1
ATOM 2766 N N . ARG A 1 368 ? -93.813 5.449 127.739 1.00 76.44 368 ARG A N 1
ATOM 2767 C CA . ARG A 1 368 ? -95.172 6.019 127.738 1.00 76.44 368 ARG A CA 1
ATOM 2768 C C . ARG A 1 368 ? -96.214 4.958 128.064 1.00 76.44 368 ARG A C 1
ATOM 2770 O O . ARG A 1 368 ? -97.198 5.331 128.741 1.00 76.44 368 ARG A O 1
#

pLDDT: mean 80.98, std 22.11, range [31.81, 98.5]

Secondary structure (DSSP, 8-state):
----------PPP-----------------------------------------------------------S---PPPPTTEEE-S-B-TTSBTTTTBT--B-SSHHHHHHHHHT-TT--EEEE-TTT-BEEEES-SS--BPPPTT-EEEEESS-----------PPPTTHHHHHHHHHHHHHHHHHHHHHHHHHHHHHHHHHHHHHHHHHHHHHHHHHHHHHHHHHHHHHHHHHHHHHHHHHHHHHHHHHHHHHHHHHHHHHHHHHHHHHHHHHHHHHHHHHHHHHHHHHHHHHHHHHHHHHHHHHHHHHHHHHHHHHHHHHHHHHHHHHHHHHHHHHHHHHHHHHHHHHHHHHHHHHHHHHHHH-

Mean predicted aligned error: 20.98 Å

Foldseek 3Di:
DDDDDDDDDDDDDDDDDDDDDDDDDDDDDDDDDDDDDDDDDDDDDDDDDDDDDDDDDDDDDDDDDDDDDDDDDDPPPAADPQWHWDFAAAPDFAPVPCRQNAAAQDNVVLVVVLVVDLQFFKWKAANVSSGIHTDSDQDHDGGHDDRITIIGGNDRPPPDDDDDDDDDDPVVVVVVVVVVVVVVVVVVVVVVVVVVVVVVVVVVVVVVVVVVVVVVVVVVVVVVVVVVVVVVVVVVVVVVVVVVVVVVVVVVVVVVVVVVVVVVVVVVVVVVVVVVVVVVVVVVVVVVVVVVVVVVVVVVVVVVVVVVVVVVVVVVVVVVVVVVVVVVVVVVVVVVVVVVVVVVVVVVVVVVVVVVVVVVVVVVVVVD

Sequence (368 aa):
FGSSCVFTLTVPPSSRAPPTRMDSDQHRRRSCSSWAAVLVLVRAASGSSPWRPGDHGDTVSMIQKAQSLDTTRTGLAACPQGYAAVPGDVPGFDQFGREMGNRQETMELCAADCNGRPDCLSLEWSPRTKLCSLNKVRDPVLASFEDYTFCQRAQPPAAVRSVAEQAPQPDAVQLLAEQAKRKAAEEKAAEEAKEQAARRAAEEKAAEVAKEQANRKAAEAKAAEAAKVQDKQGAAEEQAQRKAVEEKAAEEQAKRKAAEEKAAQEQAKLRAAEAKAVEEAKEQAERRAAEELAAKQAQAAKQAQAAKEAQVQAERKAAEEQAAKEAQEQAKRRAAEAQAAKEAEEAQAQRKAAEEQAAKVAKEQAER

Solvent-accessible surface area (backbone atoms only — not comparable to full-atom values): 22322 Å² total; per-residue (Å²): 134,85,84,85,85,83,83,84,82,84,81,82,87,86,81,88,78,84,87,84,79,84,85,82,89,72,87,81,92,74,89,86,78,84,89,83,87,88,89,80,89,86,88,87,80,91,78,83,86,86,84,85,87,88,85,90,81,90,83,85,88,87,84,89,88,77,85,90,78,89,80,92,80,76,92,68,74,76,47,47,93,66,35,41,70,49,94,13,29,67,91,78,56,15,71,82,80,46,49,93,69,37,68,30,98,44,64,57,58,39,49,52,57,34,70,75,33,91,66,41,28,20,37,33,34,24,85,86,78,22,38,34,27,41,28,67,56,52,74,62,83,42,71,58,50,93,72,43,40,27,24,23,46,67,66,76,86,72,83,82,75,86,89,84,94,77,90,80,62,86,73,54,59,60,54,50,53,50,49,49,50,49,50,53,50,49,53,50,52,51,50,53,49,50,52,52,50,52,51,51,54,49,52,52,51,50,52,50,52,51,51,52,52,52,52,50,54,53,50,52,52,51,51,55,51,52,49,57,51,48,54,52,51,52,53,52,50,52,51,50,51,51,51,55,51,52,51,52,50,50,52,51,50,50,52,51,51,54,50,51,50,52,50,52,54,52,53,51,52,52,53,52,50,51,52,51,51,53,52,53,50,50,53,51,50,53,51,50,52,50,51,52,50,50,52,52,50,54,50,51,50,53,50,53,51,52,51,51,54,51,49,55,53,50,54,49,50,51,50,53,52,50,51,50,51,53,52,51,51,52,52,50,51,52,50,51,52,53,47,52,52,50,54,50,51,51,52,51,52,51,49,53,52,51,52,52,50,50,51,51,50,53,49,56,60,72,74,105